Protein AF-A0A9D1WB09-F1 (afdb_monomer)

Secondary structure (DSSP, 8-state):
---------B-HHHHHHHTT--HHHHHHHH---HHHHHHHHHHT---HHHHHHHHHHHTS-GGGGB---------EEEEETTEEEEESSHHHHHHHHHHHHHHHHHHHHHHHHHHHHHHHHHHHHTT-----PPPPGGG--TT--EEEETTTS-EEEE-STT-EETTEE---STT--S--EEETTEEESSHHHHHHHHTT-SSSHHHHHHHHHHHT-S-HHHHIIIIIISSSTTGGGS-TTHHHHHHHHHHHHHHHHHHH-HHHHHHHHHS-TT-EEEEB-GGGS-S-TTT-THHHHSBB-HHHHHHHHHHHHHHHHH----SHHHHHHHHHHHHTT---SSEEEE--HHHHHHHHHHHHHHHTS-----HHHHHHTT-EETTEETT-

Sequence (388 aa):
MKISKPTIDLRIKEVMEEKQISQKQLCTITGIPEESLCRQLKRGKMNLDRLAIIAQALNVDIRDLISTPVKKEVKGYVEYGNDIYSFQTFRRLKEIVKTLEEQINRPKKIKEEADRIRRMEKVNICKVVSSTQIPTFDEIVLDRVETYDTTVQNCWSFRNAGDIRENIVLNLGNMVSGYEFDLLGKRFLNSEAAYIAGAYSLEGEQYVDIQKLLSTWDNGYTAKVVFKKQDNKYTRLIRQDWAQFNIQWMMLVIWEKCKSNAAFRDILLSIPRDAVIIENSTDIGTEDPNKSTSTIWGCWNQELMDARAIIEEDVANRTSAKSRKEIEYRQMIERNKINHIGVWKGKNLMGKILKLCQIALLTNTEPPINQDLLTMHNIYWGQTLLFA

Organism: NCBI:txid2838759

Radius of gyration: 39.25 Å; Cα contacts (8 Å, |Δi|>4): 571; chains: 1; bounding box: 110×46×81 Å

Foldseek 3Di:
DDDDDDQWAWPLVVLCVVLVHDLVNLCVQLVPDSVRVVVCNVVRDDDPVSLVSSCVSSVHDSVNGTDDPPPPFDWDWDDDDNDIGIDRDPVSVVVVVVVVVCVVCVLVVLVVLLVVLVVVQVQLVVQADADQDFDDLVVQDQQDKDKAQLSHAQEAEDEDQQQDAPNFGCQQDQQRFPLWFDQPNAIARGLLLQLLLQQLFDADPVSLVSNVVSRPDNGSVVSCCVQPNDPDPRNVNGDPCCVVASLLSSLSSVLRSCVGGVVNVVSLLPDRSRYQYFYECAVVDDQDQVGDVSLSQGWHWVFLVVSLVSQLVNLVSPDPDDDPVVSVVSSSVRSSSRRNTGMIIGSNSSSSSSSQSSSCVVVVHGRPRPLVSVLVVQGHHNNDGPPD

InterPro domains:
  IPR001387 Cro/C1-type, helix-turn-helix domain [PF13443] (11-68)
  IPR001387 Cro/C1-type, helix-turn-helix domain [PS50943] (12-65)
  IPR001387 Cro/C1-type, helix-turn-helix domain [SM00530] (11-65)
  IPR001387 Cro/C1-type, helix-turn-helix domain [cd00093] (11-65)
  IPR010982 Lambda repressor-like, DNA-binding domain superfamily [G3DSA:1.10.260.40] (5-71)
  IPR010982 Lambda repressor-like, DNA-binding domain superfamily [SSF47413] (8-67)
  IPR012816 NADAR [cd15457] (172-354)
  IPR037238 YbiA-like superfamily [G3DSA:1.10.357.40] (147-364)
  IPR037238 YbiA-like superfamily [SSF143990] (181-354)

Structure (mmCIF, N/CA/C/O backbone):
data_AF-A0A9D1WB09-F1
#
_entry.id   AF-A0A9D1WB09-F1
#
loop_
_atom_site.group_PDB
_atom_site.id
_atom_site.type_symbol
_atom_site.label_atom_id
_atom_site.label_alt_id
_atom_site.label_comp_id
_atom_site.label_asym_id
_atom_site.label_entity_id
_atom_site.label_seq_id
_atom_site.pdbx_PDB_ins_code
_atom_site.Cartn_x
_atom_site.Cartn_y
_atom_site.Cartn_z
_atom_site.occupancy
_atom_site.B_iso_or_equiv
_atom_site.auth_seq_id
_atom_site.auth_comp_id
_atom_site.auth_asym_id
_atom_site.auth_atom_id
_atom_site.pdbx_PDB_model_num
ATOM 1 N N . MET A 1 1 ? 73.757 26.886 -11.783 1.00 35.41 1 MET A N 1
ATOM 2 C CA . MET A 1 1 ? 73.000 25.748 -12.357 1.00 35.41 1 MET A CA 1
ATOM 3 C C . MET A 1 1 ? 73.424 25.547 -13.806 1.00 35.41 1 MET A C 1
ATOM 5 O O . MET A 1 1 ? 73.201 26.435 -14.617 1.00 35.41 1 MET A O 1
ATOM 9 N N . LYS A 1 2 ? 74.099 24.436 -14.132 1.00 29.45 2 LYS A N 1
ATOM 10 C CA . LYS A 1 2 ? 74.425 24.078 -15.523 1.00 29.45 2 LYS A CA 1
ATOM 11 C C . LYS A 1 2 ? 73.156 23.533 -16.178 1.00 29.45 2 LYS A C 1
ATOM 13 O O . LYS A 1 2 ? 72.670 22.488 -15.761 1.00 29.45 2 LYS A O 1
ATOM 18 N N . ILE A 1 3 ? 72.625 24.241 -17.170 1.00 31.73 3 ILE A N 1
ATOM 19 C CA . ILE A 1 3 ? 71.508 23.766 -17.993 1.00 31.73 3 ILE A CA 1
ATOM 20 C C . ILE A 1 3 ? 71.997 22.513 -18.731 1.00 31.73 3 ILE A C 1
ATOM 22 O O . ILE A 1 3 ? 72.887 22.596 -19.582 1.00 31.73 3 ILE A O 1
ATOM 26 N N . SER A 1 4 ? 71.477 21.336 -18.374 1.00 33.50 4 SER A N 1
ATOM 27 C CA . SER A 1 4 ? 71.743 20.108 -19.121 1.00 33.50 4 SER A CA 1
ATOM 28 C C . SER A 1 4 ? 71.101 20.246 -20.499 1.00 33.50 4 SER A C 1
ATOM 30 O O . SER A 1 4 ? 69.880 20.352 -20.603 1.00 33.50 4 SER A O 1
ATOM 32 N N . LYS A 1 5 ? 71.921 20.279 -21.556 1.00 38.69 5 LYS A N 1
ATOM 33 C CA . LYS A 1 5 ? 71.431 20.305 -22.940 1.00 38.69 5 LYS A CA 1
ATOM 34 C C . LYS A 1 5 ? 70.491 19.108 -23.173 1.00 38.69 5 LYS A C 1
ATOM 36 O O . LYS A 1 5 ? 70.877 17.998 -22.797 1.00 38.69 5 LYS A O 1
ATOM 41 N N . PRO A 1 6 ? 69.306 19.310 -23.777 1.00 42.28 6 PRO A N 1
ATOM 42 C CA . PRO A 1 6 ? 68.376 18.225 -24.068 1.00 42.28 6 PRO A CA 1
ATOM 43 C C . PRO A 1 6 ? 69.058 17.184 -24.960 1.00 42.28 6 PRO A C 1
ATOM 45 O O . PRO A 1 6 ? 69.698 17.520 -25.959 1.00 42.28 6 PRO A O 1
ATOM 48 N N . THR A 1 7 ? 68.971 15.920 -24.560 1.00 49.81 7 THR A N 1
ATOM 49 C CA . THR A 1 7 ? 69.446 14.789 -25.358 1.00 49.81 7 THR A CA 1
ATOM 50 C C . THR A 1 7 ? 68.378 14.457 -26.388 1.00 49.81 7 THR A C 1
ATOM 52 O O . THR A 1 7 ? 67.270 14.092 -26.012 1.00 49.81 7 THR A O 1
ATOM 55 N N . ILE A 1 8 ? 68.695 14.643 -27.666 1.00 57.34 8 ILE A N 1
ATOM 56 C CA . ILE A 1 8 ? 67.834 14.275 -28.792 1.00 57.34 8 ILE A CA 1
ATOM 57 C C . ILE A 1 8 ? 68.135 12.813 -29.132 1.00 57.34 8 ILE A C 1
ATOM 59 O O . ILE A 1 8 ? 69.289 12.501 -29.419 1.00 57.34 8 ILE A O 1
ATOM 63 N N . ASP A 1 9 ? 67.128 11.938 -29.099 1.00 62.97 9 ASP A N 1
ATOM 64 C CA . ASP A 1 9 ? 67.272 10.547 -29.543 1.00 62.97 9 ASP A CA 1
ATOM 65 C C . ASP A 1 9 ? 67.214 10.474 -31.077 1.00 62.97 9 ASP A C 1
ATOM 67 O O . ASP A 1 9 ? 66.350 11.077 -31.717 1.00 62.97 9 ASP A O 1
ATOM 71 N N . LEU A 1 10 ? 68.170 9.761 -31.678 1.00 74.56 10 LEU A N 1
ATOM 72 C CA . LEU A 1 10 ? 68.395 9.724 -33.127 1.00 74.56 10 LEU A CA 1
ATOM 73 C C . LEU A 1 10 ? 67.975 8.374 -33.724 1.00 74.56 10 LEU A C 1
ATOM 75 O O . LEU A 1 10 ? 68.367 7.326 -33.208 1.00 74.56 10 LEU A O 1
ATOM 79 N N . ARG A 1 11 ? 67.267 8.396 -34.861 1.00 76.44 11 ARG A N 1
ATOM 80 C CA . ARG A 1 11 ? 66.743 7.206 -35.567 1.00 76.44 11 ARG A CA 1
ATOM 81 C C . ARG A 1 11 ? 67.611 6.729 -36.744 1.00 76.44 11 ARG A C 1
ATOM 83 O O . ARG A 1 11 ? 67.176 5.943 -37.578 1.00 76.44 11 ARG A O 1
ATOM 90 N N . ILE A 1 12 ? 68.859 7.195 -36.829 1.00 76.94 12 ILE A N 1
ATOM 91 C CA . ILE A 1 12 ? 69.716 7.068 -38.027 1.00 76.94 12 ILE A CA 1
ATOM 92 C C . ILE A 1 12 ? 69.889 5.613 -38.498 1.00 76.94 12 ILE A C 1
ATOM 94 O O . ILE A 1 12 ? 69.899 5.366 -39.698 1.00 76.94 12 ILE A O 1
ATOM 98 N N . LYS A 1 13 ? 69.997 4.640 -37.581 1.00 74.81 13 LYS A N 1
ATOM 99 C CA . LYS A 1 13 ? 70.162 3.223 -37.955 1.00 74.81 13 LYS A CA 1
ATOM 100 C C . LYS A 1 13 ? 68.955 2.665 -38.708 1.00 74.81 13 LYS A C 1
ATOM 102 O O . LYS A 1 13 ? 69.141 1.955 -39.686 1.00 74.81 13 LYS A O 1
ATOM 107 N N . GLU A 1 14 ? 67.748 3.014 -38.276 1.00 73.56 14 GLU A N 1
ATOM 108 C CA . GLU A 1 14 ? 66.521 2.534 -38.918 1.00 73.56 14 GLU A CA 1
ATOM 109 C C . GLU A 1 14 ? 66.362 3.182 -40.301 1.00 73.56 14 GLU A C 1
ATOM 111 O O . GLU A 1 14 ? 66.036 2.504 -41.267 1.00 73.56 14 GLU A O 1
ATOM 116 N N . VAL A 1 15 ? 66.719 4.464 -40.437 1.00 74.25 15 VAL A N 1
ATOM 117 C CA . VAL A 1 15 ? 66.717 5.161 -41.737 1.00 74.25 15 VAL A CA 1
ATOM 118 C C . VAL A 1 15 ? 67.756 4.572 -42.706 1.00 74.25 15 VAL A C 1
ATOM 120 O O . VAL A 1 15 ? 67.508 4.480 -43.907 1.00 74.25 15 VAL A O 1
ATOM 123 N N . MET A 1 16 ? 68.915 4.130 -42.209 1.00 77.19 16 MET A N 1
ATOM 124 C CA . MET A 1 16 ? 69.920 3.433 -43.024 1.00 77.19 16 MET A CA 1
ATOM 125 C C . MET A 1 16 ? 69.418 2.079 -43.541 1.00 77.19 16 MET A C 1
ATOM 127 O O . MET A 1 16 ? 69.659 1.748 -44.703 1.00 77.19 16 MET A O 1
ATOM 131 N N . GLU A 1 17 ? 68.704 1.319 -42.706 1.00 77.31 17 GLU A N 1
ATOM 132 C CA . GLU A 1 17 ? 68.063 0.058 -43.099 1.00 77.31 17 GLU A CA 1
ATOM 133 C C . GLU A 1 17 ? 66.966 0.293 -44.149 1.00 77.31 17 GLU A C 1
ATOM 135 O O . GLU A 1 17 ? 66.949 -0.388 -45.174 1.00 77.31 17 GLU A O 1
ATOM 140 N N . GLU A 1 18 ? 66.114 1.307 -43.956 1.00 75.38 18 GLU A N 1
ATOM 141 C CA . GLU A 1 18 ? 65.057 1.697 -44.903 1.00 75.38 18 GLU A CA 1
ATOM 142 C C . GLU A 1 18 ? 65.625 2.099 -46.278 1.00 75.38 18 GLU A C 1
ATOM 144 O O . GLU A 1 18 ? 65.052 1.765 -47.316 1.00 75.38 18 GLU A O 1
ATOM 149 N N . LYS A 1 19 ? 66.781 2.777 -46.305 1.00 75.88 19 LYS A N 1
ATOM 150 C CA . LYS A 1 19 ? 67.486 3.161 -47.542 1.00 75.88 19 LYS A CA 1
ATOM 151 C C . LYS A 1 19 ? 68.401 2.065 -48.096 1.00 75.88 19 LYS A C 1
ATOM 153 O O . LYS A 1 19 ? 69.014 2.280 -49.138 1.00 75.88 19 LYS A O 1
ATOM 158 N N . GLN A 1 20 ? 68.496 0.914 -47.425 1.00 78.38 20 GLN A N 1
ATOM 159 C CA . GLN A 1 20 ? 69.381 -0.206 -47.774 1.00 78.38 20 GLN A CA 1
ATOM 160 C C . GLN A 1 20 ? 70.861 0.198 -47.918 1.00 78.38 20 GLN A C 1
ATOM 162 O O . GLN A 1 20 ? 71.602 -0.359 -48.729 1.00 78.38 20 GLN A O 1
ATOM 167 N N . ILE A 1 21 ? 71.309 1.169 -47.118 1.00 81.50 21 ILE A N 1
ATOM 168 C CA . ILE A 1 21 ? 72.692 1.654 -47.117 1.00 81.50 21 ILE A CA 1
ATOM 169 C C . ILE A 1 21 ? 73.409 1.089 -45.894 1.00 81.50 21 ILE A C 1
ATOM 171 O O . ILE A 1 21 ? 73.040 1.351 -44.749 1.00 81.50 21 ILE A O 1
ATOM 175 N N . SER A 1 22 ? 74.484 0.336 -46.123 1.00 84.25 22 SER A N 1
ATOM 176 C CA . SER A 1 22 ? 75.319 -0.164 -45.029 1.00 84.25 22 SER A CA 1
ATOM 177 C C . SER A 1 22 ? 76.114 0.964 -44.362 1.00 84.25 22 SER A C 1
ATOM 179 O O . SER A 1 22 ? 76.451 1.975 -44.981 1.00 84.25 22 SER A O 1
ATOM 181 N N . GLN A 1 23 ? 76.503 0.768 -43.100 1.00 80.94 23 GLN A N 1
ATOM 182 C CA . GLN A 1 23 ? 77.334 1.735 -42.375 1.00 80.94 23 GLN A CA 1
ATOM 183 C C . GLN A 1 23 ? 78.649 2.038 -43.097 1.00 80.94 23 GLN A C 1
ATOM 185 O O . GLN A 1 23 ? 79.068 3.191 -43.145 1.00 80.94 23 GLN A O 1
ATOM 190 N N . LYS A 1 24 ? 79.258 1.027 -43.721 1.00 81.44 24 LYS A N 1
ATOM 191 C CA . LYS A 1 24 ? 80.492 1.185 -44.488 1.00 81.44 24 LYS A CA 1
ATOM 192 C C . LYS A 1 24 ? 80.289 2.085 -45.711 1.00 81.44 24 LYS A C 1
ATOM 194 O O . LYS A 1 24 ? 81.093 2.981 -45.939 1.00 81.44 24 LYS A O 1
ATOM 199 N N . GLN A 1 25 ? 79.184 1.905 -46.438 1.00 79.75 25 GLN A N 1
ATOM 200 C CA . GLN A 1 25 ? 78.819 2.762 -47.573 1.00 79.75 25 GLN A CA 1
ATOM 201 C C . GLN A 1 25 ? 78.511 4.196 -47.128 1.00 79.75 25 GLN A C 1
ATOM 203 O O . GLN A 1 25 ? 78.973 5.143 -47.761 1.00 79.75 25 GLN A O 1
ATOM 208 N N . LEU A 1 26 ? 77.805 4.371 -46.008 1.00 82.62 26 LEU A N 1
ATOM 209 C CA . LEU A 1 26 ? 77.522 5.697 -45.463 1.00 82.62 26 LEU A CA 1
ATOM 210 C C . LEU A 1 26 ? 78.808 6.433 -45.055 1.00 82.62 26 LEU A C 1
ATOM 212 O O . LEU A 1 26 ? 78.939 7.625 -45.324 1.00 82.62 26 LEU A O 1
ATOM 216 N N . CYS A 1 27 ? 79.785 5.740 -44.462 1.00 83.81 27 CYS A N 1
ATOM 217 C CA . CYS A 1 27 ? 81.103 6.307 -44.157 1.00 83.81 27 CYS A CA 1
ATOM 218 C C . CYS A 1 27 ? 81.848 6.748 -45.423 1.00 83.81 27 CYS A C 1
ATOM 220 O O . CYS A 1 27 ? 82.445 7.822 -45.432 1.00 83.81 27 CYS A O 1
ATOM 222 N N . THR A 1 28 ? 81.786 5.956 -46.500 1.00 81.94 28 THR A N 1
ATOM 223 C CA . THR A 1 28 ? 82.410 6.304 -47.786 1.00 81.94 28 THR A CA 1
ATOM 224 C C . THR A 1 28 ? 81.777 7.550 -48.409 1.00 81.94 28 THR A C 1
ATOM 226 O O . THR A 1 28 ? 82.503 8.405 -48.903 1.00 81.94 28 THR A O 1
ATOM 229 N N . ILE A 1 29 ? 80.448 7.685 -48.345 1.00 82.19 29 ILE A N 1
ATOM 230 C CA . ILE A 1 29 ? 79.716 8.828 -48.918 1.00 82.19 29 ILE A CA 1
ATOM 231 C C . ILE A 1 29 ? 79.910 10.101 -48.079 1.00 82.19 29 ILE A C 1
ATOM 233 O O . ILE A 1 29 ? 80.037 11.192 -48.623 1.00 82.19 29 ILE A O 1
ATOM 237 N N . THR A 1 30 ? 79.946 9.974 -46.750 1.00 82.31 30 THR A N 1
ATOM 238 C CA . THR A 1 30 ? 80.028 11.123 -45.826 1.00 82.31 30 THR A CA 1
ATOM 239 C C . THR A 1 30 ? 81.457 11.545 -45.477 1.00 82.31 30 THR A C 1
ATOM 241 O O . THR A 1 30 ? 81.650 12.606 -44.888 1.00 82.31 30 THR A O 1
ATOM 244 N N . GLY A 1 31 ? 82.460 10.711 -45.776 1.00 79.69 31 GLY A N 1
ATOM 245 C CA . GLY A 1 31 ? 83.855 10.921 -45.372 1.00 79.69 31 GLY A CA 1
ATOM 246 C C . GLY A 1 31 ? 84.105 10.768 -43.864 1.00 79.69 31 GLY A C 1
ATOM 247 O O . GLY A 1 31 ? 85.174 11.130 -43.372 1.00 79.69 31 GLY A O 1
ATOM 248 N N . ILE A 1 32 ? 83.133 10.254 -43.101 1.00 82.94 32 ILE A N 1
ATOM 249 C CA . ILE A 1 32 ? 83.248 10.081 -41.648 1.00 82.94 32 ILE A CA 1
ATOM 250 C C . ILE A 1 32 ? 83.955 8.746 -41.345 1.00 82.94 32 ILE A C 1
ATOM 252 O O . ILE A 1 32 ? 83.514 7.707 -41.837 1.00 82.94 32 ILE A O 1
ATOM 256 N N . PRO A 1 33 ? 84.999 8.719 -40.488 1.00 84.31 33 PRO A N 1
ATOM 257 C CA . PRO A 1 33 ? 85.652 7.470 -40.098 1.00 84.31 33 PRO A CA 1
ATOM 258 C C . PRO A 1 33 ? 84.686 6.488 -39.422 1.00 84.31 33 PRO A C 1
ATOM 260 O O . PRO A 1 33 ? 83.920 6.869 -38.530 1.00 84.31 33 PRO A O 1
ATOM 263 N N . GLU A 1 34 ? 84.772 5.208 -39.784 1.00 79.50 34 GLU A N 1
ATOM 264 C CA . GLU A 1 34 ? 83.817 4.169 -39.370 1.00 79.50 34 GLU A CA 1
ATOM 265 C C . GLU A 1 34 ? 83.739 3.979 -37.848 1.00 79.50 34 GLU A C 1
ATOM 267 O O . GLU A 1 34 ? 82.646 3.865 -37.287 1.00 79.50 34 GLU A O 1
ATOM 272 N N . GLU A 1 35 ? 84.874 4.065 -37.148 1.00 79.56 35 GLU A N 1
ATOM 273 C CA . GLU A 1 35 ? 84.915 4.032 -35.681 1.00 79.56 35 GLU A CA 1
ATOM 274 C C . GLU A 1 35 ? 84.221 5.240 -35.036 1.00 79.56 35 GLU A C 1
ATOM 276 O O . GLU A 1 35 ? 83.580 5.116 -33.986 1.00 79.56 35 GLU A O 1
ATOM 281 N N . SER A 1 36 ? 84.331 6.415 -35.666 1.00 80.00 36 SER A N 1
ATOM 282 C CA . SER A 1 36 ? 83.705 7.655 -35.199 1.00 80.00 36 SER A CA 1
ATOM 283 C C . SER A 1 36 ? 82.189 7.561 -35.336 1.00 80.00 36 SER A C 1
ATOM 285 O O . SER A 1 36 ? 81.469 7.811 -34.364 1.00 80.00 36 SER A O 1
ATOM 287 N N . LEU A 1 37 ? 81.712 7.114 -36.503 1.00 79.75 37 LEU A N 1
ATOM 288 C CA . LEU A 1 37 ? 80.288 6.937 -36.770 1.00 79.75 37 LEU A CA 1
ATOM 289 C C . LEU A 1 37 ? 79.685 5.854 -35.863 1.00 79.75 37 LEU A C 1
ATOM 291 O O . LEU A 1 37 ? 78.668 6.096 -35.218 1.00 79.75 37 LEU A O 1
ATOM 295 N N . CYS A 1 38 ? 80.357 4.708 -35.705 1.00 78.94 38 CYS A N 1
ATOM 296 C CA . CYS A 1 38 ? 79.914 3.626 -34.820 1.00 78.94 38 CYS A CA 1
ATOM 297 C C . CYS A 1 38 ? 79.749 4.105 -33.368 1.00 78.94 38 CYS A C 1
ATOM 299 O O . CYS A 1 38 ? 78.739 3.833 -32.710 1.00 78.94 38 CYS A O 1
ATOM 301 N N . ARG A 1 39 ? 80.722 4.875 -32.863 1.00 78.44 39 ARG A N 1
ATOM 302 C CA . ARG A 1 39 ? 80.692 5.430 -31.503 1.00 78.44 39 ARG A CA 1
ATOM 303 C C . ARG A 1 39 ? 79.562 6.445 -31.323 1.00 78.44 39 ARG A C 1
ATOM 305 O O . ARG A 1 39 ? 78.933 6.460 -30.266 1.00 78.44 39 ARG A O 1
ATOM 312 N N . GLN A 1 40 ? 79.299 7.278 -32.327 1.00 77.38 40 GLN A N 1
ATOM 313 C CA . GLN A 1 40 ? 78.240 8.292 -32.284 1.00 77.38 40 GLN A CA 1
ATOM 314 C C . GLN A 1 40 ? 76.843 7.670 -32.380 1.00 77.38 40 GLN A C 1
ATOM 316 O O . GLN A 1 40 ? 75.974 8.028 -31.587 1.00 77.38 40 GLN A O 1
ATOM 321 N N . LEU A 1 41 ? 76.659 6.670 -33.248 1.00 74.44 41 LEU A N 1
ATOM 322 C CA . LEU A 1 41 ? 75.418 5.899 -33.355 1.00 74.44 41 LEU A CA 1
ATOM 323 C C . LEU A 1 41 ? 75.104 5.115 -32.072 1.00 74.44 41 LEU A C 1
ATOM 325 O O . LEU A 1 41 ? 73.940 4.975 -31.717 1.00 74.44 41 LEU A O 1
ATOM 329 N N . LYS A 1 42 ? 76.121 4.617 -31.349 1.00 72.81 42 LYS A N 1
ATOM 330 C CA . LYS A 1 42 ? 75.932 3.968 -30.035 1.00 72.81 42 LYS A CA 1
ATOM 331 C C . LYS A 1 42 ? 75.607 4.957 -28.912 1.00 72.81 42 LYS A C 1
ATOM 333 O O . LYS A 1 42 ? 74.863 4.612 -28.005 1.00 72.81 42 LYS A O 1
ATOM 338 N N . ARG A 1 43 ? 76.193 6.160 -28.938 1.00 69.00 43 ARG A N 1
ATOM 339 C CA . ARG A 1 43 ? 75.991 7.187 -27.897 1.00 69.00 43 ARG A CA 1
ATOM 340 C C . ARG A 1 43 ? 74.720 8.014 -28.090 1.00 69.00 43 ARG A C 1
ATOM 342 O O . ARG A 1 43 ? 74.358 8.733 -27.164 1.00 69.00 43 ARG A O 1
ATOM 349 N N . GLY A 1 44 ? 74.104 7.972 -29.273 1.00 64.69 44 GLY A N 1
ATOM 350 C CA . GLY A 1 44 ? 72.882 8.720 -29.584 1.00 64.69 44 GLY A CA 1
ATOM 351 C C . GLY A 1 44 ? 73.059 10.242 -29.572 1.00 64.69 44 GLY A C 1
ATOM 352 O O . GLY A 1 44 ? 72.081 10.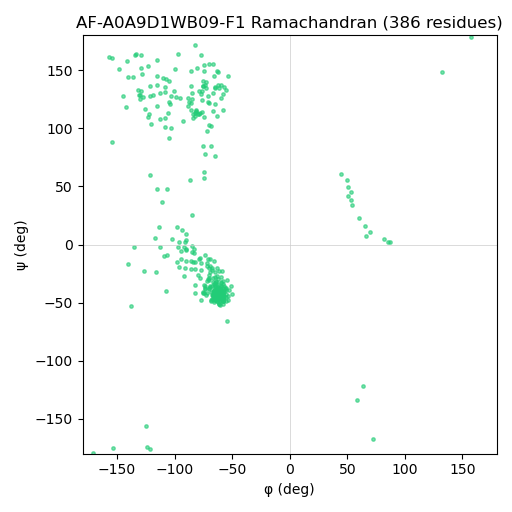966 -29.495 1.00 64.69 44 GLY A O 1
ATOM 353 N N . LYS A 1 45 ? 74.299 10.754 -29.621 1.00 66.19 45 LYS A N 1
ATOM 354 C CA . LYS A 1 45 ? 74.584 12.198 -29.624 1.00 66.19 45 LYS A CA 1
ATOM 355 C C . LYS A 1 45 ? 75.449 12.558 -30.820 1.00 66.19 45 LYS A C 1
ATOM 357 O O . LYS A 1 45 ? 76.603 12.131 -30.906 1.00 66.19 45 LYS A O 1
ATOM 362 N N . MET A 1 46 ? 74.902 13.383 -31.703 1.00 75.75 46 MET A N 1
ATOM 363 C CA . MET A 1 46 ? 75.583 13.909 -32.880 1.00 75.75 46 MET A CA 1
ATOM 364 C C . MET A 1 46 ? 75.284 15.406 -33.013 1.00 75.75 46 MET A C 1
ATOM 366 O O . MET A 1 46 ? 74.204 15.855 -32.637 1.00 75.75 46 MET A O 1
ATOM 370 N N . ASN A 1 47 ? 76.256 16.197 -33.471 1.00 76.19 47 ASN A N 1
ATOM 371 C CA . ASN A 1 47 ? 76.044 17.622 -33.729 1.00 76.19 47 ASN A CA 1
ATOM 372 C C . ASN A 1 47 ? 75.215 17.827 -35.007 1.00 76.19 47 ASN A C 1
ATOM 374 O O . ASN A 1 47 ? 75.241 16.994 -35.912 1.00 76.19 47 ASN A O 1
ATOM 378 N N . LEU A 1 48 ? 74.516 18.963 -35.077 1.00 71.50 48 LEU A N 1
ATOM 379 C CA . LEU A 1 48 ? 73.646 19.337 -36.197 1.00 71.50 48 LEU A CA 1
ATOM 380 C C . LEU A 1 48 ? 74.371 19.314 -37.549 1.00 71.50 48 LEU A C 1
ATOM 382 O O . LEU A 1 48 ? 73.815 18.795 -38.508 1.00 71.50 48 LEU A O 1
ATOM 386 N N . ASP A 1 49 ? 75.628 19.759 -37.608 1.00 76.69 49 ASP A N 1
ATOM 387 C CA . ASP A 1 49 ? 76.398 19.760 -38.861 1.00 76.69 49 ASP A CA 1
ATOM 388 C C . ASP A 1 49 ? 76.631 18.342 -39.400 1.00 76.69 49 ASP A C 1
ATOM 390 O O . ASP A 1 49 ? 76.518 18.095 -40.597 1.00 76.69 49 ASP A O 1
ATOM 394 N N . ARG A 1 50 ? 76.906 17.369 -38.519 1.00 78.62 50 ARG A N 1
ATOM 395 C CA . ARG A 1 50 ? 77.061 15.967 -38.941 1.00 78.62 50 ARG A CA 1
ATOM 396 C C . ARG A 1 50 ? 75.726 15.320 -39.279 1.00 78.62 50 ARG A C 1
ATOM 398 O O . ARG A 1 50 ? 75.679 14.511 -40.198 1.00 78.62 50 ARG A O 1
ATOM 405 N N . LEU A 1 51 ? 74.655 15.680 -38.572 1.00 79.56 51 LEU A N 1
ATOM 406 C CA . LEU A 1 51 ? 73.306 15.238 -38.924 1.00 79.56 51 LEU A CA 1
ATOM 407 C C . LEU A 1 51 ? 72.901 15.749 -40.308 1.00 79.56 51 LEU A C 1
ATOM 409 O O . LEU A 1 51 ? 72.338 14.979 -41.073 1.00 79.56 51 LEU A O 1
ATOM 413 N N . ALA A 1 52 ? 73.251 16.989 -40.658 1.00 78.75 52 ALA A N 1
ATOM 414 C CA . ALA A 1 52 ? 73.020 17.551 -41.986 1.00 78.75 52 ALA A CA 1
ATOM 415 C C . ALA A 1 52 ? 73.778 16.785 -43.080 1.00 78.75 52 ALA A C 1
ATOM 417 O O . ALA A 1 52 ? 73.189 16.432 -44.098 1.00 78.75 52 ALA A O 1
ATOM 418 N N . ILE A 1 53 ? 75.051 16.452 -42.841 1.00 83.88 53 ILE A N 1
ATOM 419 C CA . ILE A 1 53 ? 75.864 15.657 -43.777 1.00 83.88 53 ILE A CA 1
ATOM 420 C C . ILE A 1 53 ? 75.265 14.258 -43.979 1.00 83.88 53 ILE A C 1
ATOM 422 O O . ILE A 1 53 ? 75.169 13.778 -45.106 1.00 83.88 53 ILE A O 1
ATOM 426 N N . ILE A 1 54 ? 74.833 13.600 -42.898 1.00 82.81 54 ILE A N 1
ATOM 427 C CA . ILE A 1 54 ? 74.203 12.275 -42.978 1.00 82.81 54 ILE A CA 1
ATOM 428 C C . ILE A 1 54 ? 72.834 12.354 -43.662 1.00 82.81 54 ILE A C 1
ATOM 430 O O . ILE A 1 54 ? 72.530 11.500 -44.490 1.00 82.81 54 ILE A O 1
ATOM 434 N N . ALA A 1 55 ? 72.029 13.375 -43.365 1.00 81.94 55 ALA A N 1
ATOM 435 C CA . ALA A 1 55 ? 70.731 13.599 -43.998 1.00 81.94 55 ALA A CA 1
ATOM 436 C C . ALA A 1 55 ? 70.881 13.794 -45.512 1.00 81.94 55 ALA A C 1
ATOM 438 O O . ALA A 1 55 ? 70.175 13.160 -46.293 1.00 81.94 55 ALA A O 1
ATOM 439 N N . GLN A 1 56 ? 71.878 14.578 -45.930 1.00 84.06 56 GLN A N 1
ATOM 440 C CA . GLN A 1 56 ? 72.200 14.782 -47.339 1.00 84.06 56 GLN A CA 1
ATOM 441 C C . GLN A 1 56 ? 72.686 13.489 -48.011 1.00 84.06 56 GLN A C 1
ATOM 443 O O . GLN A 1 56 ? 72.238 13.165 -49.107 1.00 84.06 56 GLN A O 1
ATOM 448 N N . ALA A 1 57 ? 73.548 12.714 -47.346 1.00 84.44 57 ALA A N 1
ATOM 449 C CA . ALA A 1 57 ? 74.044 11.438 -47.866 1.00 84.44 57 ALA A CA 1
ATOM 450 C C . ALA A 1 57 ? 72.951 10.360 -47.986 1.00 84.44 57 ALA A C 1
ATOM 452 O O . ALA A 1 57 ? 73.008 9.524 -48.884 1.00 84.44 57 ALA A O 1
ATOM 453 N N . LEU A 1 58 ? 71.957 10.379 -47.095 1.00 81.44 58 LEU A N 1
ATOM 454 C CA . LEU A 1 58 ? 70.802 9.474 -47.118 1.00 81.44 58 LEU A CA 1
ATOM 455 C C . LEU A 1 58 ? 69.620 10.025 -47.938 1.00 81.44 58 LEU A C 1
ATOM 457 O O . LEU A 1 58 ? 68.619 9.325 -48.116 1.00 81.44 58 LEU A O 1
ATOM 461 N N . ASN A 1 59 ? 69.744 11.254 -48.450 1.00 80.56 59 ASN A N 1
ATOM 462 C CA . ASN A 1 59 ? 68.706 12.004 -49.153 1.00 80.56 59 ASN A CA 1
ATOM 463 C C . ASN A 1 59 ? 67.370 12.035 -48.378 1.00 80.56 59 ASN A C 1
ATOM 465 O O . ASN A 1 59 ? 66.332 11.582 -48.872 1.00 80.56 59 ASN A O 1
ATOM 469 N N . VAL A 1 60 ? 67.427 12.503 -47.130 1.00 77.44 60 VAL A N 1
ATOM 470 C CA . VAL A 1 60 ? 66.288 12.678 -46.209 1.00 77.44 60 VAL A CA 1
ATOM 471 C C . VAL A 1 60 ? 66.363 14.045 -45.529 1.00 77.44 60 VAL A C 1
ATOM 473 O O . VAL A 1 60 ? 67.422 14.674 -45.528 1.00 77.44 60 VAL A O 1
ATOM 476 N N . ASP A 1 61 ? 65.263 14.517 -44.939 1.00 78.06 61 ASP A N 1
ATOM 477 C CA . ASP A 1 61 ? 65.304 15.739 -44.134 1.00 78.06 61 ASP A CA 1
ATOM 478 C C . ASP A 1 61 ? 65.987 15.458 -42.783 1.00 78.06 61 ASP A C 1
ATOM 480 O O . ASP A 1 61 ? 65.899 14.363 -42.224 1.00 78.06 61 ASP A O 1
ATOM 484 N N . ILE A 1 62 ? 66.669 16.456 -42.213 1.00 74.12 62 ILE A N 1
ATOM 485 C CA . ILE A 1 62 ? 67.323 16.335 -40.898 1.00 74.12 62 ILE A CA 1
ATOM 486 C C . ILE A 1 62 ? 66.308 15.949 -39.807 1.00 74.12 62 ILE A C 1
ATOM 488 O O . ILE A 1 62 ? 66.664 15.250 -38.855 1.00 74.12 62 ILE A O 1
ATOM 492 N N . ARG A 1 63 ? 65.042 16.370 -39.940 1.00 71.25 63 ARG A N 1
ATOM 493 C CA . ARG A 1 63 ? 63.946 16.023 -39.021 1.00 71.25 63 ARG A CA 1
ATOM 494 C C . ARG A 1 63 ? 63.637 14.527 -39.012 1.00 71.25 63 ARG A C 1
ATOM 496 O O . ARG A 1 63 ? 63.289 14.012 -37.954 1.00 71.25 63 ARG A O 1
ATOM 503 N N . ASP A 1 64 ? 63.830 13.834 -40.132 1.00 69.62 64 ASP A N 1
ATOM 504 C CA . ASP A 1 64 ? 63.564 12.394 -40.259 1.00 69.62 64 ASP A CA 1
ATOM 505 C C . ASP A 1 64 ? 64.601 11.546 -39.500 1.00 69.62 64 ASP A C 1
ATOM 507 O O . ASP A 1 64 ? 64.358 10.388 -39.164 1.00 69.62 64 ASP A O 1
ATOM 511 N N . LEU A 1 65 ? 65.761 12.132 -39.176 1.00 73.75 65 LEU A N 1
ATOM 512 C CA . LEU A 1 65 ? 66.814 11.491 -38.385 1.00 73.75 65 LEU A CA 1
ATOM 513 C C . LEU A 1 65 ? 66.596 11.613 -36.867 1.00 73.75 65 LEU A C 1
ATOM 515 O O . LEU A 1 65 ? 67.354 11.019 -36.092 1.00 73.75 65 LEU A O 1
ATOM 519 N N . ILE A 1 66 ? 65.584 12.371 -36.434 1.00 75.25 66 ILE A N 1
ATOM 520 C CA . ILE A 1 66 ? 65.263 12.624 -35.027 1.00 75.25 66 ILE A CA 1
ATOM 521 C C . ILE A 1 66 ? 64.030 11.806 -34.635 1.00 75.25 66 ILE A C 1
ATOM 523 O O . ILE A 1 66 ? 62.953 11.956 -35.209 1.00 75.25 66 ILE A O 1
ATOM 527 N N . SER A 1 67 ? 64.161 10.961 -33.612 1.00 61.91 67 SER A N 1
ATOM 528 C CA . SER A 1 67 ? 63.050 10.163 -33.098 1.00 61.91 67 SER A CA 1
ATOM 529 C C . SER A 1 67 ? 62.060 11.061 -32.352 1.00 61.91 67 SER A C 1
ATOM 531 O O . SER A 1 67 ? 62.241 11.345 -31.170 1.00 61.91 67 SER A O 1
ATOM 533 N N . THR A 1 68 ? 60.972 11.485 -32.997 1.00 53.88 68 THR A N 1
ATOM 534 C CA . THR A 1 68 ? 59.749 11.798 -32.243 1.00 53.88 68 THR A CA 1
ATOM 535 C C . THR A 1 68 ? 58.974 10.494 -32.066 1.00 53.88 68 THR A C 1
ATOM 537 O O . THR A 1 68 ? 58.654 9.838 -33.058 1.00 53.88 68 THR A O 1
ATOM 540 N N . PRO A 1 69 ? 58.676 10.047 -30.832 1.00 47.00 69 PRO A N 1
ATOM 541 C CA . PRO A 1 69 ? 57.821 8.889 -30.658 1.00 47.00 69 PRO A CA 1
ATOM 542 C C . PRO A 1 69 ? 56.415 9.290 -31.102 1.00 47.00 69 PRO A C 1
ATOM 544 O O . PRO A 1 69 ? 55.688 9.955 -30.363 1.00 47.00 69 PRO A O 1
ATOM 547 N N . VAL A 1 70 ? 56.009 8.883 -32.307 1.00 50.09 70 VAL A N 1
ATOM 548 C CA . VAL A 1 70 ? 54.597 8.894 -32.694 1.00 50.09 70 VAL A CA 1
ATOM 549 C C . VAL A 1 70 ? 53.916 7.824 -31.847 1.00 50.09 70 VAL A C 1
ATOM 551 O O . VAL A 1 70 ? 53.777 6.667 -32.247 1.00 50.09 70 VAL A O 1
ATOM 554 N N . LYS A 1 71 ? 53.515 8.184 -30.624 1.00 50.94 71 LYS A N 1
ATOM 555 C CA . LYS A 1 71 ? 52.531 7.391 -29.894 1.00 50.94 71 LYS A CA 1
ATOM 556 C C . LYS A 1 71 ? 51.299 7.353 -30.793 1.00 50.94 71 LYS A C 1
ATOM 558 O O . LYS A 1 71 ? 50.718 8.395 -31.083 1.00 50.94 71 LYS A O 1
ATOM 563 N N . LYS A 1 72 ? 50.920 6.165 -31.267 1.00 52.53 72 LYS A N 1
ATOM 564 C CA . LYS A 1 72 ? 49.628 5.932 -31.925 1.00 52.53 72 LYS A CA 1
ATOM 565 C C . LYS A 1 72 ? 48.524 6.148 -30.884 1.00 52.53 72 LYS A C 1
ATOM 567 O O . LYS A 1 72 ? 48.011 5.197 -30.303 1.00 52.53 72 LYS A O 1
ATOM 572 N N . GLU A 1 73 ? 48.231 7.404 -30.569 1.00 61.38 73 GLU A N 1
ATOM 573 C CA . GLU A 1 73 ? 47.174 7.778 -29.641 1.00 61.38 73 GLU A CA 1
ATOM 574 C C . GLU A 1 73 ? 45.848 7.741 -30.394 1.00 61.38 73 GLU A C 1
ATOM 576 O O . GLU A 1 73 ? 45.624 8.486 -31.345 1.00 61.38 73 GLU A O 1
ATOM 581 N N . VAL A 1 74 ? 44.968 6.835 -29.979 1.00 67.62 74 VAL A N 1
ATOM 582 C CA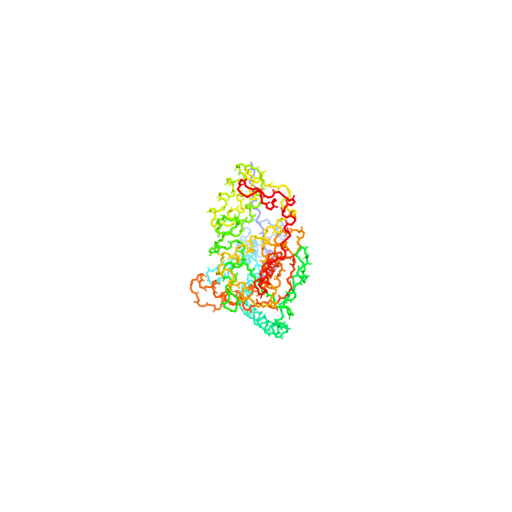 . VAL A 1 74 ? 43.600 6.758 -30.486 1.00 67.62 74 VAL A CA 1
ATOM 583 C C . VAL A 1 74 ? 42.843 7.914 -29.859 1.00 67.62 74 VAL A C 1
ATOM 585 O O . VAL A 1 74 ? 42.614 7.887 -28.661 1.00 67.62 74 VAL A O 1
ATOM 588 N N . LYS A 1 75 ? 42.470 8.931 -30.629 1.00 78.75 75 LYS A N 1
ATOM 589 C CA . LYS A 1 75 ? 41.657 10.055 -30.153 1.00 78.75 75 LYS A CA 1
ATOM 590 C C . LYS A 1 75 ? 40.505 10.259 -31.123 1.00 78.75 75 LYS A C 1
ATOM 592 O O . LYS A 1 75 ? 40.729 10.341 -32.325 1.00 78.75 75 LYS A O 1
ATOM 597 N N . GLY A 1 76 ? 39.287 10.320 -30.604 1.00 84.94 76 GLY A N 1
ATOM 598 C CA . GLY A 1 76 ? 38.095 10.527 -31.415 1.00 84.94 76 GLY A CA 1
ATOM 599 C C . GLY A 1 76 ? 36.862 10.775 -30.562 1.00 84.94 76 GLY A C 1
ATOM 600 O O . GLY A 1 76 ? 36.932 10.798 -29.330 1.00 84.94 76 GLY A O 1
ATOM 601 N N . TYR A 1 77 ? 35.732 10.964 -31.228 1.00 90.00 77 TYR A N 1
ATOM 602 C CA . TYR A 1 77 ? 34.431 11.082 -30.590 1.00 90.00 77 TYR A CA 1
ATOM 603 C C . TYR A 1 77 ? 33.360 10.369 -31.419 1.00 90.00 77 TYR A C 1
ATOM 605 O O . TYR A 1 77 ? 33.550 10.119 -32.608 1.00 90.00 77 TYR A O 1
ATOM 613 N N . VAL A 1 78 ? 32.263 10.007 -30.762 1.00 90.31 78 VAL A N 1
ATOM 614 C CA . VAL A 1 78 ? 31.041 9.460 -31.358 1.00 90.31 78 VAL A CA 1
ATOM 615 C C . VAL A 1 78 ? 29.915 10.427 -31.031 1.00 90.31 78 VAL A C 1
ATOM 617 O O . VAL A 1 78 ? 29.743 10.785 -29.869 1.00 90.31 78 VAL A O 1
ATOM 620 N N . GLU A 1 79 ? 29.164 10.846 -32.038 1.00 89.50 79 GLU A N 1
ATOM 621 C CA . GLU A 1 79 ? 27.964 11.664 -31.874 1.00 89.50 79 GLU A CA 1
ATOM 622 C C . GLU A 1 79 ? 26.733 10.772 -32.054 1.00 89.50 79 GLU A C 1
ATOM 624 O O . GLU A 1 79 ? 26.641 10.023 -33.031 1.00 89.50 79 GLU A O 1
ATOM 629 N N . TYR A 1 80 ? 25.816 10.804 -31.090 1.00 86.06 80 TYR A N 1
ATOM 630 C CA . TYR A 1 80 ? 24.559 10.062 -31.147 1.00 86.06 80 TYR A CA 1
ATOM 631 C C . TYR A 1 80 ? 23.435 10.905 -30.548 1.00 86.06 80 TYR A C 1
ATOM 633 O O . TYR A 1 80 ? 23.473 11.271 -29.374 1.00 86.06 80 TYR A O 1
ATOM 641 N N . GLY A 1 81 ? 22.423 11.222 -31.359 1.00 82.69 81 GLY A N 1
ATOM 642 C CA . GLY A 1 81 ? 21.393 12.183 -30.969 1.00 82.69 81 GLY A CA 1
ATOM 643 C C . GLY A 1 81 ? 22.001 13.570 -30.755 1.00 82.69 81 GLY A C 1
ATOM 644 O O . GLY A 1 81 ? 22.612 14.109 -31.668 1.00 82.69 81 GLY A O 1
ATOM 645 N N . ASN A 1 82 ? 21.842 14.117 -29.548 1.00 86.81 82 ASN A N 1
ATOM 646 C CA . ASN A 1 82 ? 22.423 15.405 -29.146 1.00 86.81 82 ASN A CA 1
ATOM 647 C C . ASN A 1 82 ? 23.675 15.247 -28.261 1.00 86.81 82 ASN A C 1
ATOM 649 O O . ASN A 1 82 ? 24.192 16.243 -27.754 1.00 86.81 82 ASN A O 1
ATOM 653 N N . ASP A 1 83 ? 24.144 14.013 -28.047 1.00 88.50 83 ASP A N 1
ATOM 654 C CA . ASP A 1 83 ? 25.236 13.703 -27.127 1.00 88.50 83 ASP A CA 1
ATOM 655 C C . ASP A 1 83 ? 26.539 13.389 -27.875 1.00 88.50 83 ASP A C 1
ATOM 657 O O . ASP A 1 83 ? 26.554 12.692 -28.894 1.00 88.50 83 ASP A O 1
ATOM 661 N N . ILE A 1 84 ? 27.658 13.873 -27.326 1.00 90.00 84 ILE A N 1
ATOM 662 C CA . ILE A 1 84 ? 29.010 13.656 -27.856 1.00 90.00 84 ILE A CA 1
ATOM 663 C C . ILE A 1 84 ? 29.829 12.845 -26.848 1.00 90.00 84 ILE A C 1
ATOM 665 O O . ILE A 1 84 ? 30.104 13.290 -25.733 1.00 90.00 84 ILE A O 1
ATOM 669 N N . TYR A 1 85 ? 30.292 11.670 -27.268 1.00 88.75 85 TYR A N 1
ATOM 670 C CA . TYR A 1 85 ? 31.099 10.755 -26.464 1.00 88.75 85 TYR A CA 1
ATOM 671 C C . TYR A 1 85 ? 32.541 10.731 -26.962 1.00 88.75 85 TYR A C 1
ATOM 673 O O . TYR A 1 85 ? 32.833 10.170 -28.016 1.00 88.75 85 TYR A O 1
ATOM 681 N N . SER A 1 86 ? 33.476 11.294 -26.200 1.00 88.50 86 SER A N 1
ATOM 682 C CA . SER A 1 86 ? 34.901 11.257 -26.542 1.00 88.50 86 SER A CA 1
ATOM 683 C C . SER A 1 86 ? 35.589 9.978 -26.049 1.00 88.50 86 SER A C 1
ATOM 685 O O . SER A 1 86 ? 35.231 9.391 -25.023 1.00 88.50 86 SER A O 1
ATOM 687 N N . PHE A 1 87 ? 36.609 9.528 -26.779 1.00 86.44 87 PHE A N 1
ATOM 688 C CA . PHE A 1 87 ? 37.425 8.380 -26.402 1.00 86.44 87 PHE A CA 1
ATOM 689 C C . PHE A 1 87 ? 38.901 8.608 -26.726 1.00 86.44 87 PHE A C 1
ATOM 691 O O . PHE A 1 87 ? 39.263 9.211 -27.736 1.00 86.44 87 PHE A O 1
ATOM 698 N N . GLN A 1 88 ? 39.756 8.086 -25.846 1.00 82.19 88 GLN A N 1
ATOM 699 C CA . GLN A 1 88 ? 41.215 8.118 -25.999 1.00 82.19 88 GLN A CA 1
ATOM 700 C C . GLN A 1 88 ? 41.835 6.709 -26.111 1.00 82.19 88 GLN A C 1
ATOM 702 O O . GLN A 1 88 ? 43.051 6.532 -26.101 1.00 82.19 88 GLN A O 1
ATOM 707 N N . THR A 1 89 ? 40.990 5.672 -26.169 1.00 80.00 89 THR A N 1
ATOM 708 C CA . THR A 1 89 ? 41.392 4.266 -26.304 1.00 80.00 89 THR A CA 1
ATOM 709 C C . THR A 1 89 ? 40.335 3.480 -27.083 1.00 80.00 89 THR A C 1
ATOM 711 O O . THR A 1 89 ? 39.141 3.776 -26.995 1.00 80.00 89 THR A O 1
ATOM 714 N N . PHE A 1 90 ? 40.740 2.418 -27.791 1.00 82.12 90 PHE A N 1
ATOM 715 C CA . PHE A 1 90 ? 39.793 1.504 -28.450 1.00 82.12 90 PHE A CA 1
ATOM 716 C C . PHE A 1 90 ? 38.871 0.778 -27.464 1.00 82.12 90 PHE A C 1
ATOM 718 O O . PHE A 1 90 ? 37.740 0.451 -27.810 1.00 82.12 90 PHE A O 1
ATOM 725 N N . ARG A 1 91 ? 39.329 0.536 -26.228 1.00 82.56 91 ARG A N 1
ATOM 726 C CA . ARG A 1 91 ? 38.483 -0.028 -25.169 1.00 82.56 91 ARG A CA 1
ATOM 727 C C . ARG A 1 91 ? 37.301 0.893 -24.875 1.00 82.56 91 ARG A C 1
ATOM 729 O O . ARG A 1 91 ? 36.168 0.427 -24.870 1.00 82.56 91 ARG A O 1
ATOM 736 N N . ARG A 1 92 ? 37.562 2.192 -24.695 1.00 85.44 92 ARG A N 1
ATOM 737 C CA . ARG A 1 92 ? 36.511 3.174 -24.416 1.00 85.44 92 ARG A CA 1
ATOM 738 C C . ARG A 1 92 ? 35.526 3.305 -25.576 1.00 85.44 92 ARG A C 1
ATOM 740 O O . ARG A 1 92 ? 34.329 3.379 -25.332 1.00 85.44 92 ARG A O 1
ATOM 747 N N . LEU A 1 93 ? 36.009 3.261 -26.819 1.00 88.56 93 LEU A N 1
ATOM 748 C CA . LEU A 1 93 ? 35.138 3.225 -27.997 1.00 88.56 93 LEU A CA 1
ATOM 749 C C . LEU A 1 93 ? 34.205 2.002 -27.980 1.00 88.56 93 LEU A C 1
ATOM 751 O O . LEU A 1 93 ? 33.003 2.156 -28.165 1.00 88.56 93 LEU A O 1
ATOM 755 N N . LYS A 1 94 ? 34.733 0.800 -27.705 1.00 90.81 94 LYS A N 1
ATOM 756 C CA . LYS A 1 94 ? 33.915 -0.423 -27.599 1.00 90.81 94 LYS A CA 1
ATOM 757 C C . LYS A 1 94 ? 32.856 -0.324 -26.499 1.00 90.81 94 LYS A C 1
ATOM 759 O O . LYS A 1 94 ? 31.733 -0.764 -26.706 1.00 90.81 94 LYS A O 1
ATOM 764 N N . GLU A 1 95 ? 33.202 0.256 -25.349 1.00 89.88 95 GLU A N 1
ATOM 765 C CA . GLU A 1 95 ? 32.252 0.499 -24.254 1.00 89.88 95 GLU A CA 1
ATOM 766 C C . GLU A 1 95 ? 31.134 1.467 -24.675 1.00 89.88 95 GLU A C 1
ATOM 768 O O . GLU A 1 95 ? 29.971 1.191 -24.403 1.00 89.88 95 GLU A O 1
ATOM 773 N N . ILE A 1 96 ? 31.466 2.562 -25.372 1.00 89.50 96 ILE A N 1
ATOM 774 C CA . ILE A 1 96 ? 30.477 3.526 -25.886 1.00 89.50 96 ILE A CA 1
ATOM 775 C C . ILE A 1 96 ? 29.522 2.838 -26.862 1.00 89.50 96 ILE A C 1
ATOM 777 O O . ILE A 1 96 ? 28.311 2.908 -26.674 1.00 89.50 96 ILE A O 1
ATOM 781 N N . VAL A 1 97 ? 30.058 2.138 -27.867 1.00 90.44 97 VAL A N 1
ATOM 782 C CA . VAL A 1 97 ? 29.245 1.437 -28.874 1.00 90.44 97 VAL A CA 1
ATOM 783 C C . VAL A 1 97 ? 28.316 0.425 -28.208 1.00 90.44 97 VAL A C 1
ATOM 785 O O . VAL A 1 97 ? 27.121 0.442 -28.480 1.00 90.44 97 VAL A O 1
ATOM 788 N N . LYS A 1 98 ? 28.828 -0.384 -27.271 1.00 91.56 98 LYS A N 1
ATOM 789 C CA . LYS A 1 98 ? 28.017 -1.361 -26.534 1.00 91.56 98 LYS A CA 1
ATOM 790 C C . LYS A 1 98 ? 26.853 -0.697 -25.788 1.00 91.56 98 LYS A C 1
ATOM 792 O O . LYS A 1 98 ? 25.726 -1.171 -25.883 1.00 91.56 98 LYS A O 1
ATOM 797 N N . THR A 1 99 ? 27.104 0.401 -25.075 1.00 89.31 99 THR A N 1
ATOM 798 C CA . THR A 1 99 ? 26.052 1.135 -24.352 1.00 89.31 99 THR A CA 1
ATOM 799 C C . THR A 1 99 ? 24.994 1.691 -25.307 1.00 89.31 99 THR A C 1
ATOM 801 O O . THR A 1 99 ? 23.801 1.590 -25.024 1.00 89.31 99 THR A O 1
ATOM 804 N N . LEU A 1 100 ? 25.408 2.249 -26.449 1.00 90.06 100 LEU A N 1
ATOM 805 C CA . LEU A 1 100 ? 24.483 2.779 -27.454 1.00 90.06 100 LEU A CA 1
ATOM 806 C C . LEU A 1 100 ? 23.636 1.664 -28.083 1.00 90.06 100 LEU A C 1
ATOM 808 O O . LEU A 1 100 ? 22.419 1.797 -28.185 1.00 90.06 100 LEU A O 1
ATOM 812 N N . GLU A 1 101 ? 24.246 0.532 -28.439 1.00 90.31 101 GLU A N 1
ATOM 813 C CA . GLU A 1 101 ? 23.527 -0.645 -28.937 1.00 90.31 101 GLU A CA 1
ATOM 814 C C . GLU A 1 101 ? 22.524 -1.183 -27.906 1.00 90.31 101 GLU A C 1
ATOM 816 O O . GLU A 1 101 ? 21.406 -1.563 -28.263 1.00 90.31 101 GLU A O 1
ATOM 821 N N . GLU A 1 102 ? 22.886 -1.208 -26.622 1.00 88.06 102 GLU A N 1
ATOM 822 C CA . GLU A 1 102 ? 21.979 -1.600 -25.541 1.00 88.06 102 GLU A CA 1
ATOM 823 C C . GLU A 1 102 ? 20.790 -0.640 -25.423 1.00 88.06 102 GLU A C 1
ATOM 825 O O . GLU A 1 102 ? 19.655 -1.105 -25.309 1.00 88.06 102 GLU A O 1
ATOM 830 N N . GLN A 1 103 ? 21.019 0.672 -25.519 1.00 85.50 103 GLN A N 1
ATOM 831 C CA . GLN A 1 103 ? 19.959 1.684 -25.498 1.00 85.50 103 GLN A CA 1
ATOM 832 C C . GLN A 1 103 ? 19.016 1.565 -26.700 1.00 85.50 103 GLN A C 1
ATOM 834 O O . GLN A 1 103 ? 17.800 1.587 -26.520 1.00 85.50 103 GLN A O 1
ATOM 839 N N . ILE A 1 104 ? 19.554 1.371 -27.908 1.00 86.94 104 ILE A N 1
ATOM 840 C CA . ILE A 1 104 ? 18.763 1.203 -29.138 1.00 86.94 104 ILE A CA 1
ATOM 841 C C . ILE A 1 104 ? 17.877 -0.045 -29.052 1.00 86.94 104 ILE A C 1
ATOM 843 O O . ILE A 1 104 ? 16.715 -0.026 -29.457 1.00 86.94 104 ILE A O 1
ATOM 847 N N . ASN A 1 105 ? 18.406 -1.139 -28.501 1.00 89.44 105 ASN A N 1
ATOM 848 C CA . ASN A 1 105 ? 17.680 -2.405 -28.409 1.00 89.44 105 ASN A CA 1
ATOM 849 C C . ASN A 1 105 ? 16.746 -2.497 -27.191 1.00 89.44 105 ASN A C 1
ATOM 851 O O . ASN A 1 105 ? 15.888 -3.385 -27.151 1.00 89.44 105 ASN A O 1
ATOM 855 N N . ARG A 1 106 ? 16.887 -1.610 -26.198 1.00 90.94 106 ARG A N 1
ATOM 856 C CA . ARG A 1 106 ? 16.115 -1.645 -24.948 1.00 90.94 106 ARG A CA 1
ATOM 857 C C . ARG A 1 106 ? 14.600 -1.572 -25.175 1.00 90.94 106 ARG A C 1
ATOM 859 O O . ARG A 1 106 ? 13.929 -2.462 -24.656 1.00 90.94 106 ARG A O 1
ATOM 866 N N . PRO A 1 107 ? 14.038 -0.651 -25.986 1.00 92.12 107 PRO A N 1
ATOM 867 C CA . PRO A 1 107 ? 12.593 -0.608 -26.223 1.00 92.12 107 PRO A CA 1
ATOM 868 C C . PRO A 1 107 ? 12.033 -1.920 -26.782 1.00 92.12 107 PRO A C 1
ATOM 870 O O . PRO A 1 107 ? 10.972 -2.374 -26.359 1.00 92.12 107 PRO A O 1
ATOM 873 N N . LYS A 1 108 ? 12.768 -2.577 -27.691 1.00 93.50 108 LYS A N 1
ATOM 874 C CA . LYS A 1 108 ? 12.370 -3.876 -28.249 1.00 93.50 108 LYS A CA 1
ATOM 875 C C . LYS A 1 108 ? 12.367 -4.970 -27.176 1.00 93.50 108 LYS A C 1
ATOM 877 O O . LYS A 1 108 ? 11.384 -5.696 -27.069 1.00 93.50 108 LYS A O 1
ATOM 882 N N . LYS A 1 109 ? 13.424 -5.056 -26.361 1.00 94.12 109 LYS A N 1
ATOM 883 C CA . LYS A 1 109 ? 13.517 -6.031 -25.258 1.00 94.12 109 LYS A CA 1
ATOM 884 C C . LYS A 1 109 ? 12.422 -5.822 -24.208 1.00 94.12 109 LYS A C 1
ATOM 886 O O . LYS A 1 109 ? 11.797 -6.786 -23.781 1.00 94.12 109 LYS A O 1
ATOM 891 N N . ILE A 1 110 ? 12.170 -4.568 -23.827 1.00 96.50 110 ILE A N 1
ATOM 892 C CA . ILE A 1 110 ? 11.113 -4.199 -22.876 1.00 96.50 110 ILE A CA 1
ATOM 893 C C . ILE A 1 110 ? 9.740 -4.593 -23.416 1.00 96.50 110 ILE A C 1
ATOM 895 O O . ILE A 1 110 ? 8.954 -5.188 -22.686 1.00 96.50 110 ILE A O 1
ATOM 899 N N . LYS A 1 111 ? 9.475 -4.355 -24.705 1.00 96.25 111 LYS A N 1
ATOM 900 C CA . LYS A 1 111 ? 8.231 -4.789 -25.348 1.00 96.25 111 LYS A CA 1
ATOM 901 C C . LYS A 1 111 ? 8.063 -6.314 -25.321 1.00 96.25 111 LYS A C 1
ATOM 903 O O . LYS A 1 111 ? 6.997 -6.806 -24.967 1.00 96.25 111 LYS A O 1
ATOM 908 N N . GLU A 1 112 ? 9.108 -7.066 -25.668 1.00 96.81 112 GLU A N 1
ATOM 909 C CA . GLU A 1 112 ? 9.084 -8.538 -25.647 1.00 96.81 112 GLU A CA 1
ATOM 910 C C . GLU A 1 112 ? 8.817 -9.097 -24.237 1.00 96.81 112 GLU A C 1
ATOM 912 O O . GLU A 1 112 ? 8.037 -10.041 -24.078 1.00 96.81 112 GLU A O 1
ATOM 917 N N . GLU A 1 113 ? 9.425 -8.497 -23.210 1.00 97.31 113 GLU A N 1
ATOM 918 C CA . GLU A 1 113 ? 9.180 -8.832 -21.803 1.00 97.31 113 GLU A CA 1
ATOM 919 C C . GLU A 1 113 ? 7.757 -8.455 -21.367 1.00 97.31 113 GLU A C 1
ATOM 921 O O . GLU A 1 113 ? 7.044 -9.284 -20.806 1.00 97.31 113 GLU A O 1
ATOM 926 N N . ALA A 1 114 ? 7.291 -7.249 -21.699 1.00 97.62 114 ALA A N 1
ATOM 927 C CA . ALA A 1 114 ? 5.928 -6.806 -21.421 1.00 97.62 114 ALA A CA 1
ATOM 928 C C . ALA A 1 114 ? 4.881 -7.752 -22.036 1.00 97.62 114 ALA A C 1
ATOM 930 O O . ALA A 1 114 ? 3.891 -8.101 -21.392 1.00 97.62 114 ALA A O 1
ATOM 931 N N . ASP A 1 115 ? 5.111 -8.237 -23.258 1.00 97.69 115 ASP A N 1
ATOM 932 C CA . ASP A 1 115 ? 4.228 -9.197 -23.923 1.00 97.69 115 ASP A CA 1
ATOM 933 C C . ASP A 1 115 ? 4.279 -10.596 -23.287 1.00 97.69 115 ASP A C 1
ATOM 935 O O . ASP A 1 115 ? 3.285 -11.329 -23.302 1.00 97.69 115 ASP A O 1
ATOM 939 N N . ARG A 1 116 ? 5.415 -11.002 -22.707 1.00 98.12 116 ARG A N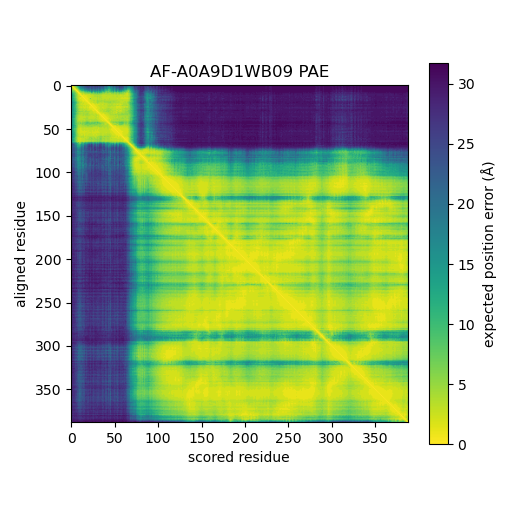 1
ATOM 940 C CA . ARG A 1 116 ? 5.500 -12.211 -21.869 1.00 98.12 116 ARG A CA 1
ATOM 941 C C . ARG A 1 116 ? 4.706 -12.033 -20.573 1.00 98.12 116 ARG A C 1
ATOM 943 O O . ARG A 1 116 ? 3.899 -12.907 -20.262 1.00 98.12 116 ARG A O 1
ATOM 950 N N . ILE A 1 117 ? 4.865 -10.907 -19.878 1.00 98.19 117 ILE A N 1
ATOM 951 C CA . ILE A 1 117 ? 4.134 -10.577 -18.644 1.00 98.19 117 ILE A CA 1
ATOM 952 C C . ILE A 1 117 ? 2.621 -10.589 -18.888 1.00 98.19 117 ILE A C 1
ATOM 954 O O . ILE A 1 117 ? 1.892 -11.272 -18.176 1.00 98.19 117 ILE A O 1
ATOM 958 N N . ARG A 1 118 ? 2.139 -9.923 -19.946 1.00 97.44 118 ARG A N 1
ATOM 959 C CA . ARG A 1 118 ? 0.708 -9.909 -20.313 1.00 97.44 118 ARG A CA 1
ATOM 960 C C . ARG A 1 118 ? 0.160 -11.307 -20.604 1.00 97.44 118 ARG A C 1
ATOM 962 O O . ARG A 1 118 ? -0.972 -11.616 -20.237 1.00 97.44 118 ARG A O 1
ATOM 969 N N . ARG A 1 119 ? 0.944 -12.162 -21.271 1.00 97.06 119 ARG A N 1
ATOM 970 C CA . ARG A 1 119 ? 0.562 -13.563 -21.518 1.00 97.06 119 ARG A CA 1
ATOM 971 C C . ARG A 1 119 ? 0.492 -14.360 -20.219 1.00 97.06 119 ARG A C 1
ATOM 973 O O . ARG A 1 119 ? -0.460 -15.111 -20.039 1.00 97.06 119 ARG A O 1
ATOM 980 N N . MET A 1 120 ? 1.465 -14.179 -19.329 1.00 96.62 120 MET A N 1
ATOM 981 C CA . MET A 1 120 ? 1.489 -14.827 -18.019 1.00 96.62 120 MET A CA 1
ATOM 982 C C . MET A 1 120 ? 0.298 -14.402 -17.157 1.00 96.62 120 MET A C 1
ATOM 984 O O . MET A 1 120 ? -0.403 -15.270 -16.647 1.00 96.62 120 MET A O 1
ATOM 988 N N . GLU A 1 121 ? 0.001 -13.103 -17.086 1.00 96.12 121 GLU A N 1
ATOM 989 C CA . GLU A 1 121 ? -1.181 -12.561 -16.403 1.00 96.12 121 GLU A CA 1
ATOM 990 C C . GLU A 1 121 ? -2.468 -13.220 -16.917 1.00 96.12 121 GLU A C 1
ATOM 992 O O . GLU A 1 121 ? -3.276 -13.710 -16.132 1.00 96.12 121 GLU A O 1
ATOM 997 N N . LYS A 1 122 ? -2.630 -13.312 -18.246 1.00 95.12 122 LYS A N 1
ATOM 998 C CA . LYS A 1 122 ? -3.801 -13.944 -18.872 1.00 95.12 122 LYS A CA 1
ATOM 999 C C . LYS A 1 122 ? -3.916 -15.440 -18.561 1.00 95.12 122 LYS A C 1
ATOM 1001 O O . LYS A 1 122 ? -5.021 -15.965 -18.499 1.00 95.12 122 LYS A O 1
ATOM 1006 N N . VAL A 1 123 ? -2.801 -16.146 -18.400 1.00 95.38 123 VAL A N 1
ATOM 1007 C CA . VAL A 1 123 ? -2.818 -17.562 -18.006 1.00 95.38 123 VAL A CA 1
ATOM 1008 C C . VAL A 1 123 ? -3.147 -17.704 -16.522 1.00 95.38 123 VAL A C 1
ATOM 1010 O O . VAL A 1 123 ? -3.915 -18.588 -16.152 1.00 95.38 123 VAL A O 1
ATOM 1013 N N . ASN A 1 124 ? -2.579 -16.849 -15.673 1.00 95.38 124 ASN A N 1
ATOM 1014 C CA . ASN A 1 124 ? -2.739 -16.942 -14.227 1.00 95.38 124 ASN A CA 1
ATOM 1015 C C . ASN A 1 124 ? -4.133 -16.510 -13.765 1.00 95.38 124 ASN A C 1
ATOM 1017 O O . ASN A 1 124 ? -4.703 -17.188 -12.920 1.00 95.38 124 ASN A O 1
ATOM 1021 N N . ILE A 1 125 ? -4.737 -15.486 -14.377 1.00 92.44 125 ILE A N 1
ATOM 1022 C CA . ILE A 1 125 ? -6.115 -15.079 -14.055 1.00 92.44 125 ILE A CA 1
ATOM 1023 C C . ILE A 1 125 ? -7.123 -16.224 -14.253 1.00 92.44 125 ILE A C 1
ATOM 1025 O O . ILE A 1 125 ? -8.064 -16.351 -13.480 1.00 92.44 125 ILE A O 1
ATOM 1029 N N . CYS A 1 126 ? -6.909 -17.111 -15.235 1.00 90.12 126 CYS A N 1
ATOM 1030 C CA . CYS A 1 126 ? -7.774 -18.273 -15.464 1.00 90.12 126 CYS A CA 1
ATOM 1031 C C . CYS A 1 126 ? -7.632 -19.377 -14.403 1.00 90.12 126 CYS A C 1
ATOM 1033 O O . CYS A 1 126 ? -8.469 -20.275 -14.362 1.00 90.12 126 CYS A O 1
ATOM 1035 N N . LYS A 1 127 ? -6.568 -19.354 -13.590 1.00 91.38 127 LYS A N 1
ATOM 1036 C CA . LYS A 1 127 ? -6.324 -20.333 -12.519 1.00 91.38 127 LYS A CA 1
ATOM 1037 C C . LYS A 1 127 ? -6.908 -19.896 -11.179 1.00 91.38 127 LYS A C 1
ATOM 1039 O O . LYS A 1 127 ? -7.094 -20.742 -10.309 1.00 91.38 127 LYS A O 1
ATOM 1044 N N . VAL A 1 128 ? -7.178 -18.601 -11.011 1.00 89.06 128 VAL A N 1
ATOM 1045 C CA . VAL A 1 128 ? -7.754 -18.072 -9.777 1.00 89.06 128 VAL A CA 1
ATOM 1046 C C . VAL A 1 128 ? -9.150 -18.643 -9.601 1.00 89.06 128 VAL A C 1
ATOM 1048 O O . VAL A 1 128 ? -10.032 -18.460 -10.441 1.00 89.06 128 VAL A O 1
ATOM 1051 N N . VAL A 1 129 ? -9.347 -19.341 -8.489 1.00 80.12 129 VAL A N 1
ATOM 1052 C CA . VAL A 1 129 ? -10.647 -19.903 -8.141 1.00 80.12 129 VAL A CA 1
ATOM 1053 C C . VAL A 1 129 ? -11.469 -18.800 -7.492 1.00 80.12 129 VAL A C 1
ATOM 1055 O O . VAL A 1 129 ? -11.167 -18.375 -6.379 1.00 80.12 129 VAL A O 1
ATOM 1058 N N . SER A 1 130 ? -12.509 -18.335 -8.183 1.00 80.81 130 SER A N 1
ATOM 1059 C CA . SER A 1 130 ? -13.473 -17.411 -7.590 1.00 80.81 130 SER A CA 1
ATOM 1060 C C . SER A 1 130 ? -14.410 -18.161 -6.647 1.00 80.81 130 SER A C 1
ATOM 1062 O O . SER A 1 130 ? -14.997 -19.172 -7.043 1.00 80.81 130 SER A O 1
ATOM 1064 N N . SER A 1 131 ? -14.615 -17.639 -5.443 1.00 83.75 131 SER A N 1
ATOM 1065 C CA . SER A 1 131 ? -15.629 -18.131 -4.509 1.00 83.75 131 SER A CA 1
ATOM 1066 C C . SER A 1 131 ? -16.700 -17.073 -4.267 1.00 83.75 131 SER A C 1
ATOM 1068 O O . SER A 1 131 ? -16.439 -15.874 -4.225 1.00 83.75 131 SER A O 1
ATOM 1070 N N . THR A 1 132 ? -17.943 -17.508 -4.085 1.00 82.31 132 THR A N 1
ATOM 1071 C CA . THR A 1 132 ? -19.032 -16.627 -3.635 1.00 82.31 132 THR A CA 1
ATOM 1072 C C . THR A 1 132 ? -19.228 -16.672 -2.122 1.00 82.31 132 THR A C 1
ATOM 1074 O O . THR A 1 132 ? -20.063 -15.933 -1.592 1.00 82.31 132 THR A O 1
ATOM 1077 N N . GLN A 1 133 ? -18.503 -17.555 -1.428 1.00 88.19 133 GLN A N 1
ATOM 1078 C CA . GLN A 1 133 ? -18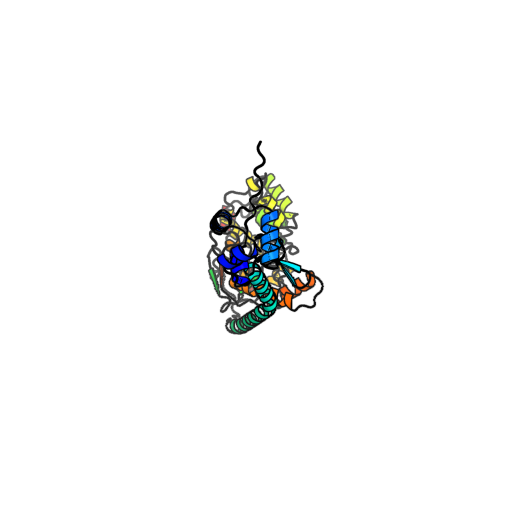.587 -17.704 0.019 1.00 88.19 133 GLN A CA 1
ATOM 1079 C C . GLN A 1 133 ? -17.909 -16.523 0.712 1.00 88.19 133 GLN A C 1
ATOM 1081 O O . GLN A 1 133 ? -16.844 -16.063 0.304 1.00 88.19 133 GLN A O 1
ATOM 1086 N N . ILE A 1 134 ? -18.562 -16.027 1.759 1.00 89.50 134 ILE A N 1
ATOM 1087 C CA . ILE A 1 134 ? -17.990 -15.017 2.644 1.00 89.50 134 ILE A CA 1
ATOM 1088 C C . ILE A 1 134 ? -17.155 -15.778 3.681 1.00 89.50 134 ILE A C 1
ATOM 1090 O O . ILE A 1 134 ? -17.709 -16.680 4.312 1.00 89.50 134 ILE A O 1
ATOM 1094 N N . PRO A 1 135 ? -15.862 -15.455 3.851 1.00 91.94 135 PRO A N 1
ATOM 1095 C CA . PRO A 1 135 ? -15.044 -16.076 4.886 1.00 91.94 135 PRO A CA 1
ATOM 1096 C C . PRO A 1 135 ? -15.583 -15.742 6.279 1.00 91.94 135 PRO A C 1
ATOM 1098 O O . PRO A 1 135 ? -16.147 -14.666 6.500 1.00 91.94 135 PRO A O 1
ATOM 1101 N N . THR A 1 136 ? -15.396 -16.658 7.224 1.00 94.19 136 THR A N 1
ATOM 1102 C CA . THR A 1 136 ? -15.725 -16.412 8.634 1.00 94.19 136 THR A CA 1
ATOM 1103 C C . THR A 1 136 ? -14.660 -15.545 9.316 1.00 94.19 136 THR A C 1
ATOM 1105 O O . THR A 1 136 ? -13.542 -15.394 8.821 1.00 94.19 136 THR A O 1
ATOM 1108 N N . PHE A 1 137 ? -14.987 -14.956 10.472 1.00 96.31 137 PHE A N 1
ATOM 1109 C CA . PHE A 1 137 ? -14.008 -14.182 11.246 1.00 96.31 137 PHE A CA 1
ATOM 1110 C C . PHE A 1 137 ? -12.821 -15.038 11.714 1.00 96.31 137 PHE A C 1
ATOM 1112 O O . PHE A 1 137 ? -11.687 -14.567 11.661 1.00 96.31 137 PHE A O 1
ATOM 1119 N N . ASP A 1 138 ? -13.068 -16.294 12.099 1.00 93.88 138 ASP A N 1
ATOM 1120 C CA . ASP A 1 138 ? -12.047 -17.210 12.629 1.00 93.88 138 ASP A CA 1
ATOM 1121 C C . ASP A 1 138 ? -11.003 -17.625 11.581 1.00 93.88 138 ASP A C 1
ATOM 1123 O O . ASP A 1 138 ? -9.877 -17.994 11.920 1.00 93.88 138 ASP A O 1
ATOM 1127 N N . GLU A 1 139 ? -11.338 -17.521 10.292 1.00 93.75 139 GLU A N 1
ATOM 1128 C CA . GLU A 1 139 ? -10.394 -17.748 9.195 1.00 93.75 139 GLU A CA 1
ATOM 1129 C C . GLU A 1 139 ? -9.332 -16.637 9.093 1.00 93.75 139 GLU A C 1
ATOM 1131 O O . GLU A 1 139 ? -8.265 -16.854 8.510 1.00 93.75 139 GLU A O 1
ATOM 1136 N N . ILE A 1 140 ? -9.585 -15.452 9.666 1.00 95.12 140 ILE A N 1
ATOM 1137 C CA . ILE A 1 140 ? -8.695 -14.289 9.582 1.00 95.12 140 ILE A CA 1
ATOM 1138 C C . ILE A 1 140 ? -7.922 -14.111 10.886 1.00 95.12 140 ILE A C 1
ATOM 1140 O O . ILE A 1 140 ? -8.375 -13.492 11.847 1.00 95.12 140 ILE A O 1
ATOM 1144 N N . VAL A 1 141 ? -6.670 -14.565 10.880 1.00 94.06 141 VAL A N 1
ATOM 1145 C CA . VAL A 1 141 ? -5.755 -14.395 12.015 1.00 94.06 141 VAL A CA 1
ATOM 1146 C C . VAL A 1 141 ? -4.937 -13.113 11.838 1.00 94.06 141 VAL A C 1
ATOM 1148 O O . VAL A 1 141 ? -4.020 -13.071 11.016 1.00 94.06 141 VAL A O 1
ATOM 1151 N N . LEU A 1 142 ? -5.248 -12.064 12.609 1.00 90.69 142 LEU A N 1
ATOM 1152 C CA . LEU A 1 142 ? -4.631 -10.732 12.481 1.00 90.69 142 LEU A CA 1
ATOM 1153 C C . LEU A 1 142 ? -3.096 -10.760 12.561 1.00 90.69 142 LEU A C 1
ATOM 1155 O O . LEU A 1 142 ? -2.428 -10.488 11.566 1.00 90.69 142 LEU A O 1
ATOM 1159 N N . ASP A 1 143 ? -2.519 -11.126 13.708 1.00 87.62 143 ASP A N 1
ATOM 1160 C CA . ASP A 1 143 ? -1.077 -10.958 13.962 1.00 87.62 143 ASP A CA 1
ATOM 1161 C C . ASP A 1 143 ? -0.192 -12.108 13.436 1.00 87.62 143 ASP A C 1
ATOM 1163 O O . ASP A 1 143 ? 0.909 -12.361 13.928 1.00 87.62 143 ASP A O 1
ATOM 1167 N N . ARG A 1 144 ? -0.667 -12.817 12.405 1.00 91.50 144 ARG A N 1
ATOM 1168 C CA . ARG A 1 144 ? 0.049 -13.923 11.758 1.00 91.50 144 ARG A CA 1
ATOM 1169 C C . ARG A 1 144 ? 0.714 -13.466 10.465 1.00 91.50 144 ARG A C 1
ATOM 1171 O O . ARG A 1 144 ? 0.068 -12.846 9.622 1.00 91.50 144 ARG A O 1
ATOM 1178 N N . VAL A 1 145 ? 1.989 -13.820 10.293 1.00 91.75 145 VAL A N 1
ATOM 1179 C CA . VAL A 1 145 ? 2.680 -13.693 9.001 1.00 91.75 145 VAL A CA 1
ATOM 1180 C C . VAL A 1 145 ? 2.118 -14.736 8.046 1.00 91.75 145 VAL A C 1
ATOM 1182 O O . VAL A 1 145 ? 2.075 -15.919 8.377 1.00 91.75 145 VAL A O 1
ATOM 1185 N N . GLU A 1 146 ? 1.699 -14.292 6.869 1.00 93.44 146 GLU A N 1
ATOM 1186 C CA . GLU A 1 146 ? 1.072 -15.137 5.863 1.00 93.44 146 GLU A CA 1
ATOM 1187 C C . GLU A 1 146 ? 1.672 -14.894 4.483 1.00 93.44 146 GLU A C 1
ATOM 1189 O O . GLU A 1 146 ? 2.363 -13.899 4.229 1.00 93.44 146 GLU A O 1
ATOM 1194 N N . THR A 1 147 ? 1.393 -15.840 3.593 1.00 95.31 147 THR A N 1
ATOM 1195 C CA . THR A 1 147 ? 1.715 -15.753 2.176 1.00 95.31 147 THR A CA 1
ATOM 1196 C C . THR A 1 147 ? 0.440 -15.875 1.358 1.00 95.31 147 THR A C 1
ATOM 1198 O O . THR A 1 147 ? -0.371 -16.756 1.642 1.00 95.31 147 THR A O 1
ATOM 1201 N N . TYR A 1 148 ? 0.288 -15.042 0.331 1.00 95.44 148 TYR A N 1
ATOM 1202 C CA . TYR A 1 148 ? -0.853 -15.085 -0.578 1.00 95.44 148 TYR A CA 1
ATOM 1203 C C . TYR A 1 148 ? -0.353 -15.255 -2.009 1.00 95.44 148 TYR A C 1
ATOM 1205 O O . TYR A 1 148 ? 0.272 -14.348 -2.568 1.00 95.44 148 TYR A O 1
ATOM 1213 N N . ASP A 1 149 ? -0.587 -16.431 -2.584 1.00 95.75 149 ASP A N 1
ATOM 1214 C CA . ASP A 1 149 ? -0.187 -16.732 -3.956 1.00 95.75 149 ASP A CA 1
ATOM 1215 C C . ASP A 1 149 ? -1.221 -16.151 -4.922 1.00 95.75 149 ASP A C 1
ATOM 1217 O O . ASP A 1 149 ? -2.382 -16.569 -4.974 1.00 95.75 149 ASP A O 1
ATOM 1221 N N . THR A 1 150 ? -0.782 -15.162 -5.697 1.00 95.31 150 THR A N 1
ATOM 1222 C CA . THR A 1 150 ? -1.648 -14.412 -6.610 1.00 95.31 150 THR A CA 1
ATOM 1223 C C . THR A 1 150 ? -2.134 -15.240 -7.798 1.00 95.31 150 THR A C 1
ATOM 1225 O O . THR A 1 150 ? -3.038 -14.808 -8.501 1.00 95.31 150 THR A O 1
ATOM 1228 N N . THR A 1 151 ? -1.569 -16.425 -8.045 1.00 93.69 151 THR A N 1
ATOM 1229 C CA . THR A 1 151 ? -1.980 -17.304 -9.150 1.00 93.69 151 THR A CA 1
ATOM 1230 C C . THR A 1 151 ? -3.148 -18.219 -8.792 1.00 93.69 151 THR A C 1
ATOM 1232 O O . THR A 1 151 ? -3.771 -18.787 -9.689 1.00 93.69 151 THR A O 1
ATOM 1235 N N . VAL A 1 152 ? -3.460 -18.348 -7.500 1.00 93.00 152 VAL A N 1
ATOM 1236 C CA . VAL A 1 152 ? -4.536 -19.217 -6.995 1.00 93.00 152 VAL A CA 1
ATOM 1237 C C . VAL A 1 152 ? -5.535 -18.476 -6.103 1.00 93.00 152 VAL A C 1
ATOM 1239 O O . VAL A 1 152 ? -6.682 -18.906 -6.008 1.00 93.00 152 VAL A O 1
ATOM 1242 N N . GLN A 1 153 ? -5.147 -17.348 -5.497 1.00 93.81 153 GLN A N 1
ATOM 1243 C CA . GLN A 1 153 ? -6.011 -16.519 -4.648 1.00 93.81 153 GLN A CA 1
ATOM 1244 C C . GLN A 1 153 ? -6.361 -15.184 -5.310 1.00 93.81 153 GLN A C 1
ATOM 1246 O O . GLN A 1 153 ? -5.514 -14.527 -5.918 1.00 93.81 153 GLN A O 1
ATOM 1251 N N . ASN A 1 154 ? -7.596 -14.723 -5.094 1.00 94.31 154 ASN A N 1
ATOM 1252 C CA . ASN A 1 154 ? -8.079 -13.426 -5.564 1.00 94.31 154 ASN A CA 1
ATOM 1253 C C . ASN A 1 154 ? -7.482 -12.267 -4.734 1.00 94.31 154 ASN A C 1
ATOM 1255 O O . ASN A 1 154 ? -8.117 -11.717 -3.837 1.00 94.31 154 ASN A O 1
ATOM 1259 N N . CYS A 1 155 ? -6.226 -11.905 -4.994 1.00 95.50 155 CYS A N 1
ATOM 1260 C CA . CYS A 1 155 ? -5.497 -10.895 -4.222 1.00 95.50 155 CYS A CA 1
ATOM 1261 C C . CYS A 1 155 ? -5.775 -9.476 -4.734 1.00 95.50 155 CYS A C 1
ATOM 1263 O O . CYS A 1 155 ? -5.380 -9.146 -5.848 1.00 95.50 155 CYS A O 1
ATOM 1265 N N . TRP A 1 156 ? -6.392 -8.615 -3.922 1.00 96.06 156 TRP A N 1
ATOM 1266 C CA . TRP A 1 156 ? -6.706 -7.212 -4.221 1.00 96.06 156 TRP A CA 1
ATOM 1267 C C . TRP A 1 156 ? -5.765 -6.266 -3.480 1.00 96.06 156 TRP A C 1
ATOM 1269 O O . TRP A 1 156 ? -6.025 -5.865 -2.347 1.00 96.06 156 TRP A O 1
ATOM 1279 N N . SER A 1 157 ? -4.658 -5.901 -4.133 1.00 95.12 157 SER A N 1
ATOM 1280 C CA . SER A 1 157 ? -3.676 -4.979 -3.560 1.00 95.12 157 SER A CA 1
ATOM 1281 C C . SER A 1 157 ? -4.023 -3.510 -3.811 1.00 95.12 157 SER A C 1
ATOM 1283 O O . SER A 1 157 ? -4.300 -3.150 -4.955 1.00 95.12 157 SER A O 1
ATOM 1285 N N . PHE A 1 158 ? -3.882 -2.657 -2.800 1.00 93.88 158 PHE A N 1
ATOM 1286 C CA . PHE A 1 158 ? -3.912 -1.196 -2.919 1.00 93.88 158 PHE A CA 1
ATOM 1287 C C . PHE A 1 158 ? -2.620 -0.591 -2.361 1.00 93.88 158 PHE A C 1
ATOM 1289 O O . PHE A 1 158 ? -1.975 -1.192 -1.501 1.00 93.88 158 PHE A O 1
ATOM 1296 N N . ARG A 1 159 ? -2.226 0.594 -2.834 1.00 88.31 159 ARG A N 1
ATOM 1297 C CA . ARG A 1 159 ? -1.056 1.311 -2.308 1.00 88.31 159 ARG A CA 1
ATOM 1298 C C . ARG A 1 159 ? -1.313 2.798 -2.142 1.00 88.31 159 ARG A C 1
ATOM 1300 O O . ARG A 1 159 ? -1.052 3.356 -1.082 1.00 88.31 159 ARG A O 1
ATOM 1307 N N . ASN A 1 160 ? -1.780 3.438 -3.206 1.00 82.69 160 ASN A N 1
ATOM 1308 C CA . ASN A 1 160 ? -1.930 4.883 -3.274 1.00 82.69 160 ASN A CA 1
ATOM 1309 C C . ASN A 1 160 ? -3.402 5.266 -3.406 1.00 82.69 160 ASN A C 1
ATOM 1311 O O . ASN A 1 160 ? -4.232 4.490 -3.880 1.00 82.69 160 ASN A O 1
ATOM 1315 N N . ALA A 1 161 ? -3.711 6.509 -3.038 1.00 85.19 161 ALA A N 1
ATOM 1316 C CA . ALA A 1 161 ? -4.985 7.106 -3.409 1.00 85.19 161 ALA A CA 1
ATOM 1317 C C . ALA A 1 161 ? -5.137 7.093 -4.940 1.00 85.19 161 ALA A C 1
ATOM 1319 O O . ALA A 1 161 ? -4.206 7.445 -5.666 1.00 85.19 161 ALA A O 1
ATOM 1320 N N . GLY A 1 162 ? -6.317 6.710 -5.419 1.00 84.56 162 GLY A N 1
ATOM 1321 C CA . GLY A 1 162 ? -6.646 6.665 -6.838 1.00 84.56 162 GLY A CA 1
ATOM 1322 C C . GLY A 1 162 ? -6.250 5.377 -7.558 1.00 84.56 162 GLY A C 1
ATOM 1323 O O . GLY A 1 162 ? -6.490 5.300 -8.759 1.00 84.56 162 GLY A O 1
ATOM 1324 N N . ASP A 1 163 ? -5.689 4.368 -6.880 1.00 86.00 163 ASP A N 1
ATOM 1325 C CA . ASP A 1 163 ? -5.480 3.055 -7.501 1.00 86.00 163 ASP A CA 1
ATOM 1326 C C . ASP A 1 163 ? -6.832 2.470 -7.949 1.00 86.00 163 ASP A C 1
ATOM 1328 O O . ASP A 1 163 ? -7.771 2.373 -7.161 1.00 86.00 163 ASP A O 1
ATOM 1332 N N . ILE A 1 164 ? -6.941 2.088 -9.225 1.00 89.56 164 ILE A N 1
ATOM 1333 C CA . ILE A 1 164 ? -8.174 1.540 -9.813 1.00 89.56 164 ILE A CA 1
ATOM 1334 C C . ILE A 1 164 ? -7.975 0.074 -10.172 1.00 89.56 164 ILE A C 1
ATOM 1336 O O . ILE A 1 164 ? -7.038 -0.246 -10.903 1.00 89.56 164 ILE A O 1
ATOM 1340 N N . ARG A 1 165 ? -8.899 -0.793 -9.758 1.00 90.31 165 ARG A N 1
ATOM 1341 C CA . ARG A 1 165 ? -9.014 -2.168 -10.256 1.00 90.31 165 ARG A CA 1
ATOM 1342 C C . ARG A 1 165 ? -10.453 -2.450 -10.651 1.00 90.31 165 ARG A C 1
ATOM 1344 O O . ARG A 1 165 ? -11.352 -2.203 -9.864 1.00 90.31 165 ARG A O 1
ATOM 1351 N N . GLU A 1 166 ? -10.663 -2.952 -11.869 1.00 88.94 166 GLU A N 1
ATOM 1352 C CA . GLU A 1 166 ? -12.001 -3.320 -12.372 1.00 88.94 166 GLU A CA 1
ATOM 1353 C C . GLU A 1 166 ? -13.042 -2.193 -12.187 1.00 88.94 166 GLU A C 1
ATOM 1355 O O . GLU A 1 166 ? -14.186 -2.424 -11.819 1.00 88.94 166 GLU A O 1
ATOM 1360 N N . ASN A 1 167 ? -12.625 -0.946 -12.451 1.00 89.56 167 ASN A N 1
ATOM 1361 C CA . ASN A 1 167 ? -13.401 0.291 -12.258 1.00 89.56 167 ASN A CA 1
ATOM 1362 C C . ASN A 1 167 ? -13.737 0.660 -10.799 1.00 89.56 167 ASN A C 1
ATOM 1364 O O . ASN A 1 167 ? -14.444 1.637 -10.570 1.00 89.56 167 ASN A O 1
ATOM 1368 N N . ILE A 1 168 ? -13.188 -0.054 -9.817 1.00 92.06 168 ILE A N 1
ATOM 1369 C CA . ILE A 1 168 ? -13.297 0.270 -8.393 1.00 92.06 168 ILE A CA 1
ATOM 1370 C C . ILE A 1 168 ? -12.060 1.065 -7.974 1.00 92.06 168 ILE A C 1
ATOM 1372 O O . ILE A 1 168 ? -10.927 0.623 -8.175 1.00 92.06 168 ILE A O 1
ATOM 1376 N N . VAL A 1 169 ? -12.272 2.240 -7.377 1.00 92.94 169 VAL A N 1
ATOM 1377 C CA . VAL A 1 169 ? -11.202 3.071 -6.806 1.00 92.94 169 VAL A CA 1
ATOM 1378 C C . VAL A 1 169 ? -10.888 2.581 -5.390 1.00 92.94 169 VAL A C 1
ATOM 1380 O O . VAL A 1 169 ? -11.698 2.725 -4.476 1.00 92.94 169 VAL A O 1
ATOM 1383 N N . LEU A 1 170 ? -9.700 2.016 -5.193 1.00 93.44 170 LEU A N 1
ATOM 1384 C CA . LEU A 1 170 ? -9.258 1.361 -3.959 1.00 93.44 170 LEU A CA 1
ATOM 1385 C C . LEU A 1 170 ? -8.648 2.350 -2.956 1.00 93.44 170 LEU A C 1
ATOM 1387 O O . LEU A 1 170 ? -7.527 2.180 -2.478 1.00 93.44 170 LEU A O 1
ATOM 1391 N N . ASN A 1 171 ? -9.409 3.382 -2.599 1.00 94.38 171 ASN A N 1
ATOM 1392 C CA . ASN A 1 171 ? -9.028 4.390 -1.606 1.00 94.38 171 ASN A CA 1
ATOM 1393 C C . ASN A 1 171 ? -9.116 3.859 -0.159 1.00 94.38 171 ASN A C 1
ATOM 1395 O O . ASN A 1 171 ? -9.833 4.391 0.687 1.00 94.38 171 ASN A O 1
ATOM 1399 N N . LEU A 1 172 ? -8.388 2.779 0.122 1.00 94.31 172 LEU A N 1
ATOM 1400 C CA . LEU A 1 172 ? -8.448 2.037 1.384 1.00 94.31 172 LEU A CA 1
ATOM 1401 C C . LEU A 1 172 ? -7.341 2.410 2.377 1.00 94.31 172 LEU A C 1
ATOM 1403 O O . LEU A 1 172 ? -7.442 2.077 3.554 1.00 94.31 172 LEU A O 1
ATOM 1407 N N . GLY A 1 173 ? -6.290 3.099 1.923 1.00 90.19 173 GLY A N 1
ATOM 1408 C CA . GLY A 1 173 ? -5.154 3.460 2.770 1.00 90.19 173 GLY A CA 1
ATOM 1409 C C . GLY A 1 173 ? -5.516 4.450 3.880 1.00 90.19 173 GLY A C 1
ATOM 1410 O O . GLY A 1 173 ? -6.297 5.380 3.683 1.00 90.19 173 GLY A O 1
ATOM 1411 N N . ASN A 1 174 ? -4.874 4.310 5.042 1.00 85.94 174 ASN A N 1
ATOM 1412 C CA . ASN A 1 174 ? -5.135 5.166 6.212 1.00 85.94 174 ASN A CA 1
ATOM 1413 C C . ASN A 1 174 ? -4.770 6.637 6.004 1.00 85.94 174 ASN A C 1
ATOM 1415 O O . ASN A 1 174 ? -5.303 7.520 6.678 1.00 85.94 174 ASN A O 1
ATOM 1419 N N . MET A 1 175 ? -3.855 6.879 5.068 1.00 83.62 175 MET A N 1
ATOM 1420 C CA . MET A 1 175 ? -3.371 8.200 4.681 1.00 83.62 175 MET A CA 1
ATOM 1421 C C . MET A 1 175 ? -4.283 8.901 3.667 1.00 83.62 175 MET A C 1
ATOM 1423 O O . MET A 1 175 ? -4.033 10.057 3.335 1.00 83.62 175 MET A O 1
ATOM 1427 N N . VAL A 1 176 ? -5.303 8.213 3.139 1.00 86.12 176 VAL A N 1
ATOM 1428 C CA . VAL A 1 176 ? -6.196 8.770 2.121 1.00 86.12 176 VAL A CA 1
ATOM 1429 C C . VAL A 1 176 ? -7.184 9.740 2.771 1.00 86.12 176 VAL A C 1
ATOM 1431 O O . VAL A 1 176 ? -7.910 9.381 3.700 1.00 86.12 176 VAL A O 1
ATOM 1434 N N . SER A 1 177 ? -7.207 10.974 2.268 1.00 83.81 177 SER A N 1
ATOM 1435 C CA . SER A 1 177 ? -8.152 12.019 2.668 1.00 83.81 177 SER A CA 1
ATOM 1436 C C . SER A 1 177 ? -9.500 11.882 1.942 1.00 83.81 177 SER A C 1
ATOM 1438 O O . SER A 1 177 ? -9.657 11.067 1.033 1.00 83.81 177 SER A O 1
ATOM 1440 N N . GLY A 1 178 ? -10.498 12.670 2.355 1.00 87.38 178 GLY A N 1
ATOM 1441 C CA . GLY A 1 178 ? -11.827 12.697 1.723 1.00 87.38 178 GLY A CA 1
ATOM 1442 C C . GLY A 1 178 ? -12.824 11.668 2.267 1.00 87.38 178 GLY A C 1
ATOM 1443 O O . GLY A 1 178 ? -13.962 11.621 1.809 1.00 87.38 178 GLY A O 1
ATOM 1444 N N . TYR A 1 179 ? -12.428 10.885 3.274 1.00 93.69 179 TYR A N 1
ATOM 1445 C CA . TYR A 1 179 ? -13.297 9.933 3.970 1.00 93.69 179 TYR A CA 1
ATOM 1446 C C . TYR A 1 179 ? -13.364 10.260 5.460 1.00 93.69 179 TYR A C 1
ATOM 1448 O O . TYR A 1 179 ? -12.949 9.460 6.300 1.00 93.69 179 TYR A O 1
ATOM 1456 N N . GLU A 1 180 ? -13.840 11.464 5.768 1.00 95.69 180 GLU A N 1
ATOM 1457 C CA . GLU A 1 180 ? -14.028 11.917 7.144 1.00 95.69 180 GLU A CA 1
ATOM 1458 C C . GLU A 1 180 ? -15.050 11.053 7.880 1.00 95.69 180 GLU A C 1
ATOM 1460 O O . GLU A 1 180 ? -16.006 10.552 7.279 1.00 95.69 180 GLU A O 1
ATOM 1465 N N . PHE A 1 181 ? -14.865 10.904 9.184 1.00 97.31 181 PHE A N 1
ATOM 1466 C CA . PHE A 1 181 ? -15.689 10.028 10.003 1.00 97.31 181 PHE A CA 1
ATOM 1467 C C . PHE A 1 181 ? -15.665 10.451 11.468 1.00 97.31 181 PHE A C 1
ATOM 1469 O O . PHE A 1 181 ? -14.765 11.176 11.897 1.00 97.31 181 PHE A O 1
ATOM 1476 N N . ASP A 1 182 ? -16.652 9.990 12.228 1.00 97.19 182 ASP A N 1
ATOM 1477 C CA . ASP A 1 182 ? -16.720 10.217 13.668 1.00 97.19 182 ASP A CA 1
ATOM 1478 C C . ASP A 1 182 ? -16.192 8.991 14.407 1.00 97.19 182 ASP A C 1
ATOM 1480 O O . ASP A 1 182 ? -16.652 7.879 14.176 1.00 97.19 182 ASP A O 1
ATOM 1484 N N . LEU A 1 183 ? -15.230 9.200 15.303 1.00 96.38 183 LEU A N 1
ATOM 1485 C CA . LEU A 1 183 ? -14.684 8.200 16.213 1.00 96.38 183 LEU A CA 1
ATOM 1486 C C . LEU A 1 183 ? -15.077 8.584 17.640 1.00 96.38 183 LEU A C 1
ATOM 1488 O O . LEU A 1 183 ? -14.559 9.561 18.189 1.00 96.38 183 LEU A O 1
ATOM 1492 N N . LEU A 1 184 ? -16.004 7.821 18.227 1.00 93.69 184 LEU A N 1
ATOM 1493 C CA . LEU A 1 184 ? -16.469 7.996 19.611 1.00 93.69 184 LEU A CA 1
ATOM 1494 C C . LEU A 1 184 ? -16.868 9.453 19.916 1.00 93.69 184 LEU A C 1
ATOM 1496 O O . LEU A 1 184 ? -16.397 10.070 20.870 1.00 93.69 184 LEU A O 1
ATOM 1500 N N . GLY A 1 185 ? -17.698 10.028 19.040 1.00 91.56 185 GLY A N 1
ATOM 1501 C CA . GLY A 1 185 ? -18.212 11.396 19.170 1.00 91.56 185 GLY A CA 1
ATOM 1502 C C . GLY A 1 185 ? -17.267 12.505 18.695 1.00 91.56 185 GLY A C 1
ATOM 1503 O O . GLY A 1 185 ? -17.600 13.680 18.838 1.00 91.56 185 GLY A O 1
ATOM 1504 N N . LYS A 1 186 ? -16.104 12.171 18.120 1.00 94.44 186 LYS A N 1
ATOM 1505 C CA . LYS A 1 186 ? -15.139 13.152 17.606 1.00 94.44 186 LYS A CA 1
ATOM 1506 C C . LYS A 1 186 ? -14.858 12.959 16.120 1.00 94.44 186 LYS A C 1
ATOM 1508 O O . LYS A 1 186 ? -14.464 11.875 15.702 1.00 94.44 186 LYS A O 1
ATOM 1513 N N . ARG A 1 187 ? -14.995 14.034 15.343 1.00 96.50 187 ARG A N 1
ATOM 1514 C CA . ARG A 1 187 ? -14.740 14.055 13.897 1.00 96.50 187 ARG A CA 1
ATOM 1515 C C . ARG A 1 187 ? -13.245 13.982 13.581 1.00 96.50 187 ARG A C 1
ATOM 1517 O O . ARG A 1 187 ? -12.471 14.736 14.163 1.00 96.50 187 ARG A O 1
ATOM 1524 N N . PHE A 1 188 ? -12.850 13.144 12.624 1.00 96.44 188 PHE A N 1
ATOM 1525 C CA . PHE A 1 188 ? -11.496 13.084 12.062 1.00 96.44 188 PHE A CA 1
ATOM 1526 C C . PHE A 1 188 ? -11.522 13.152 10.536 1.00 96.44 188 PHE A C 1
ATOM 1528 O O . PHE A 1 188 ? -12.421 12.613 9.889 1.00 96.44 188 PHE A O 1
ATOM 1535 N N . LEU A 1 189 ? -10.489 13.773 9.959 1.00 94.81 189 LEU A N 1
ATOM 1536 C CA . LEU A 1 189 ? -10.361 13.948 8.508 1.00 94.81 189 LEU A CA 1
ATOM 1537 C C . LEU A 1 189 ? -9.707 12.751 7.795 1.00 94.81 189 LEU A C 1
ATOM 1539 O O . LEU A 1 189 ? -9.875 12.575 6.588 1.00 94.81 189 LEU A O 1
ATOM 1543 N N . ASN A 1 190 ? -8.955 11.924 8.527 1.00 94.00 190 ASN A N 1
ATOM 1544 C CA . ASN A 1 190 ? -8.319 10.708 8.020 1.00 94.00 190 ASN A CA 1
ATOM 1545 C C . ASN A 1 190 ? -8.076 9.687 9.145 1.00 94.00 190 ASN A C 1
ATOM 1547 O O . ASN A 1 190 ? -8.053 10.024 10.332 1.00 94.00 190 ASN A O 1
ATOM 1551 N N . SER A 1 191 ? -7.895 8.423 8.757 1.00 95.44 191 SER A N 1
ATOM 1552 C CA . SER A 1 191 ? -7.746 7.304 9.693 1.00 95.44 191 SER A CA 1
ATOM 1553 C C . SER A 1 191 ? -6.400 7.312 10.418 1.00 95.44 191 SER A C 1
ATOM 1555 O O . SER A 1 191 ? -6.348 6.912 11.577 1.00 95.44 191 SER A O 1
ATOM 1557 N N . GLU A 1 192 ? -5.325 7.798 9.786 1.00 95.56 192 GLU A N 1
ATOM 1558 C CA . GLU A 1 192 ? -4.007 7.894 10.431 1.00 95.56 192 GLU A CA 1
ATOM 1559 C C . GLU A 1 192 ? -4.044 8.850 11.637 1.00 95.56 192 GLU A C 1
ATOM 1561 O O . GLU A 1 192 ? -3.547 8.504 12.705 1.00 95.56 192 GLU A O 1
ATOM 1566 N N . ALA A 1 193 ? -4.673 10.023 11.516 1.00 96.31 193 ALA A N 1
ATOM 1567 C CA . ALA A 1 193 ? -4.796 10.980 12.616 1.00 96.31 193 ALA A CA 1
ATOM 1568 C C . ALA A 1 193 ? -5.608 10.409 13.791 1.00 96.31 193 ALA A C 1
ATOM 1570 O O . ALA A 1 193 ? -5.206 10.554 14.946 1.00 96.31 193 ALA A O 1
ATOM 1571 N N . ALA A 1 194 ? -6.704 9.704 13.499 1.00 97.12 194 ALA A N 1
ATOM 1572 C CA . ALA A 1 194 ? -7.524 9.018 14.498 1.00 97.12 194 ALA A CA 1
ATOM 1573 C C . ALA A 1 194 ? -6.769 7.867 15.192 1.00 97.12 194 ALA A C 1
ATOM 1575 O O . ALA A 1 194 ? -6.835 7.700 16.412 1.00 97.12 194 ALA A O 1
ATOM 1576 N N . TYR A 1 195 ? -5.991 7.098 14.428 1.00 97.44 195 TYR A N 1
ATOM 1577 C CA . TYR A 1 195 ? -5.121 6.051 14.957 1.00 97.44 195 TYR A CA 1
ATOM 1578 C C . TYR A 1 195 ? -4.029 6.626 15.866 1.00 97.44 195 TYR A C 1
ATOM 1580 O O . TYR A 1 195 ? -3.827 6.132 16.973 1.00 97.44 195 TYR A O 1
ATOM 1588 N N . ILE A 1 196 ? -3.357 7.702 15.442 1.00 97.25 196 ILE A N 1
ATOM 1589 C CA . ILE A 1 196 ? -2.338 8.384 16.250 1.00 97.25 196 ILE A CA 1
ATOM 1590 C C . ILE A 1 196 ? -2.957 8.968 17.522 1.00 97.25 196 ILE A C 1
ATOM 1592 O O . ILE A 1 196 ? -2.332 8.885 18.574 1.00 97.25 196 ILE A O 1
ATOM 1596 N N . ALA A 1 197 ? -4.177 9.510 17.463 1.00 97.62 197 ALA A N 1
ATOM 1597 C CA . ALA A 1 197 ? -4.858 10.061 18.634 1.00 97.62 197 ALA A CA 1
ATOM 1598 C C . ALA A 1 197 ? -5.063 9.013 19.742 1.00 97.62 197 ALA A C 1
ATOM 1600 O O . ALA A 1 197 ? -4.944 9.350 20.918 1.00 97.62 197 ALA A O 1
ATOM 1601 N N . GLY A 1 198 ? -5.258 7.737 19.389 1.00 97.44 198 GLY A N 1
ATOM 1602 C CA . GLY A 1 198 ? -5.296 6.633 20.357 1.00 97.44 198 GLY A CA 1
ATOM 1603 C C . GLY A 1 198 ? -3.980 6.412 21.109 1.00 97.44 198 GLY A C 1
ATOM 1604 O O . GLY A 1 198 ? -3.987 5.968 22.252 1.00 97.44 198 GLY A O 1
ATOM 1605 N N . ALA A 1 199 ? -2.836 6.778 20.525 1.00 97.69 199 ALA A N 1
ATOM 1606 C CA . ALA A 1 199 ? -1.545 6.710 21.213 1.00 97.69 199 ALA A CA 1
ATOM 1607 C C . ALA A 1 199 ? -1.403 7.777 22.320 1.00 97.69 199 ALA A C 1
ATOM 1609 O O . ALA A 1 199 ? -0.492 7.695 23.146 1.00 97.69 199 ALA A O 1
ATOM 1610 N N . TYR A 1 200 ? -2.318 8.750 22.342 1.00 97.81 200 TYR A N 1
ATOM 1611 C CA . TYR A 1 200 ? -2.430 9.838 23.310 1.00 97.81 200 TYR A CA 1
ATOM 1612 C C . TYR A 1 200 ? -3.720 9.714 24.116 1.00 97.81 200 TYR A C 1
ATOM 1614 O O . TYR A 1 200 ? -4.476 10.672 24.233 1.00 97.81 200 TYR A O 1
ATOM 1622 N N . SER A 1 201 ? -4.012 8.520 24.624 1.00 96.88 201 SER A N 1
ATOM 1623 C CA . SER A 1 201 ? -5.261 8.208 25.326 1.00 96.88 201 SER A CA 1
ATOM 1624 C C . SER A 1 201 ? -5.062 7.960 26.827 1.00 96.88 201 SER A C 1
ATOM 1626 O O . SER A 1 201 ? -5.664 7.045 27.388 1.00 96.88 201 SER A O 1
ATOM 1628 N N . LEU A 1 202 ? -4.153 8.702 27.457 1.00 97.00 202 LEU A N 1
ATOM 1629 C CA . LEU A 1 202 ? -3.965 8.698 28.909 1.00 97.00 202 LEU A CA 1
ATOM 1630 C C . LEU A 1 202 ? -4.719 9.875 29.535 1.00 97.00 202 LEU A C 1
ATOM 1632 O O . LEU A 1 202 ? -5.095 10.824 28.847 1.00 97.00 202 LEU A O 1
ATOM 1636 N N . GLU A 1 203 ? -4.923 9.820 30.846 1.00 96.50 203 GLU A N 1
ATOM 1637 C CA . GLU A 1 203 ? -5.552 10.903 31.596 1.00 96.50 203 GLU A CA 1
ATOM 1638 C C . GLU A 1 203 ? -4.688 12.178 31.589 1.00 96.50 203 GLU A C 1
ATOM 1640 O O . GLU A 1 203 ? -3.472 12.127 31.788 1.00 96.50 203 GLU A O 1
ATOM 1645 N N . GLY A 1 204 ? -5.319 13.337 31.366 1.00 95.94 204 GLY A N 1
ATOM 1646 C CA . GLY A 1 204 ? -4.691 14.659 31.473 1.00 95.94 204 GLY A CA 1
ATOM 1647 C C . GLY A 1 204 ? -4.965 15.589 30.285 1.00 95.94 204 GLY A C 1
ATOM 1648 O O . GLY A 1 204 ? -5.085 15.155 29.139 1.00 95.94 204 GLY A O 1
ATOM 1649 N N . GLU A 1 205 ? -5.019 16.900 30.546 1.00 96.56 205 GLU A N 1
ATOM 1650 C CA . GLU A 1 205 ? -5.388 17.922 29.546 1.00 96.56 205 GLU A CA 1
ATOM 1651 C C . GLU A 1 205 ? -4.481 17.924 28.310 1.00 96.56 205 GLU A C 1
ATOM 1653 O O . GLU A 1 205 ? -4.961 18.036 27.185 1.00 96.56 205 GLU A O 1
ATOM 1658 N N . GLN A 1 206 ? -3.181 17.692 28.495 1.00 96.44 206 GLN A N 1
ATOM 1659 C CA . GLN A 1 206 ? -2.212 17.613 27.399 1.00 96.44 206 GLN A CA 1
ATOM 1660 C C . GLN A 1 206 ? -2.565 16.547 26.346 1.00 96.44 206 GLN A C 1
ATOM 1662 O O . GLN A 1 206 ? -2.353 16.762 25.153 1.00 96.44 206 GLN A O 1
ATOM 1667 N N . TYR A 1 207 ? -3.127 15.409 26.764 1.00 97.25 207 TYR A N 1
ATOM 1668 C CA . TYR A 1 207 ? -3.549 14.340 25.859 1.00 97.25 207 TYR A CA 1
ATOM 1669 C C . TYR A 1 207 ? -4.824 14.731 25.118 1.00 97.25 207 TYR A C 1
ATOM 1671 O O . TYR A 1 207 ? -4.910 14.567 23.900 1.00 97.25 207 TYR A O 1
ATOM 1679 N N . VAL A 1 208 ? -5.775 15.345 25.828 1.00 96.62 208 VAL A N 1
ATOM 1680 C CA . VAL A 1 208 ? -7.006 15.897 25.246 1.00 96.62 208 VAL A CA 1
ATOM 1681 C C . VAL A 1 208 ? -6.690 16.922 24.160 1.00 96.62 208 VAL A C 1
ATOM 1683 O O . VAL A 1 208 ? -7.280 16.881 23.075 1.00 96.62 208 VAL A O 1
ATOM 1686 N N . ASP A 1 209 ? -5.743 17.818 24.424 1.00 97.25 209 ASP A N 1
ATOM 1687 C CA . ASP A 1 209 ? -5.319 18.846 23.479 1.00 97.25 209 ASP A CA 1
ATOM 1688 C C . ASP A 1 209 ? -4.643 18.245 22.249 1.00 97.25 209 ASP A C 1
ATOM 1690 O O . ASP A 1 209 ? -4.950 18.650 21.127 1.00 97.25 209 ASP A O 1
ATOM 1694 N N . ILE A 1 210 ? -3.803 17.218 22.420 1.00 97.31 210 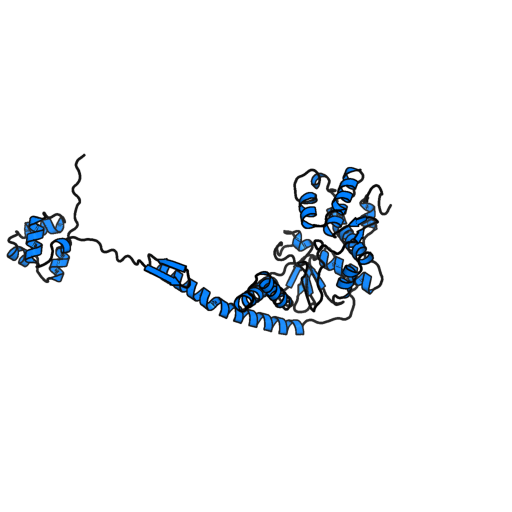ILE A N 1
ATOM 1695 C CA . ILE A 1 210 ? -3.210 16.488 21.291 1.00 97.31 210 ILE A CA 1
ATOM 1696 C C . ILE A 1 210 ? -4.292 15.788 20.463 1.00 97.31 210 ILE A C 1
ATOM 1698 O O . ILE A 1 210 ? -4.285 15.905 19.240 1.00 97.31 210 ILE A O 1
ATOM 1702 N N . GLN A 1 211 ? -5.260 15.117 21.094 1.00 97.31 211 GLN A N 1
ATOM 1703 C CA . GLN A 1 211 ? -6.377 14.494 20.380 1.00 97.31 211 GLN A CA 1
ATOM 1704 C C . GLN A 1 211 ? -7.202 15.537 19.605 1.00 97.31 211 GLN A C 1
ATOM 1706 O O . GLN A 1 211 ? -7.665 15.257 18.502 1.00 97.31 211 GLN A O 1
ATOM 1711 N N . LYS A 1 212 ? -7.446 16.730 20.178 1.00 96.56 212 LYS A N 1
ATOM 1712 C CA . LYS A 1 212 ? -8.155 17.844 19.505 1.00 96.56 212 LYS A CA 1
ATOM 1713 C C . LYS A 1 212 ? -7.347 18.386 18.332 1.00 96.56 212 LYS A C 1
ATOM 1715 O O . LYS A 1 212 ? -7.907 18.633 17.269 1.00 96.56 212 LYS A O 1
ATOM 1720 N N . LEU A 1 213 ? -6.041 18.528 18.509 1.00 96.75 213 LEU A N 1
ATOM 1721 C CA . LEU A 1 213 ? -5.158 18.964 17.443 1.00 96.75 213 LEU A CA 1
ATOM 1722 C C . LEU A 1 213 ? -5.137 17.938 16.306 1.00 96.75 213 LEU A C 1
ATOM 1724 O O . LEU A 1 213 ? -5.359 18.310 15.167 1.00 96.75 213 LEU A O 1
ATOM 1728 N N . LEU A 1 214 ? -4.970 16.647 16.594 1.00 96.56 214 LEU A N 1
ATOM 1729 C CA . LEU A 1 214 ? -4.974 15.591 15.575 1.00 96.56 214 LEU A CA 1
ATOM 1730 C C . LEU A 1 214 ? -6.287 15.527 14.782 1.00 96.56 214 LEU A C 1
ATOM 1732 O O . LEU A 1 214 ? -6.240 15.290 13.578 1.00 96.56 214 LEU A O 1
ATOM 1736 N N . SER A 1 215 ? -7.444 15.786 15.406 1.00 95.69 215 SER A N 1
ATOM 1737 C CA . SER A 1 215 ? -8.728 15.786 14.682 1.00 95.69 215 SER A CA 1
ATOM 1738 C C . SER A 1 215 ? -8.832 16.832 13.571 1.00 95.69 215 SER A C 1
ATOM 1740 O O . SER A 1 215 ? -9.620 16.643 12.648 1.00 95.69 215 SER A O 1
ATOM 1742 N N . THR A 1 216 ? -8.040 17.909 13.618 1.00 94.81 216 THR A N 1
ATOM 1743 C CA . THR A 1 216 ? -8.076 18.972 12.600 1.00 94.81 216 THR A CA 1
ATOM 1744 C C . THR A 1 216 ? -7.082 18.763 11.457 1.00 94.81 216 THR A C 1
ATOM 1746 O O . THR A 1 216 ? -7.049 19.568 10.530 1.00 94.81 216 THR A O 1
ATOM 1749 N N . TRP A 1 217 ? -6.261 17.708 11.496 1.00 93.19 217 TRP A N 1
ATOM 1750 C CA . TRP A 1 217 ? -5.218 17.480 10.496 1.00 93.19 217 TRP A CA 1
ATOM 1751 C C . TRP A 1 217 ? -5.762 16.681 9.319 1.00 93.19 217 TRP A C 1
ATOM 1753 O O . TRP A 1 217 ? -6.163 15.528 9.464 1.00 93.19 217 TRP A O 1
ATOM 1763 N N . ASP A 1 218 ? -5.718 17.277 8.133 1.00 89.50 218 ASP A N 1
ATOM 1764 C CA . ASP A 1 218 ? -6.162 16.675 6.874 1.00 89.50 218 ASP A CA 1
ATOM 1765 C C . ASP A 1 218 ? -5.107 15.750 6.243 1.00 89.50 218 ASP A C 1
ATOM 1767 O O . ASP A 1 218 ? -5.445 14.855 5.467 1.00 89.50 218 ASP A O 1
ATOM 1771 N N . ASN A 1 219 ? -3.837 15.916 6.622 1.00 90.75 219 ASN A N 1
ATOM 1772 C CA . ASN A 1 219 ? -2.709 15.151 6.108 1.00 90.75 219 ASN A CA 1
ATOM 1773 C C . ASN A 1 219 ? -2.147 14.169 7.151 1.00 90.75 219 ASN A C 1
ATOM 1775 O O . ASN A 1 219 ? -1.350 14.533 8.025 1.00 90.75 219 ASN A O 1
ATOM 1779 N N . GLY A 1 220 ? -2.510 12.891 7.005 1.00 89.50 220 GLY A N 1
ATOM 1780 C CA . GLY A 1 220 ? -2.042 11.807 7.873 1.00 89.50 220 GLY A CA 1
ATOM 1781 C C . GLY A 1 220 ? -0.518 11.625 7.883 1.00 89.50 220 GLY A C 1
ATOM 1782 O O . GLY A 1 220 ? 0.063 11.319 8.926 1.00 89.50 220 GLY A O 1
ATOM 1783 N N . TYR A 1 221 ? 0.170 11.882 6.762 1.00 89.81 221 TYR A N 1
ATOM 1784 C CA . TYR A 1 221 ? 1.630 11.761 6.696 1.00 89.81 221 TYR A CA 1
ATOM 1785 C C . TYR A 1 221 ? 2.308 12.797 7.593 1.00 89.81 221 TYR A C 1
ATOM 1787 O O . TYR A 1 221 ? 3.180 12.449 8.395 1.00 89.81 221 TYR A O 1
ATOM 1795 N N . THR A 1 222 ? 1.877 14.056 7.506 1.00 91.25 222 THR A N 1
ATOM 1796 C CA . THR A 1 222 ? 2.403 15.126 8.360 1.00 91.25 222 THR A CA 1
ATOM 1797 C C . THR A 1 222 ? 2.091 14.837 9.828 1.00 91.25 222 THR A C 1
ATOM 1799 O O . THR A 1 222 ? 2.981 14.978 10.669 1.00 91.25 222 THR A O 1
ATOM 1802 N N . ALA A 1 223 ? 0.878 14.356 10.139 1.00 92.81 223 ALA A N 1
ATOM 1803 C CA . ALA A 1 223 ? 0.501 13.968 11.501 1.00 92.81 223 ALA A CA 1
ATOM 1804 C C . ALA A 1 223 ? 1.448 12.889 12.051 1.00 92.81 223 ALA A C 1
ATOM 1806 O O . ALA A 1 223 ? 2.036 13.040 13.122 1.00 92.81 223 ALA A O 1
ATOM 1807 N N . LYS A 1 224 ? 1.708 11.832 11.278 1.00 92.31 224 LYS A N 1
ATOM 1808 C CA . LYS A 1 224 ? 2.660 10.782 11.659 1.00 92.31 224 LYS A CA 1
ATOM 1809 C C . LYS A 1 224 ? 4.063 11.321 11.913 1.00 92.31 224 LYS A C 1
ATOM 1811 O O . LYS A 1 224 ? 4.712 10.906 12.872 1.00 92.31 224 LYS A O 1
ATOM 1816 N N . VAL A 1 225 ? 4.555 12.217 11.057 1.00 92.12 225 VAL A N 1
ATOM 1817 C CA . VAL A 1 225 ? 5.895 12.798 11.212 1.00 92.12 225 VAL A CA 1
ATOM 1818 C C . VAL A 1 225 ? 5.998 13.577 12.523 1.00 92.12 225 VAL A C 1
ATOM 1820 O O . VAL A 1 225 ? 6.905 13.312 13.312 1.00 92.12 225 VAL A O 1
ATOM 1823 N N . VAL A 1 226 ? 5.057 14.487 12.775 1.00 94.38 226 VAL A N 1
ATOM 1824 C CA . VAL A 1 226 ? 5.106 15.402 13.923 1.00 94.38 226 VAL A CA 1
ATOM 1825 C C . VAL A 1 226 ? 4.823 14.691 15.241 1.00 94.38 226 VAL A C 1
ATOM 1827 O O . VAL A 1 226 ? 5.532 14.925 16.214 1.00 94.38 226 VAL A O 1
ATOM 1830 N N . PHE A 1 227 ? 3.827 13.810 15.284 1.00 95.06 227 PHE A N 1
ATOM 1831 C CA . PHE A 1 227 ? 3.397 13.196 16.539 1.00 95.06 227 PHE A CA 1
ATOM 1832 C C . PHE A 1 227 ? 4.106 11.870 16.829 1.00 95.06 227 PHE A C 1
ATOM 1834 O O . PHE A 1 227 ? 4.283 11.530 17.987 1.00 95.06 227 PHE A O 1
ATOM 1841 N N . LYS A 1 228 ? 4.578 11.118 15.822 1.00 91.62 228 LYS A N 1
ATOM 1842 C CA . LYS A 1 228 ? 5.185 9.791 16.059 1.00 91.62 228 LYS A CA 1
ATOM 1843 C C . LYS A 1 228 ? 6.661 9.639 15.711 1.00 91.62 228 LYS A C 1
ATOM 1845 O O . LYS A 1 228 ? 7.272 8.712 16.233 1.00 91.62 228 LYS A O 1
ATOM 1850 N N . LYS A 1 229 ? 7.229 10.456 14.816 1.00 88.38 229 LYS A N 1
ATOM 1851 C CA . LYS A 1 229 ? 8.599 10.226 14.306 1.00 88.38 229 LYS A CA 1
ATOM 1852 C C . LYS A 1 229 ? 9.644 11.206 14.827 1.00 88.38 229 LYS A C 1
ATOM 1854 O O . LYS A 1 229 ? 10.776 10.800 15.053 1.00 88.38 229 LYS A O 1
ATOM 1859 N N . GLN A 1 230 ? 9.306 12.486 14.944 1.00 88.44 230 GLN A N 1
ATOM 1860 C CA . GLN A 1 230 ? 10.255 13.508 15.388 1.00 88.44 230 GLN A CA 1
ATOM 1861 C C . GLN A 1 230 ? 10.497 13.416 16.897 1.00 88.44 230 GLN A C 1
ATOM 1863 O O . GLN A 1 230 ? 9.539 13.316 17.655 1.00 88.44 230 GLN A O 1
ATOM 1868 N N . ASP A 1 231 ? 11.745 13.522 17.358 1.00 90.94 231 ASP A N 1
ATOM 1869 C CA . ASP A 1 231 ? 12.009 13.732 18.788 1.00 90.94 231 ASP A CA 1
ATOM 1870 C C . ASP A 1 231 ? 11.577 15.152 19.174 1.00 90.94 231 ASP A C 1
ATOM 1872 O O . ASP A 1 231 ? 12.215 16.143 18.814 1.00 90.94 231 ASP A O 1
ATOM 1876 N N . ASN A 1 232 ? 10.425 15.257 19.830 1.00 92.88 232 ASN A N 1
ATOM 1877 C CA . ASN A 1 232 ? 9.830 16.517 20.242 1.00 92.88 232 ASN A CA 1
ATOM 1878 C C . ASN A 1 232 ? 8.927 16.302 21.467 1.00 92.88 232 ASN A C 1
ATOM 1880 O O . ASN A 1 232 ? 8.845 15.215 22.040 1.00 92.88 232 ASN A O 1
ATOM 1884 N N . LYS A 1 233 ? 8.232 17.361 21.892 1.00 93.19 233 LYS A N 1
ATOM 1885 C CA . LYS A 1 233 ? 7.347 17.309 23.064 1.00 93.19 233 LYS A CA 1
ATOM 1886 C C . LYS A 1 233 ? 6.205 16.287 22.941 1.00 93.19 233 LYS A C 1
ATOM 1888 O O . LYS A 1 233 ? 5.753 15.787 23.962 1.00 93.19 233 LYS A O 1
ATOM 1893 N N . TYR A 1 234 ? 5.743 15.974 21.730 1.00 94.56 234 TYR A N 1
ATOM 1894 C CA . TYR A 1 234 ? 4.629 15.055 21.504 1.00 94.56 234 TYR A CA 1
ATOM 1895 C C . TYR A 1 234 ? 5.067 13.594 21.545 1.00 94.56 234 TYR A C 1
ATOM 1897 O O . TYR A 1 234 ? 4.370 12.775 22.132 1.00 94.56 234 TYR A O 1
ATOM 1905 N N . THR A 1 235 ? 6.209 13.227 20.963 1.00 92.94 235 THR A N 1
ATOM 1906 C CA . THR A 1 235 ? 6.640 11.816 20.939 1.00 92.94 235 THR A CA 1
ATOM 1907 C C . THR A 1 235 ? 6.939 11.258 22.328 1.00 92.94 235 THR A C 1
ATOM 1909 O O . THR A 1 235 ? 6.718 10.075 22.571 1.00 92.94 235 THR A O 1
ATOM 1912 N N . ARG A 1 236 ? 7.338 12.116 23.272 1.00 93.19 236 ARG A N 1
ATOM 1913 C CA . ARG A 1 236 ? 7.547 11.761 24.689 1.00 93.19 236 ARG A CA 1
ATOM 1914 C C . ARG A 1 236 ? 6.257 11.443 25.448 1.00 93.19 236 ARG A C 1
ATOM 1916 O O . ARG A 1 236 ? 6.318 10.833 26.507 1.00 93.19 236 ARG A O 1
ATOM 1923 N N . LEU A 1 237 ? 5.113 11.865 24.912 1.00 96.38 237 LEU A N 1
ATOM 1924 C CA . LEU A 1 237 ? 3.786 11.651 25.490 1.00 96.38 237 LEU A CA 1
ATOM 1925 C C . LEU A 1 237 ? 3.081 10.421 24.894 1.00 96.38 237 LEU A C 1
ATOM 1927 O O . LEU A 1 237 ? 1.940 10.144 25.237 1.00 96.38 237 LEU A O 1
ATOM 1931 N N . ILE A 1 238 ? 3.719 9.668 23.996 1.00 96.81 238 ILE A N 1
ATOM 1932 C CA . ILE A 1 238 ? 3.137 8.411 23.513 1.00 96.81 238 ILE A CA 1
ATOM 1933 C C . ILE A 1 238 ? 3.100 7.408 24.669 1.00 96.81 238 ILE A C 1
ATOM 1935 O O . ILE A 1 238 ? 4.113 7.175 25.334 1.00 96.81 238 ILE A O 1
ATOM 1939 N N . ARG A 1 239 ? 1.939 6.786 24.888 1.00 96.81 239 ARG A N 1
ATOM 1940 C CA . ARG A 1 239 ? 1.782 5.756 25.921 1.00 96.81 239 ARG A CA 1
ATOM 1941 C C . ARG A 1 239 ? 2.676 4.538 25.657 1.00 96.81 239 ARG A C 1
ATOM 1943 O O . ARG A 1 239 ? 2.786 4.062 24.526 1.00 96.81 239 ARG A O 1
ATOM 1950 N N . GLN A 1 240 ? 3.313 4.031 26.711 1.00 96.19 240 GLN A N 1
ATOM 1951 C CA . GLN A 1 240 ? 4.350 2.989 26.614 1.00 96.19 240 GLN A CA 1
ATOM 1952 C C . GLN A 1 240 ? 3.800 1.614 26.214 1.00 96.19 240 GLN A C 1
ATOM 1954 O O . GLN A 1 240 ? 4.477 0.821 25.569 1.00 96.19 240 GLN A O 1
ATOM 1959 N N . ASP A 1 241 ? 2.549 1.345 26.556 1.00 97.06 241 ASP A N 1
ATOM 1960 C CA . ASP A 1 241 ? 1.817 0.119 26.251 1.00 97.06 241 ASP A CA 1
ATOM 1961 C C . ASP A 1 241 ? 1.064 0.181 24.910 1.00 97.06 241 ASP A C 1
ATOM 1963 O O . ASP A 1 241 ? 0.311 -0.733 24.589 1.00 97.06 241 ASP A O 1
ATOM 1967 N N . TRP A 1 242 ? 1.284 1.213 24.081 1.00 96.44 242 TRP A N 1
ATOM 1968 C CA . TRP A 1 242 ? 0.589 1.385 22.796 1.00 96.44 242 TRP A CA 1
ATOM 1969 C C . TRP A 1 242 ? 0.619 0.129 21.916 1.00 96.44 242 TRP A C 1
ATOM 1971 O O . TRP A 1 242 ? -0.388 -0.254 21.326 1.00 96.44 242 TRP A O 1
ATOM 1981 N N . ALA A 1 243 ? 1.771 -0.540 21.842 1.00 94.25 243 ALA A N 1
ATOM 1982 C CA . ALA A 1 243 ? 1.948 -1.733 21.016 1.00 94.25 243 ALA A CA 1
ATOM 1983 C C . ALA A 1 243 ? 1.112 -2.945 21.473 1.00 94.25 243 ALA A C 1
ATOM 1985 O O . ALA A 1 243 ? 0.990 -3.899 20.713 1.00 94.25 243 ALA A O 1
ATOM 1986 N N . GLN A 1 244 ? 0.548 -2.924 22.686 1.00 96.06 244 GLN A N 1
ATOM 1987 C CA . GLN A 1 244 ? -0.223 -4.042 23.237 1.00 96.06 244 GLN A CA 1
ATOM 1988 C C . GLN A 1 244 ? -1.660 -4.092 22.698 1.00 96.06 244 GLN A C 1
ATOM 1990 O O . GLN A 1 244 ? -2.244 -5.170 22.626 1.00 96.06 244 GLN A O 1
ATOM 1995 N N . PHE A 1 245 ? -2.227 -2.954 22.278 1.00 96.31 245 PHE A N 1
ATOM 1996 C CA . PHE A 1 245 ? -3.629 -2.876 21.843 1.00 96.31 245 PHE A CA 1
ATOM 1997 C C . PHE A 1 245 ? -3.855 -2.075 20.549 1.00 96.31 245 PHE A C 1
ATOM 1999 O O . PHE A 1 245 ? -4.981 -2.018 20.051 1.00 96.31 245 PHE A O 1
ATOM 2006 N N . ASN A 1 246 ? -2.813 -1.483 19.956 1.00 96.25 246 ASN A N 1
ATOM 2007 C CA . ASN A 1 246 ? -2.931 -0.652 18.752 1.00 96.25 246 ASN A CA 1
ATOM 2008 C C . ASN A 1 246 ? -3.623 -1.343 17.562 1.00 96.25 246 ASN A C 1
ATOM 2010 O O . ASN A 1 246 ? -4.275 -0.668 16.771 1.00 96.25 246 ASN A O 1
ATOM 2014 N N . ILE A 1 247 ? -3.500 -2.666 17.418 1.00 96.25 247 ILE A N 1
ATOM 2015 C CA . ILE A 1 247 ? -4.185 -3.424 16.359 1.00 96.25 247 ILE A CA 1
ATOM 2016 C C . ILE A 1 247 ? -5.705 -3.367 16.561 1.00 96.25 247 ILE A C 1
ATOM 2018 O O . ILE A 1 247 ? -6.441 -3.055 15.626 1.00 96.25 247 ILE A O 1
ATOM 2022 N N . GLN A 1 248 ? -6.171 -3.614 17.789 1.00 97.19 248 GLN A N 1
ATOM 2023 C CA . GLN A 1 248 ? -7.594 -3.549 18.140 1.00 97.19 248 GLN A CA 1
ATOM 2024 C C . GLN A 1 248 ? -8.120 -2.117 18.033 1.00 97.19 248 GLN A C 1
ATOM 2026 O O . GLN A 1 248 ? -9.202 -1.895 17.493 1.00 97.19 248 GLN A O 1
ATOM 2031 N N . TRP A 1 249 ? -7.312 -1.134 18.444 1.00 97.75 249 TRP A N 1
ATOM 2032 C CA . TRP A 1 249 ? -7.634 0.276 18.246 1.00 97.75 249 TRP A CA 1
ATOM 2033 C C . TRP A 1 249 ? -7.808 0.623 16.763 1.00 97.75 249 TRP A C 1
ATOM 2035 O O . TRP A 1 249 ? -8.791 1.253 16.386 1.00 97.75 249 TRP A O 1
ATOM 2045 N N . MET A 1 250 ? -6.893 0.181 15.895 1.00 97.69 250 MET A N 1
ATOM 2046 C CA . MET A 1 250 ? -7.003 0.422 14.455 1.00 97.69 250 MET A CA 1
ATOM 2047 C C . MET A 1 250 ? -8.262 -0.222 13.858 1.00 97.69 250 MET A C 1
ATOM 2049 O O . MET A 1 250 ? -8.909 0.374 12.997 1.00 97.69 250 MET A O 1
ATOM 2053 N N . MET A 1 251 ? -8.641 -1.413 14.326 1.00 98.06 251 MET A N 1
ATOM 2054 C CA . MET A 1 251 ? -9.880 -2.056 13.891 1.00 98.06 251 MET A CA 1
ATOM 2055 C C . MET A 1 251 ? -11.118 -1.252 14.301 1.00 98.06 251 MET A C 1
ATOM 2057 O O . MET A 1 251 ? -11.994 -1.041 13.464 1.00 98.06 251 MET A O 1
ATOM 2061 N N . LEU A 1 252 ? -11.153 -0.722 15.528 1.00 98.12 252 LEU A N 1
ATOM 2062 C CA . LEU A 1 252 ? -12.206 0.198 15.968 1.00 98.12 252 LEU A CA 1
ATOM 2063 C C . LEU A 1 252 ? -12.257 1.462 15.095 1.00 98.12 252 LEU A C 1
ATOM 2065 O O . LEU A 1 252 ? -13.331 1.851 14.643 1.00 98.12 252 LEU A O 1
ATOM 2069 N N . VAL A 1 253 ? -11.103 2.066 14.790 1.00 98.12 253 VAL A N 1
ATOM 2070 C CA . VAL A 1 253 ? -10.999 3.250 13.917 1.00 98.12 253 VAL A CA 1
ATOM 2071 C C . VAL A 1 253 ? -11.635 2.995 12.546 1.00 98.12 253 VAL A C 1
ATOM 2073 O O . VAL A 1 253 ? -12.429 3.808 12.070 1.00 98.12 253 VAL A O 1
ATOM 2076 N N . ILE A 1 254 ? -11.306 1.874 11.895 1.00 98.25 254 ILE A N 1
ATOM 2077 C CA . ILE A 1 254 ? -11.885 1.535 10.587 1.00 98.25 254 ILE A CA 1
ATOM 2078 C C . ILE A 1 254 ? -13.366 1.191 10.700 1.00 98.25 254 ILE A C 1
ATOM 2080 O O . ILE A 1 254 ? -14.139 1.568 9.817 1.00 98.25 254 ILE A O 1
ATOM 2084 N N . TRP A 1 255 ? -13.786 0.521 11.772 1.00 98.31 255 TRP A N 1
ATOM 2085 C CA . TRP A 1 255 ? -15.192 0.196 11.971 1.00 98.31 255 TRP A CA 1
ATOM 2086 C C . TRP A 1 255 ? -16.058 1.451 12.117 1.00 98.31 255 TRP A C 1
ATOM 2088 O O . TRP A 1 255 ? -17.058 1.599 11.414 1.00 98.31 255 TRP A O 1
ATOM 2098 N N . GLU A 1 256 ? -15.635 2.412 12.939 1.00 97.94 256 GLU A N 1
ATOM 2099 C CA . GLU A 1 256 ? -16.317 3.704 13.080 1.00 97.94 256 GLU A CA 1
ATOM 2100 C C . GLU A 1 256 ? -16.363 4.490 11.762 1.00 97.94 256 GLU A C 1
ATOM 2102 O O . GLU A 1 256 ? -17.384 5.100 11.422 1.00 97.94 256 GLU A O 1
ATOM 2107 N N . LYS A 1 257 ? -15.303 4.392 10.947 1.00 97.81 257 LYS A N 1
ATOM 2108 C CA . LYS A 1 257 ? -15.293 4.934 9.583 1.00 97.81 257 LYS A CA 1
ATOM 2109 C C . LYS A 1 257 ? -16.328 4.268 8.681 1.00 97.81 257 LYS A C 1
ATOM 2111 O O . LYS A 1 257 ? -17.034 4.965 7.960 1.00 97.81 257 LYS A O 1
ATOM 2116 N N . CYS A 1 258 ? -16.463 2.944 8.733 1.00 97.75 258 CYS A N 1
ATOM 2117 C CA . CYS A 1 258 ? -17.475 2.218 7.960 1.00 97.75 258 CYS A CA 1
ATOM 2118 C C . CYS A 1 258 ? -18.905 2.605 8.371 1.00 97.75 258 CYS A C 1
ATOM 2120 O O . CYS A 1 258 ? -19.789 2.715 7.515 1.00 97.75 258 CYS A O 1
ATOM 2122 N N . LYS A 1 259 ? -19.138 2.838 9.669 1.00 97.06 259 LYS A N 1
ATOM 2123 C CA . LYS A 1 259 ? -20.445 3.256 10.190 1.00 97.06 259 LYS A CA 1
ATOM 2124 C C . LYS A 1 259 ? -20.815 4.672 9.746 1.00 97.06 259 LYS A C 1
ATOM 2126 O O . LYS A 1 259 ? -21.912 4.883 9.232 1.00 97.06 259 LYS A O 1
ATOM 2131 N N . SER A 1 260 ? -19.899 5.628 9.893 1.00 96.25 260 SER A N 1
ATOM 2132 C CA . SER A 1 260 ? -20.196 7.055 9.692 1.00 96.25 260 SER A CA 1
ATOM 2133 C C . SER A 1 260 ? -19.888 7.596 8.287 1.00 96.25 260 SER A C 1
ATOM 2135 O O . SER A 1 260 ? -20.372 8.672 7.941 1.00 96.25 260 SER A O 1
ATOM 2137 N N . ASN A 1 261 ? -19.158 6.859 7.438 1.00 97.25 261 ASN A N 1
ATOM 2138 C CA . ASN A 1 261 ? -18.854 7.271 6.065 1.00 97.25 261 ASN A CA 1
ATOM 2139 C C . ASN A 1 261 ? -19.382 6.267 5.024 1.00 97.25 261 ASN A C 1
ATOM 2141 O O . ASN A 1 261 ? -18.789 5.213 4.784 1.00 97.25 261 ASN A O 1
ATOM 2145 N N . ALA A 1 262 ? -20.489 6.625 4.363 1.00 97.50 262 ALA A N 1
ATOM 2146 C CA . ALA A 1 262 ? -21.122 5.782 3.349 1.00 97.50 262 ALA A CA 1
ATOM 2147 C C . ALA A 1 262 ? -20.215 5.507 2.143 1.00 97.50 262 ALA A C 1
ATOM 2149 O O . ALA A 1 262 ? -20.070 4.358 1.746 1.00 97.50 262 ALA A O 1
ATOM 2150 N N . ALA A 1 263 ? -19.527 6.526 1.624 1.00 96.81 263 ALA A N 1
ATOM 2151 C CA . ALA A 1 263 ? -18.659 6.366 0.461 1.00 96.81 263 ALA A CA 1
ATOM 2152 C C . ALA A 1 263 ? -17.504 5.383 0.723 1.00 96.81 263 ALA A C 1
ATOM 2154 O O . ALA A 1 263 ? -17.162 4.587 -0.146 1.00 96.81 263 ALA A O 1
ATOM 2155 N N . PHE A 1 264 ? -16.911 5.403 1.922 1.00 97.25 264 PHE A N 1
ATOM 2156 C CA . PHE A 1 264 ? -15.879 4.435 2.302 1.00 97.25 264 PHE A CA 1
ATOM 2157 C C . PHE A 1 264 ? -16.446 3.016 2.423 1.00 97.25 264 PHE A C 1
ATOM 2159 O O . PHE A 1 264 ? -15.852 2.060 1.921 1.00 97.25 264 PHE A O 1
ATOM 2166 N N . ARG A 1 265 ? -17.614 2.883 3.063 1.00 97.62 265 ARG A N 1
ATOM 2167 C CA . ARG A 1 265 ? -18.329 1.609 3.195 1.00 97.62 265 ARG A CA 1
ATOM 2168 C C . ARG A 1 265 ? -18.651 0.998 1.830 1.00 97.62 265 ARG A C 1
ATOM 2170 O O . ARG A 1 265 ? -18.429 -0.194 1.635 1.00 97.62 265 ARG A O 1
ATOM 2177 N N . ASP A 1 266 ? -19.106 1.810 0.883 1.00 97.69 266 ASP A N 1
ATOM 2178 C CA . ASP A 1 266 ? -19.479 1.359 -0.457 1.00 97.69 266 ASP A CA 1
ATOM 2179 C C . ASP A 1 266 ? -18.268 0.834 -1.243 1.00 97.69 266 ASP A C 1
ATOM 2181 O O . ASP A 1 266 ? -18.391 -0.149 -1.975 1.00 97.69 266 ASP A O 1
ATOM 2185 N N . ILE A 1 267 ? -17.073 1.408 -1.040 1.00 96.94 267 ILE A N 1
ATOM 2186 C CA . ILE A 1 267 ? -15.829 0.876 -1.625 1.00 96.94 267 ILE A CA 1
ATOM 2187 C C . ILE A 1 267 ? -15.560 -0.535 -1.102 1.00 96.94 267 ILE A C 1
ATOM 2189 O O . ILE A 1 267 ? -15.330 -1.440 -1.901 1.00 96.94 267 ILE A O 1
ATOM 2193 N N . LEU A 1 268 ? -15.614 -0.742 0.220 1.00 97.06 268 LEU A N 1
ATOM 2194 C CA . LEU A 1 268 ? -15.393 -2.068 0.808 1.00 97.06 268 LEU A CA 1
ATOM 2195 C C . LEU A 1 268 ? -16.418 -3.090 0.313 1.00 97.06 268 LEU A C 1
ATOM 2197 O O . LEU A 1 268 ? -16.044 -4.211 -0.019 1.00 97.06 268 LEU A O 1
ATOM 2201 N N . LEU A 1 269 ? -17.691 -2.711 0.219 1.00 97.31 269 LEU A N 1
ATOM 2202 C CA . LEU A 1 269 ? -18.751 -3.589 -0.282 1.00 97.31 269 LEU A CA 1
ATOM 2203 C C . LEU A 1 269 ? -18.635 -3.893 -1.784 1.00 97.31 269 LEU A C 1
ATOM 2205 O O . LEU A 1 269 ? -19.140 -4.922 -2.229 1.00 97.31 269 LEU A O 1
ATOM 2209 N N . SER A 1 270 ? -17.963 -3.033 -2.553 1.00 96.94 270 SER A N 1
ATOM 2210 C CA . SER A 1 270 ? -17.737 -3.235 -3.990 1.00 96.94 270 SER A CA 1
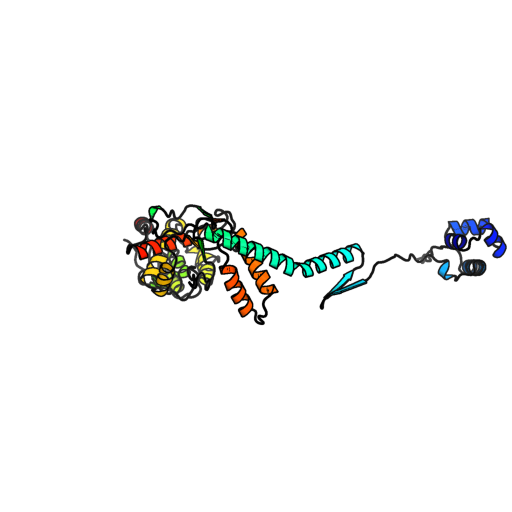ATOM 2211 C C . SER A 1 270 ? -16.640 -4.262 -4.287 1.00 96.94 270 SER A C 1
ATOM 2213 O O . SER A 1 270 ? -16.603 -4.825 -5.378 1.00 96.94 270 SER A O 1
ATOM 2215 N N . ILE A 1 271 ? -15.738 -4.517 -3.336 1.00 96.25 271 ILE A N 1
ATOM 2216 C CA . ILE A 1 271 ? -14.656 -5.498 -3.491 1.00 96.25 271 ILE A CA 1
ATOM 2217 C C . ILE A 1 271 ? -15.240 -6.923 -3.427 1.00 96.25 271 ILE A C 1
ATOM 2219 O O . ILE A 1 271 ? -16.088 -7.185 -2.569 1.00 96.25 271 ILE A O 1
ATOM 2223 N N . PRO A 1 272 ? -14.782 -7.878 -4.264 1.00 95.31 272 PRO A N 1
ATOM 2224 C CA . PRO A 1 272 ? -15.285 -9.250 -4.241 1.00 95.31 272 PRO A CA 1
ATOM 2225 C C . PRO A 1 272 ? -15.222 -9.911 -2.857 1.00 95.31 272 PRO A C 1
ATOM 2227 O O . PRO A 1 272 ? -14.304 -9.690 -2.063 1.00 95.31 272 PRO A O 1
ATOM 2230 N N . ARG A 1 273 ? -16.214 -10.759 -2.566 1.00 95.25 273 ARG A N 1
ATOM 2231 C CA . ARG A 1 273 ? -16.386 -11.398 -1.248 1.00 95.25 273 ARG A CA 1
ATOM 2232 C C . ARG A 1 273 ? -15.274 -12.382 -0.906 1.00 95.25 273 ARG A C 1
ATOM 2234 O O . ARG A 1 273 ? -14.949 -12.529 0.267 1.00 95.25 273 ARG A O 1
ATOM 2241 N N . ASP A 1 274 ? -14.665 -12.999 -1.905 1.00 94.06 274 ASP A N 1
ATOM 2242 C CA . ASP A 1 274 ? -13.525 -13.907 -1.776 1.00 94.06 274 ASP A CA 1
ATOM 2243 C C . ASP A 1 274 ? -12.168 -13.197 -1.852 1.00 94.06 274 ASP A C 1
ATOM 2245 O O . ASP A 1 274 ? -11.128 -13.830 -1.670 1.00 94.06 274 ASP A O 1
ATOM 2249 N N . ALA A 1 275 ? -12.154 -11.886 -2.112 1.00 95.38 275 ALA A N 1
ATOM 2250 C CA . ALA A 1 275 ? -10.911 -11.154 -2.262 1.00 95.38 275 ALA A CA 1
ATOM 2251 C C . ALA A 1 275 ? -10.119 -11.121 -0.951 1.00 95.38 275 ALA A C 1
ATOM 2253 O O . ALA A 1 275 ? -10.653 -10.778 0.114 1.00 95.38 275 ALA A O 1
ATOM 2254 N N . VAL A 1 276 ? -8.818 -11.383 -1.066 1.00 96.19 276 VAL A N 1
ATOM 2255 C CA . VAL A 1 276 ? -7.821 -11.050 -0.048 1.00 96.19 276 VAL A CA 1
ATOM 2256 C C . VAL A 1 276 ? -7.416 -9.598 -0.275 1.00 96.19 276 VAL A C 1
ATOM 2258 O O . VAL A 1 276 ? -6.751 -9.287 -1.260 1.00 96.19 276 VAL A O 1
ATOM 2261 N N . ILE A 1 277 ? -7.824 -8.695 0.615 1.00 97.62 277 ILE A N 1
ATOM 2262 C CA . ILE A 1 277 ? -7.445 -7.277 0.549 1.00 97.62 277 ILE A CA 1
ATOM 2263 C C . ILE A 1 277 ? -6.005 -7.136 1.049 1.00 97.62 277 ILE A C 1
ATOM 2265 O O . ILE A 1 277 ? -5.682 -7.645 2.120 1.00 97.62 277 ILE A O 1
ATOM 2269 N N . ILE A 1 278 ? -5.135 -6.457 0.299 1.00 96.81 278 ILE A N 1
ATOM 2270 C CA . ILE A 1 278 ? -3.698 -6.363 0.598 1.00 96.81 278 ILE A CA 1
ATOM 2271 C C . ILE A 1 278 ? -3.227 -4.908 0.560 1.00 96.81 278 ILE A C 1
ATOM 2273 O O . ILE A 1 278 ? -3.368 -4.231 -0.455 1.00 96.81 278 ILE A O 1
ATOM 2277 N N . GLU A 1 279 ? -2.602 -4.434 1.637 1.00 95.31 279 GLU A N 1
ATOM 2278 C CA . GLU A 1 279 ? -1.859 -3.170 1.598 1.00 95.31 279 GLU A CA 1
ATOM 2279 C C . GLU A 1 279 ? -0.458 -3.427 1.020 1.00 95.31 279 GLU A C 1
ATOM 2281 O O . GLU A 1 279 ? 0.363 -4.117 1.621 1.00 95.31 279 GLU A O 1
ATOM 2286 N N . ASN A 1 280 ? -0.158 -2.893 -0.163 1.00 94.56 280 ASN A N 1
ATOM 2287 C CA . ASN A 1 280 ? 1.145 -3.062 -0.805 1.00 94.56 280 ASN A CA 1
ATOM 2288 C C . ASN A 1 280 ? 2.181 -2.105 -0.203 1.00 94.56 280 ASN A C 1
ATOM 2290 O O . ASN A 1 280 ? 2.144 -0.896 -0.432 1.00 94.56 280 ASN A O 1
ATOM 2294 N N . SER A 1 281 ? 3.159 -2.678 0.491 1.00 92.62 281 SER A N 1
ATOM 2295 C CA . SER A 1 281 ? 4.257 -1.971 1.152 1.00 92.62 281 SER A CA 1
ATOM 2296 C C . SER A 1 281 ? 5.632 -2.264 0.539 1.00 92.62 281 SER A C 1
ATOM 2298 O O . SER A 1 281 ? 6.651 -1.946 1.148 1.00 92.62 281 SER A O 1
ATOM 2300 N N . THR A 1 282 ? 5.685 -2.845 -0.664 1.00 90.75 282 THR A N 1
ATOM 2301 C CA . THR A 1 282 ? 6.930 -3.348 -1.280 1.00 90.75 282 THR A CA 1
ATOM 2302 C C . THR A 1 282 ? 8.030 -2.282 -1.372 1.00 90.75 282 THR A C 1
ATOM 2304 O O . THR A 1 282 ? 9.153 -2.534 -0.954 1.00 90.75 282 THR A O 1
ATOM 2307 N N . ASP A 1 283 ? 7.701 -1.064 -1.812 1.00 84.81 283 ASP A N 1
ATOM 2308 C CA . ASP A 1 283 ? 8.689 0.006 -2.056 1.00 84.81 283 ASP A CA 1
ATOM 2309 C C . ASP A 1 283 ? 9.216 0.703 -0.794 1.00 84.81 283 ASP A C 1
ATOM 2311 O O . ASP A 1 283 ? 10.196 1.443 -0.856 1.00 84.81 283 ASP A O 1
ATOM 2315 N N . ILE A 1 284 ? 8.533 0.542 0.338 1.00 81.44 284 ILE A N 1
ATOM 2316 C CA . ILE A 1 284 ? 8.901 1.182 1.615 1.00 81.44 284 ILE A CA 1
ATOM 2317 C C . ILE A 1 284 ? 9.352 0.163 2.662 1.00 81.44 284 ILE A C 1
ATOM 2319 O O . ILE A 1 284 ? 9.697 0.528 3.789 1.00 81.44 284 ILE A O 1
ATOM 2323 N N . GLY A 1 285 ? 9.301 -1.114 2.299 1.00 74.69 285 GLY A N 1
ATOM 2324 C CA . GLY A 1 285 ? 9.490 -2.237 3.185 1.00 74.69 285 GLY A CA 1
ATOM 2325 C C . GLY A 1 285 ? 10.630 -3.140 2.778 1.00 74.69 285 GLY A C 1
ATOM 2326 O O . GLY A 1 285 ? 11.376 -2.897 1.836 1.00 74.69 285 GLY A O 1
ATOM 2327 N N . THR A 1 286 ? 10.746 -4.217 3.535 1.00 76.94 286 THR A N 1
ATOM 2328 C CA . THR A 1 286 ? 11.636 -5.339 3.253 1.00 76.94 286 THR A CA 1
ATOM 2329 C C . THR A 1 286 ? 10.814 -6.612 3.328 1.00 76.94 286 THR A C 1
ATOM 2331 O O . THR A 1 286 ? 9.877 -6.657 4.123 1.00 76.94 286 THR A O 1
ATOM 2334 N N . GLU A 1 287 ? 11.196 -7.653 2.590 1.00 76.44 287 GLU A N 1
ATOM 2335 C CA . GLU A 1 287 ? 10.521 -8.960 2.635 1.00 76.44 287 GLU A CA 1
ATOM 2336 C C . GLU A 1 287 ? 10.362 -9.501 4.071 1.00 76.44 287 GLU A C 1
ATOM 2338 O O . GLU A 1 287 ? 9.336 -10.089 4.400 1.00 76.44 287 GLU A O 1
ATOM 2343 N N . ASP A 1 288 ? 11.344 -9.252 4.945 1.00 73.75 288 ASP A N 1
ATOM 2344 C CA . ASP A 1 288 ? 11.324 -9.664 6.351 1.00 73.75 288 ASP A CA 1
ATOM 2345 C C . ASP A 1 288 ? 10.426 -8.744 7.219 1.00 73.75 288 ASP A C 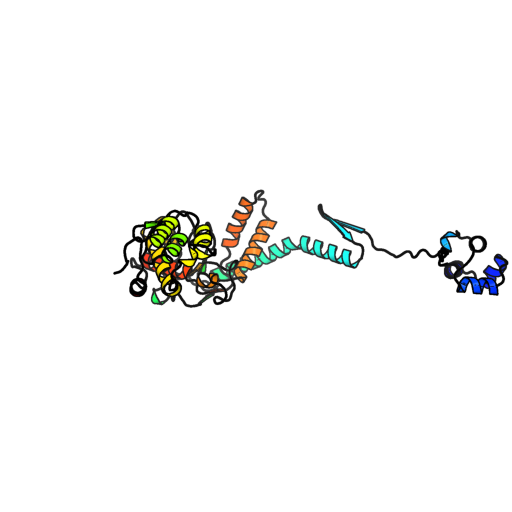1
ATOM 2347 O O . ASP A 1 288 ? 10.777 -7.575 7.439 1.00 73.75 288 ASP A O 1
ATOM 2351 N N . PRO A 1 289 ? 9.297 -9.245 7.763 1.00 63.06 289 PRO A N 1
ATOM 2352 C CA . PRO A 1 289 ? 8.399 -8.475 8.626 1.00 63.06 289 PRO A CA 1
ATOM 2353 C C . PRO A 1 289 ? 8.999 -8.094 9.979 1.00 63.06 289 PRO A C 1
ATOM 2355 O O . PRO A 1 289 ? 8.546 -7.131 10.593 1.00 63.06 289 PRO A O 1
ATOM 2358 N N . ASN A 1 290 ? 10.048 -8.781 10.438 1.00 67.81 290 ASN A N 1
ATOM 2359 C CA . ASN A 1 290 ? 10.727 -8.424 11.684 1.00 67.81 290 ASN A CA 1
ATOM 2360 C C . ASN A 1 290 ? 11.678 -7.232 11.507 1.00 67.81 290 ASN A C 1
ATOM 2362 O O . ASN A 1 290 ? 12.144 -6.659 12.491 1.00 67.81 290 ASN A O 1
ATOM 2366 N N . LYS A 1 291 ? 11.972 -6.851 10.258 1.00 70.06 291 LYS A N 1
ATOM 2367 C CA . LYS A 1 291 ? 12.892 -5.757 9.914 1.00 70.06 291 LYS A CA 1
ATOM 2368 C C . LYS A 1 291 ? 12.184 -4.503 9.413 1.00 70.06 291 LYS A C 1
ATOM 2370 O O . LYS A 1 291 ? 12.829 -3.463 9.284 1.00 70.06 291 LYS A O 1
ATOM 2375 N N . SER A 1 292 ? 10.874 -4.560 9.163 1.00 73.38 292 SER A N 1
ATOM 2376 C CA . SER A 1 292 ? 10.107 -3.396 8.724 1.00 73.38 292 SER A CA 1
ATOM 2377 C C . SER A 1 292 ? 8.687 -3.383 9.277 1.00 73.38 292 SER A C 1
ATOM 2379 O O . SER A 1 292 ? 7.901 -4.303 9.084 1.00 73.38 292 SER A O 1
ATOM 2381 N N . THR A 1 293 ? 8.308 -2.261 9.890 1.00 75.69 293 THR A N 1
ATOM 2382 C CA . THR A 1 293 ? 6.917 -2.025 10.316 1.00 75.69 293 THR A CA 1
ATOM 2383 C C . THR A 1 293 ? 5.938 -1.976 9.142 1.00 75.69 293 THR A C 1
ATOM 2385 O O . THR A 1 293 ? 4.743 -2.181 9.333 1.00 75.69 293 THR A O 1
ATOM 2388 N N . SER A 1 294 ? 6.419 -1.728 7.922 1.00 78.50 294 SER A N 1
ATOM 2389 C CA . SER A 1 294 ? 5.568 -1.694 6.731 1.00 78.50 294 SER A CA 1
ATOM 2390 C C . SER A 1 294 ? 5.028 -3.081 6.356 1.00 78.50 294 SER A C 1
ATOM 2392 O O . SER A 1 294 ? 3.863 -3.195 6.001 1.00 78.50 294 SER A O 1
ATOM 2394 N N . THR A 1 295 ? 5.800 -4.154 6.548 1.00 78.56 295 THR A N 1
ATOM 2395 C CA . THR A 1 295 ? 5.357 -5.546 6.337 1.00 78.56 295 THR A CA 1
ATOM 2396 C C . THR A 1 295 ? 4.592 -6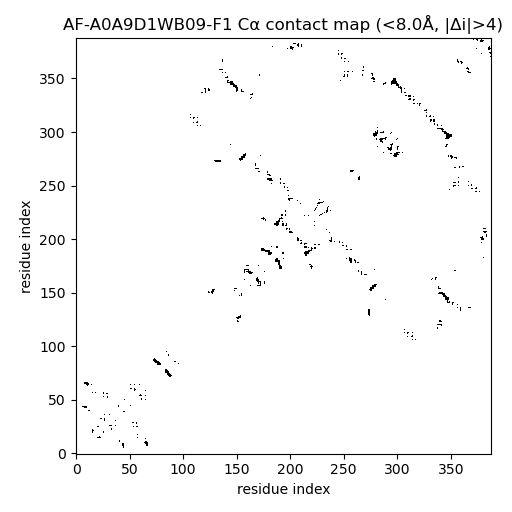.133 7.529 1.00 78.56 295 THR A C 1
ATOM 2398 O O . THR A 1 295 ? 4.049 -7.237 7.442 1.00 78.56 295 THR A O 1
ATOM 2401 N N . ILE A 1 296 ? 4.483 -5.377 8.630 1.00 88.75 296 ILE A N 1
ATOM 2402 C CA . ILE A 1 296 ? 3.504 -5.628 9.696 1.00 88.75 296 ILE A CA 1
ATOM 2403 C C . ILE A 1 296 ? 2.110 -5.149 9.251 1.00 88.75 296 ILE A C 1
ATOM 2405 O O . ILE A 1 296 ? 1.132 -5.884 9.368 1.00 88.75 296 ILE A O 1
ATOM 2409 N N . TRP A 1 297 ? 1.999 -3.935 8.710 1.00 92.62 297 TRP A N 1
ATOM 2410 C CA . TRP A 1 297 ? 0.700 -3.388 8.290 1.00 92.62 297 TRP A CA 1
ATOM 2411 C C . TRP A 1 297 ? 0.251 -3.877 6.908 1.00 92.62 297 TRP A C 1
ATOM 2413 O O . TRP A 1 297 ? -0.929 -4.174 6.732 1.00 92.62 297 TRP A O 1
ATOM 2423 N N . GLY A 1 298 ? 1.191 -4.079 5.986 1.00 93.81 298 GLY A N 1
ATOM 2424 C CA . GLY A 1 298 ? 0.943 -4.569 4.633 1.00 93.81 298 GLY A CA 1
ATOM 2425 C C . GLY A 1 298 ? 1.736 -5.822 4.259 1.00 93.81 298 GLY A C 1
ATOM 2426 O O . GLY A 1 298 ? 2.158 -6.604 5.115 1.00 93.81 298 GLY A O 1
ATOM 2427 N N . CYS A 1 299 ? 1.934 -6.004 2.955 1.00 94.31 299 CYS A N 1
ATOM 2428 C CA . CYS A 1 299 ? 2.695 -7.088 2.344 1.00 94.31 299 CYS A CA 1
ATOM 2429 C C . CYS A 1 299 ? 3.737 -6.584 1.343 1.00 94.31 299 CYS A C 1
ATOM 2431 O O . CYS A 1 299 ? 3.661 -5.472 0.818 1.00 94.31 299 CYS A O 1
ATOM 2433 N N . TRP A 1 300 ? 4.674 -7.474 1.038 1.00 94.38 300 TRP A N 1
ATOM 2434 C CA . TRP A 1 300 ? 5.731 -7.315 0.052 1.00 94.38 300 TRP A CA 1
ATOM 2435 C C . TRP A 1 300 ? 5.555 -8.321 -1.098 1.00 94.38 300 TRP A C 1
ATOM 2437 O O . TRP A 1 300 ? 5.228 -9.482 -0.841 1.00 94.38 300 TRP A O 1
ATOM 2447 N N . ASN A 1 301 ? 5.753 -7.879 -2.345 1.00 95.75 301 ASN A N 1
ATOM 2448 C CA . ASN A 1 301 ? 5.805 -8.715 -3.554 1.00 95.75 301 ASN A CA 1
ATOM 2449 C C . ASN A 1 301 ? 6.647 -8.011 -4.636 1.00 95.75 301 ASN A C 1
ATOM 2451 O O . ASN A 1 301 ? 6.122 -7.254 -5.457 1.00 95.75 301 ASN A O 1
ATOM 2455 N N . GLN A 1 302 ? 7.964 -8.239 -4.626 1.00 94.69 302 GLN A N 1
ATOM 2456 C CA . GLN A 1 302 ? 8.878 -7.595 -5.578 1.00 94.69 302 GLN A CA 1
ATOM 2457 C C . GLN A 1 302 ? 8.675 -8.069 -7.013 1.00 94.69 302 GLN A C 1
ATOM 2459 O O . GLN A 1 302 ? 8.747 -7.253 -7.922 1.00 94.69 302 GLN A O 1
ATOM 2464 N N . GLU A 1 303 ? 8.346 -9.344 -7.224 1.00 96.25 303 GLU A N 1
ATOM 2465 C CA . GLU A 1 303 ? 8.110 -9.890 -8.565 1.00 96.25 303 GLU A CA 1
ATOM 2466 C C . GLU A 1 303 ? 6.982 -9.142 -9.289 1.00 96.25 303 GLU A C 1
ATOM 2468 O O . GLU A 1 303 ? 7.114 -8.788 -10.463 1.00 96.25 303 GLU A O 1
ATOM 2473 N N . LEU A 1 304 ? 5.888 -8.837 -8.581 1.00 96.44 304 LEU A N 1
ATOM 2474 C CA . LEU A 1 304 ? 4.804 -8.031 -9.136 1.00 96.44 304 LEU A CA 1
ATOM 2475 C C . LEU A 1 304 ? 5.244 -6.590 -9.415 1.00 96.44 304 LEU A C 1
ATOM 2477 O O . LEU A 1 304 ? 4.853 -6.022 -10.436 1.00 96.44 304 LEU A O 1
ATOM 2481 N N . MET A 1 305 ? 6.026 -5.984 -8.517 1.00 95.50 305 MET A N 1
ATOM 2482 C CA . MET A 1 305 ? 6.508 -4.613 -8.706 1.00 95.50 305 MET A CA 1
ATOM 2483 C C . MET A 1 305 ? 7.465 -4.506 -9.896 1.00 95.50 305 MET A C 1
ATOM 2485 O O . MET A 1 305 ? 7.311 -3.595 -10.707 1.00 95.50 305 MET A O 1
ATOM 2489 N N . ASP A 1 306 ? 8.371 -5.467 -10.062 1.00 96.62 306 ASP A N 1
ATOM 2490 C CA . ASP A 1 306 ? 9.293 -5.543 -11.197 1.00 96.62 306 ASP A CA 1
ATOM 2491 C C . ASP A 1 306 ? 8.525 -5.739 -12.511 1.00 96.62 306 ASP A C 1
ATOM 2493 O O . ASP A 1 306 ? 8.762 -5.030 -13.493 1.00 96.62 306 ASP A O 1
ATOM 2497 N N . ALA A 1 307 ? 7.532 -6.637 -12.521 1.00 97.56 307 ALA A N 1
ATOM 2498 C CA . ALA A 1 307 ? 6.669 -6.839 -13.681 1.00 97.56 307 ALA A CA 1
ATOM 2499 C C . ALA A 1 307 ? 5.893 -5.562 -14.047 1.00 97.56 307 ALA A C 1
ATOM 2501 O O . ALA A 1 307 ? 5.814 -5.189 -15.220 1.00 97.56 307 ALA A O 1
ATOM 2502 N N . ARG A 1 308 ? 5.347 -4.852 -13.052 1.00 96.31 308 ARG A N 1
ATOM 2503 C CA . ARG A 1 308 ? 4.660 -3.571 -13.264 1.00 96.31 308 ARG A CA 1
ATOM 2504 C C . ARG A 1 308 ? 5.607 -2.499 -13.795 1.00 96.31 308 ARG A C 1
ATOM 2506 O O . ARG A 1 308 ? 5.223 -1.815 -14.737 1.00 96.31 308 ARG A O 1
ATOM 2513 N N . ALA A 1 309 ? 6.832 -2.400 -13.280 1.00 96.69 309 ALA A N 1
ATOM 2514 C CA . ALA A 1 309 ? 7.831 -1.447 -13.764 1.00 96.69 309 ALA A CA 1
ATOM 2515 C C . ALA A 1 309 ? 8.166 -1.667 -15.250 1.00 96.69 309 ALA A C 1
ATOM 2517 O O . ALA A 1 309 ? 8.254 -0.709 -16.018 1.00 96.69 309 ALA A O 1
ATOM 2518 N N . ILE A 1 310 ? 8.262 -2.925 -15.692 1.00 97.69 310 ILE A N 1
ATOM 2519 C CA . ILE A 1 310 ? 8.462 -3.254 -17.112 1.00 97.69 310 ILE A CA 1
ATOM 2520 C C . ILE A 1 310 ? 7.269 -2.797 -17.965 1.00 97.69 310 ILE A C 1
ATOM 2522 O O . ILE A 1 310 ? 7.462 -2.232 -19.043 1.00 97.69 310 ILE A O 1
ATOM 2526 N N . ILE A 1 311 ? 6.032 -3.006 -17.496 1.00 97.56 311 ILE A N 1
ATOM 2527 C CA . ILE A 1 311 ? 4.829 -2.524 -18.194 1.00 97.56 311 ILE A CA 1
ATOM 2528 C C . ILE A 1 311 ? 4.800 -0.995 -18.262 1.00 97.56 311 ILE A C 1
ATOM 2530 O O . ILE A 1 311 ? 4.480 -0.437 -19.311 1.00 97.56 311 ILE A O 1
ATOM 2534 N N . GLU A 1 312 ? 5.141 -0.311 -17.173 1.00 96.06 312 GLU A N 1
ATOM 2535 C CA . GLU A 1 312 ? 5.217 1.149 -17.138 1.00 96.06 312 GLU A CA 1
ATOM 2536 C C . GLU A 1 312 ? 6.265 1.691 -18.119 1.00 96.06 312 GLU A C 1
ATOM 2538 O O . GLU A 1 312 ? 6.002 2.689 -18.801 1.00 96.06 312 GLU A O 1
ATOM 2543 N N . GLU A 1 313 ? 7.420 1.029 -18.227 1.00 95.50 313 GLU A N 1
ATOM 2544 C CA . GLU A 1 313 ? 8.477 1.382 -19.177 1.00 95.50 313 GLU A CA 1
ATOM 2545 C C . GLU A 1 313 ? 8.044 1.128 -20.633 1.00 95.50 313 GLU A C 1
ATOM 2547 O O . GLU A 1 313 ? 8.229 1.995 -21.488 1.00 95.50 313 GLU A O 1
ATOM 2552 N N . ASP A 1 314 ? 7.394 -0.004 -20.932 1.00 96.38 314 ASP A N 1
ATOM 2553 C CA . ASP A 1 314 ? 6.822 -0.278 -22.262 1.00 96.38 314 ASP A CA 1
ATOM 2554 C C . ASP A 1 314 ? 5.804 0.796 -22.671 1.00 96.38 314 ASP A C 1
ATOM 2556 O O . ASP A 1 314 ? 5.836 1.305 -23.793 1.00 96.38 314 ASP A O 1
ATOM 2560 N N . VAL A 1 315 ? 4.918 1.183 -21.747 1.00 95.56 315 VAL A N 1
ATOM 2561 C CA . VAL A 1 315 ? 3.925 2.239 -21.979 1.00 95.56 315 VAL A CA 1
ATOM 2562 C C . VAL A 1 315 ? 4.600 3.577 -22.251 1.00 95.56 315 VAL A C 1
ATOM 2564 O O . VAL A 1 315 ? 4.210 4.256 -23.202 1.00 95.56 315 VAL A O 1
ATOM 2567 N N . ALA A 1 316 ? 5.617 3.944 -21.470 1.00 92.62 316 ALA A N 1
ATOM 2568 C CA . ALA A 1 316 ? 6.378 5.170 -21.688 1.00 92.62 316 ALA A CA 1
ATOM 2569 C C . ALA A 1 316 ? 7.083 5.179 -23.055 1.00 92.62 316 ALA A C 1
ATOM 2571 O O . ALA A 1 316 ? 7.067 6.198 -23.739 1.00 92.62 316 ALA A O 1
ATOM 2572 N N . ASN A 1 317 ? 7.624 4.039 -23.496 1.00 90.88 317 ASN A N 1
ATOM 2573 C CA . ASN A 1 317 ? 8.327 3.919 -24.776 1.00 90.88 317 ASN A CA 1
ATOM 2574 C C . ASN A 1 317 ? 7.407 4.018 -26.005 1.00 90.88 317 ASN A C 1
ATOM 2576 O O . ASN A 1 317 ? 7.867 4.395 -27.082 1.00 90.88 317 ASN A O 1
ATOM 2580 N N . ARG A 1 318 ? 6.119 3.666 -25.877 1.00 89.69 318 ARG A N 1
ATOM 2581 C CA . ARG A 1 318 ? 5.164 3.637 -27.007 1.00 89.69 318 ARG A CA 1
ATOM 2582 C C . ARG A 1 318 ? 4.099 4.730 -26.979 1.00 89.69 318 ARG A C 1
ATOM 2584 O O . ARG A 1 318 ? 3.321 4.843 -27.926 1.00 89.69 318 ARG A O 1
ATOM 2591 N N . THR A 1 319 ? 3.982 5.479 -25.886 1.00 87.31 319 THR A N 1
ATOM 2592 C CA . THR A 1 319 ? 2.929 6.489 -25.741 1.00 87.31 319 THR A CA 1
ATOM 2593 C C . THR A 1 319 ? 3.231 7.738 -26.567 1.00 87.31 319 THR A C 1
ATOM 2595 O O . THR A 1 319 ? 4.356 8.218 -26.620 1.00 87.31 319 THR A O 1
ATOM 2598 N N . SER A 1 320 ? 2.193 8.306 -27.183 1.00 88.19 320 SER A N 1
ATOM 2599 C CA . SER A 1 320 ? 2.240 9.613 -27.852 1.00 88.19 320 SER A CA 1
ATOM 2600 C C . SER A 1 320 ? 1.873 10.778 -26.920 1.00 88.19 320 SER A C 1
ATOM 2602 O O . SER A 1 320 ? 1.753 11.918 -27.374 1.00 88.19 320 SER A O 1
ATOM 2604 N N . ALA A 1 321 ? 1.603 10.486 -25.643 1.00 88.75 321 ALA A N 1
ATOM 2605 C CA . ALA A 1 321 ? 1.206 11.474 -24.647 1.00 88.75 321 ALA A CA 1
ATOM 2606 C C . ALA A 1 321 ? 2.313 12.515 -24.449 1.00 88.75 321 ALA A C 1
ATOM 2608 O O . ALA A 1 321 ? 3.486 12.174 -24.316 1.00 88.75 321 ALA A O 1
ATOM 2609 N N . LYS A 1 322 ? 1.926 13.792 -24.418 1.00 85.25 322 LYS A N 1
ATOM 2610 C CA . LYS A 1 322 ? 2.875 14.916 -24.352 1.00 85.25 322 LYS A CA 1
ATOM 2611 C C . LYS A 1 322 ? 3.098 15.433 -22.934 1.00 85.25 322 LYS A C 1
ATOM 2613 O O . LYS A 1 322 ? 4.081 16.122 -22.686 1.00 85.25 322 LYS A O 1
ATOM 2618 N N . SER A 1 323 ? 2.179 15.138 -22.012 1.00 92.94 323 SER A N 1
ATOM 2619 C CA . SER A 1 323 ? 2.260 15.600 -20.627 1.00 92.94 323 SER A CA 1
ATOM 2620 C C . SER A 1 323 ? 2.624 14.463 -19.680 1.00 92.94 323 SER A C 1
ATOM 2622 O O . SER A 1 323 ? 2.130 13.344 -19.812 1.00 92.94 323 SER A O 1
ATOM 2624 N N . ARG A 1 324 ? 3.438 14.778 -18.668 1.00 91.62 324 ARG A N 1
ATOM 2625 C CA . ARG A 1 324 ? 3.822 13.833 -17.613 1.00 91.62 324 ARG A CA 1
ATOM 2626 C C . ARG A 1 324 ? 2.606 13.197 -16.930 1.00 91.62 324 ARG A C 1
ATOM 2628 O O . ARG A 1 324 ? 2.564 11.985 -16.776 1.00 91.62 324 ARG A O 1
ATOM 2635 N N . LYS A 1 325 ? 1.592 14.005 -16.606 1.00 89.88 325 LYS A N 1
ATOM 2636 C CA . LYS A 1 325 ? 0.361 13.547 -15.944 1.00 89.88 325 LYS A CA 1
ATOM 2637 C C . LYS A 1 325 ? -0.409 12.523 -16.783 1.00 89.88 325 LYS A C 1
ATOM 2639 O O . LYS A 1 325 ? -0.938 11.555 -16.250 1.00 89.88 325 LYS A O 1
ATOM 2644 N N . GLU A 1 326 ? -0.477 12.728 -18.096 1.00 91.69 326 GLU A N 1
ATOM 2645 C CA . GLU A 1 326 ? -1.140 11.786 -19.000 1.00 91.69 326 GLU A CA 1
ATOM 2646 C C . GLU A 1 326 ? -0.347 10.478 -19.141 1.00 91.69 326 GLU A C 1
ATOM 2648 O O . GLU A 1 326 ? -0.947 9.405 -19.182 1.00 91.69 326 GLU A O 1
ATOM 2653 N N . ILE A 1 327 ? 0.989 10.548 -19.173 1.00 91.81 327 ILE A N 1
ATOM 2654 C CA . ILE A 1 327 ? 1.859 9.362 -19.178 1.00 91.81 327 ILE A CA 1
ATOM 2655 C C . ILE A 1 327 ? 1.652 8.550 -17.894 1.00 91.81 327 ILE A C 1
ATOM 2657 O O . ILE A 1 327 ? 1.354 7.361 -17.983 1.00 91.81 327 ILE A O 1
ATOM 2661 N N . GLU A 1 328 ? 1.725 9.195 -16.726 1.00 91.06 328 GLU A N 1
ATOM 2662 C CA . GLU A 1 328 ? 1.530 8.561 -15.413 1.00 91.06 328 GLU A CA 1
ATOM 2663 C C . GLU A 1 328 ? 0.142 7.912 -15.298 1.00 91.06 328 GLU A C 1
ATOM 2665 O O . GLU A 1 328 ? 0.015 6.784 -14.821 1.00 91.06 328 GLU A O 1
ATOM 2670 N N . TYR A 1 329 ? -0.903 8.575 -15.803 1.00 88.69 329 TYR A N 1
ATOM 2671 C CA . TYR A 1 329 ? -2.248 8.002 -15.840 1.00 88.69 329 TYR A CA 1
ATOM 2672 C C . TYR A 1 329 ? -2.319 6.747 -16.726 1.00 88.69 329 TYR A C 1
ATOM 2674 O O . TYR A 1 329 ? -2.860 5.725 -16.308 1.00 88.69 329 TYR A O 1
ATOM 2682 N N . ARG A 1 330 ? -1.735 6.775 -17.932 1.00 91.69 330 ARG A N 1
ATOM 2683 C CA . ARG A 1 330 ? -1.693 5.600 -18.826 1.00 91.69 330 ARG A CA 1
ATOM 2684 C C . ARG A 1 330 ? -0.893 4.446 -18.215 1.00 91.69 330 ARG A C 1
ATOM 2686 O O . ARG A 1 330 ? -1.320 3.298 -18.309 1.00 91.69 330 ARG A O 1
ATOM 2693 N N . GLN A 1 331 ? 0.235 4.748 -17.574 1.00 93.44 331 GLN A N 1
ATOM 2694 C CA . GLN A 1 331 ? 1.048 3.780 -16.834 1.00 93.44 331 GLN A CA 1
ATOM 2695 C C . GLN A 1 331 ? 0.243 3.128 -15.705 1.00 93.44 331 GLN A C 1
ATOM 2697 O O . GLN A 1 331 ? 0.209 1.903 -15.613 1.00 93.44 331 GLN A O 1
ATOM 2702 N N . MET A 1 332 ? -0.472 3.927 -14.907 1.00 89.69 332 MET A N 1
ATOM 2703 C CA . MET A 1 332 ? -1.354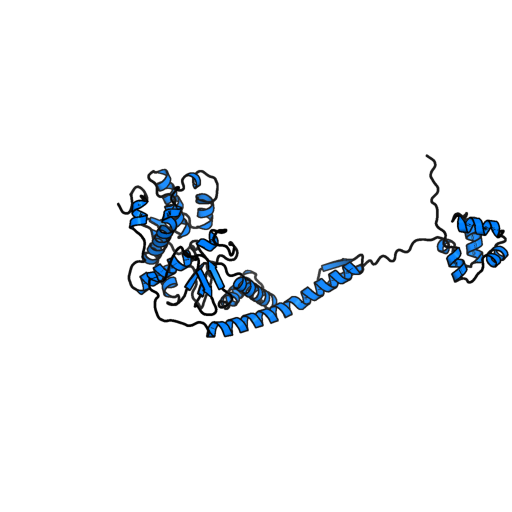 3.438 -13.846 1.00 89.69 332 MET A CA 1
ATOM 2704 C C . MET A 1 332 ? -2.441 2.499 -14.387 1.00 89.69 332 MET A C 1
ATOM 2706 O O . MET A 1 332 ? -2.656 1.424 -13.833 1.00 89.69 332 MET A O 1
ATOM 2710 N N . ILE A 1 333 ? -3.108 2.865 -15.485 1.00 88.88 333 ILE A N 1
ATOM 2711 C CA . ILE A 1 333 ? -4.150 2.018 -16.082 1.00 88.88 333 ILE A CA 1
ATOM 2712 C C . ILE A 1 333 ? -3.581 0.672 -16.547 1.00 88.88 333 ILE A C 1
ATOM 2714 O O . ILE A 1 333 ? -4.194 -0.365 -16.305 1.00 88.88 333 ILE A O 1
ATOM 2718 N N . GLU A 1 334 ? -2.421 0.660 -17.205 1.00 93.00 334 GLU A N 1
ATOM 2719 C CA . GLU A 1 334 ? -1.831 -0.577 -17.727 1.00 93.00 334 GLU A CA 1
ATOM 2720 C C . GLU A 1 334 ? -1.209 -1.451 -16.633 1.00 93.00 334 GLU A C 1
ATOM 2722 O O . GLU A 1 334 ? -1.418 -2.663 -16.642 1.00 93.00 334 GLU A O 1
ATOM 2727 N N . ARG A 1 335 ? -0.502 -0.874 -15.652 1.00 92.38 335 ARG A N 1
ATOM 2728 C CA . ARG A 1 335 ? 0.089 -1.650 -14.547 1.00 92.38 335 ARG A CA 1
ATOM 2729 C C . ARG A 1 335 ? -0.980 -2.306 -13.668 1.00 92.38 335 ARG A C 1
ATOM 2731 O O . ARG A 1 335 ? -0.768 -3.410 -13.175 1.00 92.38 335 ARG A O 1
ATOM 2738 N N . ASN A 1 336 ? -2.137 -1.658 -13.500 1.00 90.44 336 ASN A N 1
ATOM 2739 C CA . ASN A 1 336 ? -3.235 -2.171 -12.679 1.00 90.44 336 ASN A CA 1
ATOM 2740 C C . ASN A 1 336 ? -3.983 -3.338 -13.344 1.00 90.44 336 ASN A C 1
ATOM 2742 O O . ASN A 1 336 ? -4.790 -3.995 -12.690 1.00 90.44 336 ASN A O 1
ATOM 2746 N N . LYS A 1 337 ? -3.696 -3.636 -14.620 1.00 92.00 337 LYS A N 1
ATOM 2747 C CA . LYS A 1 337 ? -4.145 -4.869 -15.288 1.00 92.00 337 LYS A CA 1
ATOM 2748 C C . LYS A 1 337 ? -3.304 -6.087 -14.909 1.00 92.00 337 LYS A C 1
ATOM 2750 O O . LYS A 1 337 ? -3.704 -7.192 -15.248 1.00 92.00 337 LYS A O 1
ATOM 2755 N N . ILE A 1 338 ? -2.159 -5.889 -14.254 1.00 94.88 338 ILE A N 1
ATOM 2756 C CA . ILE A 1 338 ? -1.258 -6.957 -13.819 1.00 94.88 338 ILE A CA 1
ATOM 2757 C C . ILE A 1 338 ? -1.398 -7.137 -12.309 1.00 94.88 338 ILE A C 1
ATOM 2759 O O . ILE A 1 338 ? -1.049 -6.232 -11.542 1.00 94.88 338 ILE A O 1
ATOM 2763 N N . ASN A 1 339 ? -1.926 -8.283 -11.880 1.00 94.56 339 ASN A N 1
ATOM 2764 C CA . ASN A 1 339 ? -2.184 -8.583 -10.467 1.00 94.56 339 ASN A CA 1
ATOM 2765 C C . ASN A 1 339 ? -1.855 -10.029 -10.067 1.00 94.56 339 ASN A C 1
ATOM 2767 O O . ASN A 1 339 ? -1.727 -10.292 -8.874 1.00 94.56 339 ASN A O 1
ATOM 2771 N N . HIS A 1 340 ? -1.707 -10.946 -11.027 1.00 96.44 340 HIS A N 1
ATOM 2772 C CA . HIS A 1 340 ? -1.582 -12.387 -10.796 1.00 96.44 340 HIS A CA 1
ATOM 2773 C C . HIS A 1 340 ? -0.140 -12.867 -11.025 1.00 96.44 340 HIS A C 1
ATOM 2775 O O . HIS A 1 340 ? 0.113 -13.828 -11.761 1.00 96.44 340 HIS A O 1
ATOM 2781 N N . ILE A 1 341 ? 0.821 -12.146 -10.436 1.00 96.44 341 ILE A N 1
ATOM 2782 C CA . ILE A 1 341 ? 2.258 -12.436 -10.499 1.00 96.44 341 ILE A CA 1
ATOM 2783 C C . ILE A 1 341 ? 2.853 -12.445 -9.088 1.00 96.44 341 ILE A C 1
ATOM 2785 O O . ILE A 1 341 ? 2.649 -11.516 -8.301 1.00 96.44 341 ILE A O 1
ATOM 2789 N N . GLY A 1 342 ? 3.632 -13.487 -8.797 1.00 95.81 342 GLY A N 1
ATOM 2790 C CA . GLY A 1 342 ? 4.366 -13.636 -7.547 1.00 95.81 342 GLY A CA 1
ATOM 2791 C C . GLY A 1 342 ? 3.484 -13.955 -6.339 1.00 95.81 342 GLY A C 1
ATOM 2792 O O . GLY A 1 342 ? 2.301 -14.296 -6.450 1.00 95.81 342 GLY A O 1
ATOM 2793 N N . VAL A 1 343 ? 4.086 -13.829 -5.160 1.00 96.50 343 VAL A N 1
ATOM 2794 C CA . VAL A 1 343 ? 3.474 -14.157 -3.870 1.00 96.50 343 VAL A CA 1
ATOM 2795 C C . VAL A 1 343 ? 3.615 -12.963 -2.938 1.00 96.50 343 VAL A C 1
ATOM 2797 O O . VAL A 1 343 ? 4.717 -12.465 -2.712 1.00 96.50 343 VAL A O 1
ATOM 2800 N N . TRP A 1 344 ? 2.501 -12.520 -2.362 1.00 96.25 344 TRP A N 1
ATOM 2801 C CA . TRP A 1 344 ? 2.517 -11.526 -1.294 1.00 96.25 344 TRP A CA 1
ATOM 2802 C C . TRP A 1 344 ? 2.961 -12.160 0.014 1.00 96.25 344 TRP A C 1
ATOM 2804 O O . TRP A 1 344 ? 2.481 -13.235 0.359 1.00 96.25 344 TRP A O 1
ATOM 2814 N N . LYS A 1 345 ? 3.831 -11.483 0.764 1.00 94.50 345 LYS A N 1
ATOM 2815 C CA . LYS A 1 345 ? 4.301 -11.938 2.081 1.00 94.50 345 LYS A CA 1
ATOM 2816 C C . LYS A 1 345 ? 4.220 -10.808 3.102 1.00 94.50 345 LYS A C 1
ATOM 2818 O O . LYS A 1 345 ? 4.630 -9.686 2.812 1.00 94.50 345 LYS A O 1
ATOM 2823 N N . GLY A 1 346 ? 3.683 -11.078 4.288 1.00 93.38 346 GLY A N 1
ATOM 2824 C CA . GLY A 1 346 ? 3.590 -10.100 5.379 1.00 93.38 346 GLY A CA 1
ATOM 2825 C C . GLY A 1 346 ? 2.495 -10.448 6.382 1.00 93.38 346 GLY A C 1
ATOM 2826 O O . GLY A 1 346 ? 1.793 -11.443 6.218 1.00 93.38 346 GLY A O 1
ATOM 2827 N N . LYS A 1 347 ? 2.337 -9.636 7.432 1.00 94.06 347 LYS A N 1
ATOM 2828 C CA . LYS A 1 347 ? 1.200 -9.791 8.359 1.00 94.06 347 LYS A CA 1
ATOM 2829 C C . LYS A 1 347 ? -0.095 -9.219 7.783 1.00 94.06 347 LYS A C 1
ATOM 2831 O O . LYS A 1 347 ? -1.164 -9.731 8.107 1.00 94.06 347 LYS A O 1
ATOM 2836 N N . ASN A 1 348 ? 0.002 -8.199 6.921 1.00 95.44 348 ASN A N 1
ATOM 2837 C CA . ASN A 1 348 ? -1.134 -7.563 6.251 1.00 95.44 348 ASN A CA 1
ATOM 2838 C C . ASN A 1 348 ? -2.244 -7.095 7.208 1.00 95.44 348 ASN A C 1
ATOM 2840 O O . ASN A 1 348 ? -3.429 -7.250 6.905 1.00 95.44 348 ASN A O 1
ATOM 2844 N N . LEU A 1 349 ? -1.888 -6.566 8.385 1.00 96.00 349 LEU A N 1
ATOM 2845 C CA . LEU A 1 349 ? -2.878 -6.173 9.394 1.00 96.00 349 LEU A CA 1
ATOM 2846 C C . LEU A 1 349 ? -3.943 -5.233 8.830 1.00 96.00 349 LEU A C 1
ATOM 2848 O O . LEU A 1 349 ? -5.119 -5.396 9.142 1.00 96.00 349 LEU A O 1
ATOM 2852 N N . MET A 1 350 ? -3.560 -4.288 7.969 1.00 96.19 350 MET A N 1
ATOM 2853 C CA . MET A 1 350 ? -4.508 -3.355 7.376 1.00 96.19 350 MET A CA 1
ATOM 2854 C C . MET A 1 350 ? -5.494 -4.066 6.448 1.00 96.19 350 MET A C 1
ATOM 2856 O O . MET A 1 350 ? -6.706 -3.913 6.589 1.00 96.19 350 MET A O 1
ATOM 2860 N N . GLY A 1 351 ? -4.990 -4.899 5.537 1.00 97.25 351 GLY A N 1
ATOM 2861 C CA . GLY A 1 351 ? -5.829 -5.695 4.646 1.00 97.25 351 GLY A CA 1
ATOM 2862 C C . GLY A 1 351 ? -6.798 -6.603 5.408 1.00 97.25 351 GLY A C 1
ATOM 2863 O O . GLY A 1 351 ? -7.986 -6.653 5.088 1.00 97.25 351 GLY A O 1
ATOM 2864 N N . LYS A 1 352 ? -6.325 -7.245 6.482 1.00 97.75 352 LYS A N 1
ATOM 2865 C CA . LYS A 1 352 ? -7.145 -8.095 7.356 1.00 97.75 352 LYS A CA 1
ATOM 2866 C C . LYS A 1 352 ? -8.197 -7.308 8.135 1.00 97.75 352 LYS A C 1
ATOM 2868 O O . LYS A 1 352 ? -9.342 -7.736 8.174 1.00 97.75 352 LYS A O 1
ATOM 2873 N N . ILE A 1 353 ? -7.854 -6.150 8.703 1.00 98.31 353 ILE A N 1
ATOM 2874 C CA . ILE A 1 353 ? -8.817 -5.270 9.389 1.00 98.31 353 ILE A CA 1
ATOM 2875 C C . ILE A 1 353 ? -9.918 -4.818 8.424 1.00 98.31 353 ILE A C 1
ATOM 2877 O O . ILE A 1 353 ? -11.100 -4.891 8.761 1.00 98.31 353 ILE A O 1
ATOM 2881 N N . LEU A 1 354 ? -9.547 -4.390 7.212 1.00 98.38 354 LEU A N 1
ATOM 2882 C CA . LEU A 1 354 ? -10.507 -4.010 6.172 1.00 98.38 354 LEU A CA 1
ATOM 2883 C C . LEU A 1 354 ? -11.405 -5.191 5.801 1.00 98.38 354 LEU A C 1
ATOM 2885 O O . LEU A 1 354 ? -12.613 -5.016 5.657 1.00 98.38 354 LEU A O 1
ATOM 2889 N N . LYS A 1 355 ? -10.833 -6.397 5.702 1.00 98.19 355 LYS A N 1
ATOM 2890 C CA . LYS A 1 355 ? -11.586 -7.614 5.412 1.00 98.19 355 LYS A CA 1
ATOM 2891 C C . LYS A 1 355 ? -12.552 -7.991 6.536 1.00 98.19 355 LYS A C 1
ATOM 2893 O O . LYS A 1 355 ? -13.700 -8.299 6.243 1.00 98.19 355 LYS A O 1
ATOM 2898 N N . LEU A 1 356 ? -12.138 -7.909 7.800 1.00 98.50 356 LEU A N 1
ATOM 2899 C CA . LEU A 1 356 ? -13.011 -8.128 8.959 1.00 98.50 356 LEU A CA 1
ATOM 2900 C C . LEU A 1 356 ? -14.174 -7.128 8.973 1.00 98.50 356 LEU A C 1
ATOM 2902 O O . LEU A 1 356 ? -15.322 -7.523 9.159 1.00 98.50 356 LEU A O 1
ATOM 2906 N N . CYS A 1 357 ? -13.906 -5.849 8.694 1.00 98.50 357 CYS A N 1
ATOM 2907 C CA . CYS A 1 357 ? -14.962 -4.843 8.568 1.00 98.50 357 CYS A CA 1
ATOM 2908 C C . CYS A 1 357 ? -15.887 -5.134 7.375 1.00 98.50 357 CYS A C 1
ATOM 2910 O O . CYS A 1 357 ? -17.098 -4.988 7.496 1.00 98.50 357 CYS A O 1
ATOM 2912 N N . GLN A 1 358 ? -15.348 -5.587 6.238 1.00 98.31 358 GLN A N 1
ATOM 2913 C CA . GLN A 1 358 ? -16.149 -5.998 5.080 1.00 98.31 358 GLN A CA 1
ATOM 2914 C C . GLN A 1 358 ? -17.067 -7.182 5.418 1.00 98.31 358 GLN A C 1
ATOM 2916 O O . GLN A 1 358 ? -18.245 -7.138 5.077 1.00 98.31 358 GLN A O 1
ATOM 2921 N N . ILE A 1 359 ? -16.553 -8.218 6.093 1.00 98.19 359 ILE A N 1
ATOM 2922 C CA . ILE A 1 359 ? -17.356 -9.366 6.541 1.00 98.19 359 ILE A CA 1
ATOM 2923 C C . ILE A 1 359 ? -18.490 -8.867 7.434 1.00 98.19 359 ILE A C 1
ATOM 2925 O O . ILE A 1 359 ? -19.641 -9.140 7.121 1.00 98.19 359 ILE A O 1
ATOM 2929 N N . ALA A 1 360 ? -18.180 -8.057 8.452 1.00 98.38 360 ALA A N 1
ATOM 2930 C CA . ALA A 1 360 ? -19.167 -7.489 9.369 1.00 98.38 360 ALA A CA 1
ATOM 2931 C C . ALA A 1 360 ? -20.282 -6.714 8.641 1.00 98.38 360 ALA A C 1
ATOM 2933 O O . ALA A 1 360 ? -21.464 -6.896 8.931 1.00 98.38 360 ALA A O 1
ATOM 2934 N N . LEU A 1 361 ? -19.927 -5.908 7.634 1.00 98.25 361 LEU A N 1
ATOM 2935 C CA . LEU A 1 361 ? -20.897 -5.211 6.783 1.00 98.25 361 LEU A CA 1
ATOM 2936 C C . LEU A 1 361 ? -21.774 -6.180 5.977 1.00 98.25 361 LEU A C 1
ATOM 2938 O O . LEU A 1 361 ? -22.982 -5.979 5.880 1.00 98.25 361 LEU A O 1
ATOM 2942 N N . LEU A 1 362 ? -21.179 -7.223 5.392 1.00 97.25 362 LEU A N 1
ATOM 2943 C CA . LEU A 1 362 ? -21.887 -8.210 4.571 1.00 97.25 362 LEU A CA 1
ATOM 2944 C C . LEU A 1 362 ? -22.806 -9.123 5.396 1.00 97.25 362 LEU A C 1
ATOM 2946 O O . LEU A 1 362 ? -23.813 -9.596 4.871 1.00 97.25 362 LEU A O 1
ATOM 2950 N N . THR A 1 363 ? -22.467 -9.376 6.660 1.00 96.81 363 THR A N 1
ATOM 2951 C CA . THR A 1 363 ? -23.242 -10.215 7.587 1.00 96.81 363 THR A CA 1
ATOM 2952 C C . THR A 1 363 ? -24.155 -9.412 8.508 1.00 96.81 363 THR A C 1
ATOM 2954 O O . THR A 1 363 ? -24.900 -10.010 9.279 1.00 96.81 363 THR A O 1
ATOM 2957 N N . ASN A 1 364 ? -24.133 -8.078 8.418 1.00 96.75 364 ASN A N 1
ATOM 2958 C CA . ASN A 1 364 ? -24.851 -7.170 9.315 1.00 96.75 364 ASN A CA 1
ATOM 2959 C C . ASN A 1 364 ? -24.543 -7.445 10.803 1.00 96.75 364 ASN A C 1
ATOM 2961 O O . ASN A 1 364 ? -25.440 -7.515 11.644 1.00 96.75 364 ASN A O 1
ATOM 2965 N N . THR A 1 365 ? -23.260 -7.637 11.107 1.00 97.38 365 THR A N 1
ATOM 2966 C CA . THR A 1 365 ? -22.721 -7.840 12.459 1.00 97.38 365 THR A CA 1
ATOM 2967 C C . THR A 1 365 ? -21.640 -6.798 12.757 1.00 97.38 365 THR A C 1
ATOM 2969 O O . THR A 1 365 ? -21.391 -5.895 11.959 1.00 97.38 365 THR A O 1
ATOM 2972 N N . GLU A 1 366 ? -20.970 -6.922 13.902 1.00 97.06 366 GLU A N 1
ATOM 2973 C CA . GLU A 1 366 ? -19.772 -6.142 14.222 1.00 97.06 366 GLU A CA 1
ATOM 2974 C C . GLU A 1 366 ? -18.502 -6.974 13.978 1.00 97.06 366 GLU A C 1
ATOM 2976 O O . GLU A 1 366 ? -18.554 -8.206 14.076 1.00 97.06 366 GLU A O 1
ATOM 2981 N N . PRO A 1 367 ? -17.362 -6.343 13.633 1.00 97.56 367 PRO A N 1
ATOM 2982 C CA . PRO A 1 367 ? -16.084 -7.041 13.584 1.00 97.56 367 PRO A CA 1
ATOM 2983 C C . PRO A 1 367 ? -15.661 -7.475 15.001 1.00 97.56 367 PRO A C 1
ATOM 2985 O O . PRO A 1 367 ? -16.054 -6.829 15.974 1.00 97.56 367 PRO A O 1
ATOM 2988 N N . PRO A 1 368 ? -14.831 -8.526 15.141 1.00 97.12 368 PRO A N 1
ATOM 2989 C CA . PRO A 1 368 ? -14.444 -9.101 16.433 1.00 97.12 368 PRO A CA 1
ATOM 2990 C C . PRO A 1 368 ? -13.423 -8.224 17.187 1.00 97.12 368 PRO A C 1
ATOM 2992 O O . PRO A 1 368 ? -12.283 -8.625 17.425 1.00 97.12 368 PRO A O 1
ATOM 2995 N N . ILE A 1 369 ? -13.817 -6.998 17.543 1.00 96.94 369 ILE A N 1
ATOM 2996 C CA . ILE A 1 369 ? -13.020 -6.068 18.347 1.00 96.94 369 ILE A CA 1
ATOM 2997 C C . ILE A 1 369 ? -12.962 -6.582 19.780 1.00 96.94 369 ILE A C 1
ATOM 2999 O O . ILE A 1 369 ? -13.988 -6.752 20.435 1.00 96.94 369 ILE A O 1
ATOM 3003 N N . ASN A 1 370 ? -11.748 -6.799 20.282 1.00 96.06 370 ASN A N 1
ATOM 3004 C CA . ASN A 1 370 ? -11.525 -7.214 21.659 1.00 96.06 370 ASN A CA 1
ATOM 3005 C C . ASN A 1 370 ? -11.736 -6.021 22.609 1.00 96.06 370 ASN A C 1
ATOM 3007 O O . ASN A 1 370 ? -10.789 -5.309 22.953 1.00 96.06 370 ASN A O 1
ATOM 3011 N N . GLN A 1 371 ? -12.994 -5.792 22.990 1.00 94.06 371 GLN A N 1
ATOM 3012 C CA . GLN A 1 371 ? -13.393 -4.704 23.888 1.00 94.06 371 GLN A CA 1
ATOM 3013 C C . GLN A 1 371 ? -12.785 -4.860 25.284 1.00 94.06 371 GLN A C 1
ATOM 3015 O O . GLN A 1 371 ? -12.377 -3.863 25.876 1.00 94.06 371 GLN A O 1
ATOM 3020 N N . ASP A 1 372 ? -12.632 -6.090 25.781 1.00 95.69 372 ASP A N 1
ATOM 3021 C CA . ASP A 1 372 ? -11.989 -6.354 27.073 1.00 95.69 372 ASP A CA 1
ATOM 3022 C C . ASP A 1 372 ? -10.533 -5.877 27.064 1.00 95.69 372 ASP A C 1
ATOM 3024 O O . ASP A 1 372 ? -10.079 -5.222 28.002 1.00 95.69 372 ASP A O 1
ATOM 3028 N N . LEU A 1 373 ? -9.801 -6.127 25.970 1.00 96.19 373 LEU A N 1
ATOM 3029 C CA . LEU A 1 373 ? -8.440 -5.623 25.800 1.00 96.19 373 LEU A CA 1
ATOM 3030 C C . LEU A 1 373 ? -8.410 -4.095 25.817 1.00 96.19 373 LEU A C 1
ATOM 3032 O O . LEU A 1 373 ? -7.566 -3.523 26.500 1.00 96.19 373 LEU A O 1
ATOM 3036 N N . LEU A 1 374 ? -9.314 -3.434 25.091 1.00 95.50 374 LEU A N 1
ATOM 3037 C CA . LEU A 1 374 ? -9.388 -1.969 25.085 1.00 95.50 374 LEU A CA 1
ATOM 3038 C C . LEU A 1 374 ? -9.719 -1.410 26.478 1.00 95.50 374 LEU A C 1
ATOM 3040 O O . LEU A 1 374 ? -9.087 -0.449 26.912 1.00 95.50 374 LEU A O 1
ATOM 3044 N N . THR A 1 375 ? -10.639 -2.056 27.194 1.00 93.94 375 THR A N 1
ATOM 3045 C CA . THR A 1 375 ? -11.062 -1.697 28.555 1.00 93.94 375 THR A CA 1
ATOM 3046 C C . THR A 1 375 ? -9.908 -1.812 29.549 1.00 93.94 375 THR A C 1
ATOM 3048 O O . THR A 1 375 ? -9.611 -0.861 30.269 1.00 93.94 375 THR A O 1
ATOM 3051 N N . MET A 1 376 ? -9.173 -2.930 29.530 1.00 95.88 376 MET A N 1
ATOM 3052 C CA . MET A 1 376 ? -8.021 -3.162 30.416 1.00 95.88 376 MET A CA 1
ATOM 3053 C C . MET A 1 376 ? -6.908 -2.114 30.266 1.00 95.88 376 MET A C 1
ATOM 3055 O O . MET A 1 376 ? -6.117 -1.920 31.188 1.00 95.88 376 MET A O 1
ATOM 3059 N N . HIS A 1 377 ? -6.836 -1.431 29.121 1.00 96.06 377 HIS A N 1
ATOM 3060 C CA . HIS A 1 377 ? -5.819 -0.421 28.833 1.00 96.06 377 HIS A CA 1
ATOM 3061 C C . HIS A 1 377 ? -6.260 1.011 29.177 1.00 96.06 377 HIS A C 1
ATOM 3063 O O . HIS A 1 377 ? -5.573 1.953 28.775 1.00 96.06 377 HIS A O 1
ATOM 3069 N N . ASN A 1 378 ? -7.364 1.199 29.911 1.00 94.75 378 ASN A N 1
ATOM 3070 C CA . ASN A 1 378 ? -7.819 2.490 30.444 1.00 94.75 378 ASN A CA 1
ATOM 3071 C C . ASN A 1 378 ? -7.732 3.634 29.418 1.00 94.75 378 ASN A C 1
ATOM 3073 O O . ASN A 1 378 ? -6.964 4.585 29.573 1.00 94.75 378 ASN A O 1
ATOM 3077 N N . ILE A 1 379 ? -8.448 3.501 28.302 1.00 95.88 379 ILE A N 1
ATOM 3078 C CA . ILE A 1 379 ? -8.366 4.456 27.194 1.00 95.88 379 ILE A CA 1
ATOM 3079 C C . ILE A 1 379 ? -9.188 5.705 27.532 1.00 95.88 379 ILE A C 1
ATOM 3081 O O . ILE A 1 379 ? -10.414 5.663 27.553 1.00 95.88 379 ILE A O 1
ATOM 3085 N N . TYR A 1 380 ? -8.517 6.838 27.731 1.00 96.19 380 TYR A N 1
ATOM 3086 C CA . TYR A 1 380 ? -9.163 8.142 27.887 1.00 96.19 380 TYR A CA 1
ATOM 3087 C C . TYR A 1 380 ? -9.373 8.813 26.526 1.00 96.19 380 TYR A C 1
ATOM 3089 O O . TYR A 1 380 ? -8.428 9.011 25.753 1.00 96.19 380 TYR A O 1
ATOM 3097 N N . TRP A 1 381 ? -10.613 9.201 26.236 1.00 94.62 381 TRP A N 1
ATOM 3098 C CA . TRP A 1 381 ? -10.987 9.928 25.024 1.00 94.62 381 TRP A CA 1
ATOM 3099 C C . TRP A 1 381 ? -11.655 11.242 25.397 1.00 94.62 381 TRP A C 1
ATOM 3101 O O . TRP A 1 381 ? -12.725 11.281 26.004 1.00 94.62 381 TRP A O 1
ATOM 3111 N N . GLY A 1 382 ? -10.975 12.347 25.101 1.00 90.81 382 GLY A N 1
ATOM 3112 C CA . GLY A 1 382 ? -11.240 13.588 25.815 1.00 90.81 382 GLY A CA 1
ATOM 3113 C C . GLY A 1 382 ? -11.019 13.400 27.320 1.00 90.81 382 GLY A C 1
ATOM 3114 O O . GLY A 1 382 ? -10.018 12.830 27.740 1.00 90.81 382 GLY A O 1
ATOM 3115 N N . GLN A 1 383 ? -11.954 13.889 28.132 1.00 89.75 383 GLN A N 1
ATOM 3116 C CA . GLN A 1 383 ? -11.884 13.788 29.597 1.00 89.75 383 GLN A CA 1
ATOM 3117 C C . GLN A 1 383 ? -12.556 12.521 30.148 1.00 89.75 383 GLN A C 1
ATOM 3119 O O . GLN A 1 383 ? -12.661 12.360 31.360 1.00 89.75 383 GLN A O 1
ATOM 3124 N N . THR A 1 384 ? -13.042 11.635 29.279 1.00 91.62 384 THR A N 1
ATOM 3125 C CA . THR A 1 384 ? -13.844 10.478 29.676 1.00 91.62 384 THR A CA 1
ATOM 3126 C C . THR A 1 384 ? -13.040 9.199 29.508 1.00 91.62 384 THR A C 1
ATOM 3128 O O . THR A 1 384 ? -12.444 8.967 28.455 1.00 91.62 384 THR A O 1
ATOM 3131 N N . LEU A 1 385 ? -13.044 8.361 30.544 1.00 91.50 385 LEU A N 1
ATOM 3132 C CA . LEU A 1 385 ? -12.578 6.984 30.444 1.00 91.50 385 LEU A CA 1
ATOM 3133 C C . LEU A 1 385 ? -13.581 6.191 29.601 1.00 91.50 385 LEU A C 1
ATOM 3135 O O . LEU A 1 385 ? -14.771 6.154 29.913 1.00 91.50 385 LEU A O 1
ATOM 3139 N N . LEU A 1 386 ? -13.109 5.598 28.512 1.00 88.25 386 LEU A N 1
ATOM 3140 C CA . LEU A 1 386 ? -13.932 4.749 27.663 1.00 88.25 386 LEU A CA 1
ATOM 3141 C C . LEU A 1 386 ? -14.067 3.346 28.252 1.00 88.25 386 LEU A C 1
ATOM 3143 O O . LEU A 1 386 ? -13.145 2.851 28.896 1.00 88.25 386 LEU A O 1
ATOM 3147 N N . PHE A 1 387 ? -15.190 2.696 27.929 1.00 80.94 387 PHE A N 1
ATOM 3148 C CA . PHE A 1 387 ? -15.456 1.277 28.210 1.00 80.94 387 PHE A CA 1
ATOM 3149 C C . PHE A 1 387 ? -15.420 0.897 29.705 1.00 80.94 387 PHE A C 1
ATOM 3151 O O . PHE A 1 387 ? -15.197 -0.263 30.032 1.00 80.94 387 PHE A O 1
ATOM 3158 N N . ALA A 1 388 ? -15.633 1.881 30.587 1.00 60.09 388 ALA A N 1
ATOM 3159 C CA . ALA A 1 388 ? -15.637 1.732 32.043 1.00 60.09 388 ALA A CA 1
ATOM 3160 C C . ALA A 1 388 ? -16.880 1.021 32.594 1.00 60.09 388 ALA A C 1
ATOM 3162 O O . ALA A 1 388 ? -17.983 1.237 32.033 1.00 60.09 388 ALA A O 1
#

pLDDT: mean 88.47, std 11.69, range [29.45, 98.5]

Solvent-accessible surface area (backbone atoms only — not comparable to full-atom values): 21372 Å² total; per-residue (Å²): 134,84,82,77,75,83,83,62,53,58,35,51,70,61,55,27,59,76,68,70,48,51,73,70,56,49,24,67,72,60,70,47,56,63,71,58,52,53,52,32,68,73,67,40,59,80,57,70,71,58,44,46,47,50,17,59,70,68,72,49,57,59,69,74,37,43,58,70,84,80,70,87,70,48,72,55,68,48,78,57,94,96,45,77,48,74,30,69,39,72,66,52,46,52,53,51,52,52,54,51,54,50,58,70,45,40,63,59,53,35,42,57,50,34,55,49,50,54,50,47,32,61,56,21,57,72,52,36,62,86,53,89,57,70,70,59,72,86,78,62,64,55,96,41,77,46,74,47,50,21,40,52,38,51,57,46,70,34,69,47,77,74,40,53,50,98,88,42,61,43,66,74,50,46,62,39,58,90,59,44,25,44,54,95,91,41,62,24,32,16,53,38,24,53,49,54,29,60,38,32,20,49,91,54,69,72,26,32,50,49,38,56,54,33,33,72,38,60,49,21,65,61,46,44,43,60,46,69,65,40,96,49,84,51,38,75,57,47,50,89,64,40,87,78,48,47,69,50,51,44,41,51,54,52,44,32,31,43,74,60,17,63,72,59,33,52,47,51,69,68,48,62,64,49,45,46,46,34,31,53,23,46,93,82,35,45,79,51,45,92,80,19,75,40,10,40,39,7,22,24,37,64,61,36,52,53,53,32,52,39,39,32,50,37,44,63,74,70,54,87,65,87,46,71,69,58,44,54,50,53,27,52,60,58,30,49,74,58,64,32,48,54,48,37,31,23,28,21,35,51,15,47,43,53,46,40,42,37,43,14,64,77,68,76,54,75,50,95,63,58,58,67,62,51,33,77,62,58,34,22,60,61,96,40,69,45,80,118

Mean predicted aligned error: 12.17 Å

Nearest PDB structures (foldseek):
  8bau-assembly1_A  TM=6.657E-01  e=3.342E-04  Phytophthora nicotianae
  2cro-assembly1_A  TM=8.397E-01  e=1.201E-01  Phage 434
  1r69-assembly1_A  TM=7.871E-01  e=1.265E-01  Phage 434
  1r63-assembly1_A  TM=7.864E-01  e=2.589E-01  Phage 434
  1pra-assembly1_A  TM=7.714E-01  e=2.725E-01  Phage 434